Protein AF-A0A1S8B788-F1 (afdb_monomer_lite)

Secondary structure (DSSP, 8-state):
---------------------------------------------------------PPP--PPP-------------------HHHHHHHHHHHHHHHT--PPPHHHHHHHHHHHHHHHTTT-HHHHHHHHHHHHS-SS-SS-TTTTGGGSHHHHHH-HHHHHHHTT-TT--------HHHHHHHHHHHHHHHHHHHHHHHHHHHHHHT-S---PPTT--HHHHHHHH-SSHHHHHHHHHHHHHHHS-HHHHHHHHHHT-HHHHHHHHHTT---HHHHHHHHHHHHHHHS-GGGHHHHHHHHHHHHHHHHTT-HHHHHHHHHHHHHHHHHHHHHHHHHHHHHHHHHHHHTHHHHHHHHHHHHHHTTSS--HHHHHHHHHHHHHTTTS---S-HHHHHHHHHHHHHHHHHS---SS-PPPGGGTTTHHHHHHHHHHHHHHHHHHHHHHHHHHHHHHHH--

Structure (mmCIF, N/CA/C/O backbone):
data_AF-A0A1S8B788-F1
#
_entry.id   AF-A0A1S8B788-F1
#
loop_
_atom_site.group_PDB
_atom_site.id
_atom_site.type_symbol
_atom_site.label_atom_id
_atom_site.label_alt_id
_atom_site.label_comp_id
_atom_site.label_asym_id
_atom_site.label_entity_id
_atom_site.label_seq_id
_atom_site.pdbx_PDB_ins_code
_atom_site.Cartn_x
_atom_site.Cartn_y
_atom_site.Cartn_z
_atom_site.occupancy
_atom_site.B_iso_or_equiv
_atom_site.auth_seq_id
_atom_site.auth_comp_id
_atom_site.auth_asym_id
_atom_site.auth_atom_id
_atom_site.pdbx_PDB_model_num
ATOM 1 N N . MET A 1 1 ? 37.367 -27.577 6.849 1.00 28.50 1 MET A N 1
ATOM 2 C CA . MET A 1 1 ? 37.401 -29.017 6.512 1.00 28.50 1 MET A CA 1
ATOM 3 C C . MET A 1 1 ? 35.948 -29.450 6.380 1.00 28.50 1 MET A C 1
ATOM 5 O O . MET A 1 1 ? 35.252 -29.396 7.378 1.00 28.50 1 MET A O 1
ATOM 9 N N . ALA A 1 2 ? 35.385 -29.355 5.169 1.00 28.20 2 ALA A N 1
ATOM 10 C CA . ALA A 1 2 ? 35.195 -30.462 4.206 1.00 28.20 2 ALA A CA 1
ATOM 11 C C . ALA A 1 2 ? 34.143 -31.469 4.719 1.00 28.20 2 ALA A C 1
ATOM 13 O O . ALA A 1 2 ? 34.260 -31.903 5.853 1.00 28.20 2 ALA A O 1
ATOM 14 N N . SER A 1 3 ? 33.125 -31.930 3.992 1.00 25.89 3 SER A N 1
ATOM 15 C CA . SER A 1 3 ? 32.643 -31.766 2.609 1.00 25.89 3 SER A CA 1
ATOM 16 C C . SER A 1 3 ? 31.326 -32.573 2.486 1.00 25.89 3 SER A C 1
ATOM 18 O O . SER A 1 3 ? 30.999 -33.310 3.412 1.00 25.89 3 SER A O 1
ATOM 20 N N . GLN A 1 4 ? 30.694 -32.527 1.298 1.00 27.11 4 GLN A N 1
ATOM 21 C CA . GLN A 1 4 ? 29.583 -33.360 0.767 1.00 27.11 4 GLN A CA 1
ATOM 22 C C . GLN A 1 4 ? 28.193 -32.741 1.006 1.00 27.11 4 GLN A C 1
ATOM 24 O O . GLN A 1 4 ? 27.701 -32.759 2.124 1.00 27.11 4 GLN A O 1
ATOM 29 N N . THR A 1 5 ? 27.506 -32.055 0.077 1.00 27.70 5 THR A N 1
ATOM 30 C CA . THR A 1 5 ? 27.196 -32.264 -1.362 1.00 27.70 5 THR A CA 1
ATOM 31 C C . THR A 1 5 ? 26.607 -33.629 -1.717 1.00 27.70 5 THR A C 1
ATOM 33 O O . THR A 1 5 ? 27.348 -34.582 -1.922 1.00 27.70 5 THR A O 1
ATOM 36 N N . GLN A 1 6 ? 25.283 -33.670 -1.932 1.00 28.88 6 GLN A N 1
ATOM 37 C CA . GLN A 1 6 ? 24.664 -34.472 -2.992 1.00 28.88 6 GLN A CA 1
ATOM 38 C C . GLN A 1 6 ? 23.497 -33.716 -3.642 1.00 28.88 6 GLN A C 1
ATOM 40 O O . GLN A 1 6 ? 22.514 -33.353 -3.002 1.00 28.88 6 GLN A O 1
ATOM 45 N N . ASP A 1 7 ? 23.676 -33.507 -4.941 1.00 27.56 7 ASP A N 1
ATOM 46 C CA . ASP A 1 7 ? 22.726 -33.071 -5.955 1.00 27.56 7 ASP A CA 1
ATOM 47 C C . ASP A 1 7 ? 22.051 -34.322 -6.560 1.00 27.56 7 ASP A C 1
ATOM 49 O O . ASP A 1 7 ? 22.708 -35.351 -6.748 1.00 27.56 7 ASP A O 1
ATOM 53 N N . LYS A 1 8 ? 20.750 -34.253 -6.865 1.00 32.38 8 LYS A N 1
ATOM 54 C CA . LYS A 1 8 ? 20.043 -35.238 -7.700 1.00 32.38 8 LYS A CA 1
ATOM 55 C C . LYS A 1 8 ? 19.064 -34.524 -8.627 1.00 32.38 8 LYS A C 1
ATOM 57 O O . LYS A 1 8 ? 17.910 -34.271 -8.294 1.00 32.38 8 LYS A O 1
ATOM 62 N N . SER A 1 9 ? 19.552 -34.290 -9.838 1.00 26.81 9 SER A N 1
ATOM 63 C CA . SER A 1 9 ? 18.785 -34.019 -11.048 1.00 26.81 9 SER A CA 1
ATOM 64 C C . SER A 1 9 ? 17.941 -35.234 -11.470 1.00 26.81 9 SER A C 1
ATOM 66 O O . SER A 1 9 ? 18.424 -36.370 -11.465 1.00 26.81 9 SER A O 1
ATOM 68 N N . ARG A 1 10 ? 16.695 -35.002 -11.904 1.00 30.80 10 ARG A N 1
ATOM 69 C CA . ARG A 1 10 ? 15.945 -35.934 -12.763 1.00 30.80 10 ARG A CA 1
ATOM 70 C C . ARG A 1 10 ? 15.151 -35.155 -13.816 1.00 30.80 10 ARG A C 1
ATOM 72 O O . ARG A 1 10 ? 14.104 -34.583 -13.537 1.00 30.80 10 ARG A O 1
ATOM 79 N N . ARG A 1 11 ? 15.689 -35.158 -15.039 1.00 28.92 11 ARG A N 1
ATOM 80 C CA . ARG A 1 11 ? 14.982 -34.899 -16.303 1.00 28.92 11 ARG A CA 1
ATOM 81 C C . ARG A 1 11 ? 14.058 -36.077 -16.622 1.00 28.92 11 ARG A C 1
ATOM 83 O O . ARG A 1 11 ? 14.464 -37.225 -16.468 1.00 28.92 11 ARG A O 1
ATOM 90 N N . GLY A 1 12 ? 12.881 -35.777 -17.161 1.00 27.16 12 GLY A N 1
ATOM 91 C CA . GLY A 1 12 ? 12.015 -36.719 -17.864 1.00 27.16 12 GLY A CA 1
ATOM 92 C C . GLY A 1 12 ? 11.301 -35.989 -18.998 1.00 27.16 12 GLY A C 1
ATOM 93 O O . GLY A 1 12 ? 10.484 -35.111 -18.745 1.00 27.16 12 GLY A O 1
ATOM 94 N N . SER A 1 13 ? 11.678 -36.317 -20.230 1.00 26.81 13 SER A N 1
ATOM 95 C CA . SER A 1 13 ? 11.116 -35.817 -21.485 1.00 26.81 13 SER A CA 1
ATOM 96 C C . SER A 1 13 ? 9.942 -36.694 -21.931 1.00 26.81 13 SER A C 1
ATOM 98 O O . SER A 1 13 ? 10.034 -37.909 -21.789 1.00 26.81 13 SER A O 1
ATOM 100 N N . TYR A 1 14 ? 8.927 -36.109 -22.572 1.00 27.30 14 TYR A N 1
ATOM 101 C CA . TYR A 1 14 ? 8.051 -36.804 -23.527 1.00 27.30 14 TYR A CA 1
ATOM 102 C C . TYR A 1 14 ? 7.735 -35.870 -24.709 1.00 27.30 14 TYR A C 1
ATOM 104 O O . TYR A 1 14 ? 7.408 -34.702 -24.513 1.00 27.30 14 TYR A O 1
ATOM 112 N N . ILE A 1 15 ? 7.894 -36.395 -25.928 1.00 28.59 15 ILE A N 1
ATOM 113 C CA . ILE A 1 15 ? 7.639 -35.771 -27.238 1.00 28.59 15 ILE A CA 1
ATOM 114 C C . ILE A 1 15 ? 6.730 -36.728 -28.035 1.00 28.59 15 ILE A C 1
ATOM 116 O O . ILE A 1 15 ? 6.955 -37.937 -27.983 1.00 28.59 15 ILE A O 1
ATOM 120 N N . SER A 1 16 ? 5.854 -36.134 -28.862 1.00 28.47 16 SER A N 1
ATOM 121 C CA . SER A 1 16 ? 5.180 -36.652 -30.085 1.00 28.47 16 SER A CA 1
ATOM 122 C C . SER A 1 16 ? 3.789 -37.251 -29.843 1.00 28.47 16 SER A C 1
ATOM 124 O O . SER A 1 16 ? 3.603 -37.931 -28.846 1.00 28.47 16 SER A O 1
ATOM 126 N N . SER A 1 17 ? 2.748 -37.054 -30.664 1.00 26.02 17 SER A N 1
ATOM 127 C CA . SER A 1 17 ? 2.585 -36.724 -32.106 1.00 26.02 17 SER A CA 1
ATOM 128 C C . SER A 1 17 ? 1.102 -36.326 -32.347 1.00 26.02 17 SER A C 1
ATOM 130 O O . SER A 1 17 ? 0.244 -36.870 -31.665 1.00 26.02 17 SER A O 1
ATOM 132 N N . ALA A 1 18 ? 0.745 -35.271 -33.096 1.00 27.95 18 ALA A N 1
ATOM 133 C CA . ALA A 1 18 ? 0.505 -35.161 -34.556 1.00 27.95 18 ALA A CA 1
ATOM 134 C C . ALA A 1 18 ? -0.733 -35.911 -35.136 1.00 27.95 18 ALA A C 1
ATOM 136 O O . ALA A 1 18 ? -0.877 -37.111 -34.924 1.00 27.95 18 ALA A O 1
ATOM 137 N N . GLY A 1 19 ? -1.548 -35.173 -35.920 1.00 25.38 19 GLY A N 1
ATOM 138 C CA . GLY A 1 19 ? -2.721 -35.572 -36.740 1.00 25.38 19 GLY A CA 1
ATOM 139 C C . GLY A 1 19 ? -3.807 -34.466 -36.699 1.00 25.38 19 GLY A C 1
ATOM 140 O O . GLY A 1 19 ? -4.414 -34.303 -35.648 1.00 25.38 19 GLY A O 1
ATOM 141 N N . ASP A 1 20 ? -3.894 -33.482 -37.614 1.00 26.27 20 ASP A N 1
ATOM 142 C CA . ASP A 1 20 ? -4.451 -33.481 -39.001 1.00 26.27 20 ASP A CA 1
ATOM 143 C C . ASP A 1 20 ? -5.974 -33.808 -39.009 1.00 26.27 20 ASP A C 1
ATOM 145 O O . ASP A 1 20 ? -6.363 -34.776 -38.371 1.00 26.27 20 ASP A O 1
ATOM 149 N N . SER A 1 21 ? -6.935 -33.097 -39.625 1.00 28.42 21 SER A N 1
ATOM 150 C CA . SER A 1 21 ? -6.949 -32.155 -40.752 1.00 28.42 21 SER A CA 1
ATOM 151 C C . SER A 1 21 ? -8.303 -31.389 -40.844 1.00 28.42 21 SER A C 1
ATOM 153 O O . SER A 1 21 ? -9.264 -31.753 -40.168 1.00 28.42 21 SER A O 1
ATOM 155 N N . SER A 1 22 ? -8.334 -30.373 -41.728 1.00 27.36 22 SER A N 1
ATOM 156 C CA . SER A 1 22 ? -9.458 -29.836 -42.552 1.00 27.36 22 SER A CA 1
ATOM 157 C C . SER A 1 22 ? -10.777 -29.321 -41.919 1.00 27.36 22 SER A C 1
ATOM 159 O O . SER A 1 22 ? -11.573 -30.096 -41.408 1.00 27.36 22 SER A O 1
ATOM 161 N N . ASP A 1 23 ? -11.071 -28.014 -42.047 1.00 27.38 23 ASP A N 1
ATOM 162 C CA . ASP A 1 23 ? -11.989 -27.451 -43.072 1.00 27.38 23 ASP A CA 1
ATOM 163 C C . ASP A 1 23 ? -12.535 -26.040 -42.734 1.00 27.38 23 ASP A C 1
ATOM 165 O O . ASP A 1 23 ? -12.963 -25.722 -41.627 1.00 27.38 23 ASP A O 1
ATOM 169 N N . GLN A 1 24 ? -12.489 -25.181 -43.753 1.00 28.72 24 GLN A N 1
ATOM 170 C CA . GLN A 1 24 ? -13.010 -23.807 -43.854 1.00 28.72 24 GLN A CA 1
ATOM 171 C C . GLN A 1 24 ? -14.527 -23.831 -44.213 1.00 28.72 24 GLN A C 1
ATOM 173 O O . GLN A 1 24 ? -14.985 -24.880 -44.660 1.00 28.72 24 GLN A O 1
ATOM 178 N N . PRO A 1 25 ? -15.328 -22.734 -44.108 1.00 32.69 25 PRO A N 1
ATOM 179 C CA . PRO A 1 25 ? -15.090 -21.521 -44.894 1.00 32.69 25 PRO A CA 1
ATOM 180 C C . PRO A 1 25 ? -15.480 -20.161 -44.281 1.00 32.69 25 PRO A C 1
ATOM 182 O O . PRO A 1 25 ? -16.311 -19.992 -43.393 1.00 32.69 25 PRO A O 1
ATOM 185 N N . SER A 1 26 ? -14.840 -19.171 -44.893 1.00 27.16 26 SER A N 1
ATOM 186 C CA . SER A 1 26 ? -15.079 -17.733 -44.924 1.00 27.16 26 SER A CA 1
ATOM 187 C C . SER A 1 26 ? -16.517 -17.303 -45.234 1.00 27.16 26 SER A C 1
ATOM 189 O O . SER A 1 26 ? -17.101 -17.755 -46.218 1.00 27.16 26 SER A O 1
ATOM 191 N N . LEU A 1 27 ? -16.992 -16.269 -44.534 1.00 27.48 27 LEU A N 1
ATOM 192 C CA . LEU A 1 27 ? -18.075 -15.398 -44.994 1.00 27.48 27 LEU A CA 1
ATOM 193 C C . LEU A 1 27 ? -17.571 -13.952 -45.062 1.00 27.48 27 LEU A C 1
ATOM 195 O O . LEU A 1 27 ? -17.196 -13.346 -44.062 1.00 27.48 27 LEU A O 1
ATOM 199 N N . ARG A 1 28 ? -17.554 -13.422 -46.288 1.00 25.81 28 ARG A N 1
ATOM 200 C CA . ARG A 1 28 ? -17.455 -11.994 -46.595 1.00 25.81 28 ARG A CA 1
ATOM 201 C C . ARG A 1 28 ? -18.747 -11.306 -46.154 1.00 25.81 28 ARG A C 1
ATOM 203 O O . ARG A 1 28 ? -19.820 -11.776 -46.514 1.00 25.81 28 ARG A O 1
ATOM 210 N N . TYR A 1 29 ? -18.639 -10.135 -45.537 1.00 25.14 29 TYR A N 1
ATOM 211 C CA . TYR A 1 29 ? -19.609 -9.067 -45.763 1.00 25.14 29 TYR A CA 1
ATOM 212 C C . TYR A 1 29 ? -18.871 -7.738 -45.891 1.00 25.14 29 TYR A C 1
ATOM 214 O O . TYR A 1 29 ? -18.052 -7.363 -45.055 1.00 25.14 29 TYR A O 1
ATOM 222 N N . SER A 1 30 ? -19.134 -7.073 -47.008 1.00 24.59 30 SER A N 1
ATOM 223 C CA . SER A 1 30 ? -18.626 -5.764 -47.382 1.00 24.59 30 SER A CA 1
ATOM 224 C C . SER A 1 30 ? -19.714 -4.720 -47.140 1.00 24.59 30 SER A C 1
ATOM 226 O O . SER A 1 30 ? -20.874 -4.979 -47.440 1.00 24.59 30 SER A O 1
ATOM 228 N N . GLY A 1 31 ? -19.300 -3.526 -46.707 1.00 23.89 31 GLY A N 1
ATOM 229 C CA . GLY A 1 31 ? -19.981 -2.260 -46.989 1.00 23.89 31 GLY A CA 1
ATOM 230 C C . GLY A 1 31 ? -21.034 -1.796 -45.979 1.00 23.89 31 GLY A C 1
ATOM 231 O O . GLY A 1 31 ? -22.135 -2.323 -45.942 1.00 23.89 31 GLY A O 1
ATOM 232 N N . ALA A 1 32 ? -20.730 -0.724 -45.243 1.00 25.78 32 ALA A N 1
ATOM 233 C CA . ALA A 1 32 ? -21.332 0.589 -45.500 1.00 25.78 32 ALA A CA 1
ATOM 234 C C . ALA A 1 32 ? -20.816 1.638 -44.496 1.00 25.78 32 ALA A C 1
ATOM 236 O O . ALA A 1 32 ? -20.953 1.526 -43.283 1.00 25.78 32 ALA A O 1
ATOM 237 N N . THR A 1 33 ? -20.209 2.659 -45.083 1.00 26.55 33 THR A N 1
ATOM 238 C CA . THR A 1 33 ? -20.000 4.037 -44.632 1.00 26.55 33 THR A CA 1
ATOM 239 C C . THR A 1 33 ? -21.004 4.584 -43.608 1.00 26.55 33 THR A C 1
ATOM 241 O O . THR A 1 33 ? -22.204 4.604 -43.871 1.00 26.55 33 THR A O 1
ATOM 244 N N . SER A 1 34 ? -20.504 5.199 -42.531 1.00 28.31 34 SER A N 1
ATOM 245 C CA . SER A 1 34 ? -21.124 6.410 -41.982 1.00 28.31 34 SER A CA 1
ATOM 246 C C . SER A 1 34 ? -20.073 7.285 -41.303 1.00 28.31 34 SER A C 1
ATOM 248 O O . SER A 1 34 ? -19.555 6.975 -40.233 1.00 28.31 34 SER A O 1
ATOM 250 N N . GLU A 1 35 ? -19.787 8.405 -41.953 1.00 27.17 35 GLU A N 1
ATOM 251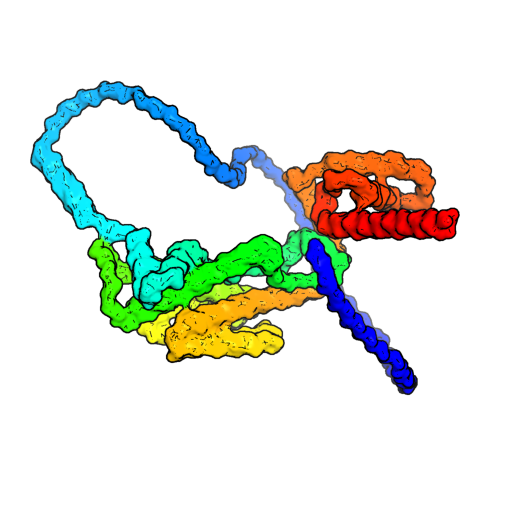 C CA . GLU A 1 35 ? -19.123 9.572 -41.393 1.00 27.17 35 GLU A CA 1
ATOM 252 C C . GLU A 1 35 ? -19.923 10.105 -40.195 1.00 27.17 35 GLU A C 1
ATOM 254 O O . GLU A 1 35 ? -21.147 10.218 -40.266 1.00 27.17 35 GLU A O 1
ATOM 259 N N . ARG A 1 36 ? -19.240 10.470 -39.104 1.00 29.31 36 ARG A N 1
ATOM 260 C CA . ARG A 1 36 ? -19.727 11.446 -38.115 1.00 29.31 36 ARG A CA 1
ATOM 261 C C . ARG A 1 36 ? -18.548 12.060 -37.359 1.00 29.31 36 ARG A C 1
ATOM 263 O O . ARG A 1 36 ? -18.131 11.610 -36.300 1.00 29.31 36 ARG A O 1
ATOM 270 N N . THR A 1 37 ? -17.969 13.058 -38.020 1.00 28.09 37 THR A N 1
ATOM 271 C CA . THR A 1 37 ? -17.524 14.347 -37.467 1.00 28.09 37 THR A CA 1
ATOM 272 C C . THR A 1 37 ? -17.267 14.423 -35.954 1.00 28.09 37 THR A C 1
ATOM 274 O O . THR A 1 37 ? -18.164 14.659 -35.144 1.00 28.09 37 THR A O 1
ATOM 277 N N . ALA A 1 38 ? -15.982 14.364 -35.598 1.00 26.66 38 ALA A N 1
ATOM 278 C CA . ALA A 1 38 ? -15.454 14.868 -34.338 1.00 26.66 38 ALA A CA 1
ATOM 279 C C . ALA A 1 38 ? -15.581 16.404 -34.291 1.00 26.66 38 ALA A C 1
ATOM 281 O O . ALA A 1 38 ? -15.050 17.110 -35.150 1.00 26.66 38 ALA A O 1
ATOM 282 N N . ARG A 1 39 ? -16.286 16.933 -33.285 1.00 26.53 39 ARG A N 1
ATOM 283 C CA . ARG A 1 39 ? -16.306 18.370 -32.980 1.00 26.53 39 ARG A CA 1
ATOM 284 C C . ARG A 1 39 ? -15.036 18.744 -32.219 1.00 26.53 39 ARG A C 1
ATOM 286 O O . ARG A 1 39 ? -14.859 18.369 -31.064 1.00 26.53 39 ARG A O 1
ATOM 293 N N . ALA A 1 40 ? -14.184 19.507 -32.892 1.00 25.16 40 ALA A N 1
ATOM 294 C CA . ALA A 1 40 ? -13.073 20.239 -32.311 1.00 25.16 40 ALA A CA 1
ATOM 295 C C . ALA A 1 40 ? -13.591 21.383 -31.421 1.00 25.16 40 ALA A C 1
ATOM 297 O O . ALA A 1 40 ? -14.426 22.179 -31.850 1.00 25.16 40 ALA A O 1
ATOM 298 N N . VAL A 1 41 ? -13.069 21.486 -30.198 1.00 26.89 41 VAL A N 1
ATOM 299 C CA . VAL A 1 41 ? -13.188 22.686 -29.361 1.00 26.89 41 VAL A CA 1
ATOM 300 C C . VAL A 1 41 ? -11.923 23.510 -29.585 1.00 26.89 41 VAL A C 1
ATOM 302 O O . VAL A 1 41 ? -10.842 23.151 -29.125 1.00 26.89 41 VAL A O 1
ATOM 305 N N . GLN A 1 42 ? -12.059 24.592 -30.349 1.00 25.12 42 GLN A N 1
ATOM 306 C CA . GLN A 1 42 ? -11.046 25.634 -30.495 1.00 25.12 42 GLN A CA 1
ATOM 307 C C . GLN A 1 42 ? -11.093 26.560 -29.273 1.00 25.12 42 GLN A C 1
ATOM 309 O O . GLN A 1 42 ? -12.135 27.136 -28.971 1.00 25.12 42 GLN A O 1
ATOM 314 N N . GLN A 1 43 ? -9.955 26.753 -28.609 1.00 25.70 43 GLN A N 1
ATOM 315 C CA . GLN A 1 43 ? -9.690 27.941 -27.798 1.00 25.70 43 GLN A CA 1
ATOM 316 C C . GLN A 1 43 ? -8.547 28.711 -28.460 1.00 25.70 43 GLN A C 1
ATOM 318 O O . GLN A 1 43 ? -7.481 28.155 -28.720 1.00 25.70 43 GLN A O 1
ATOM 323 N N . GLN A 1 44 ? -8.790 29.988 -28.743 1.00 25.45 44 GLN A N 1
ATOM 324 C CA . GLN A 1 44 ? -7.778 30.965 -29.137 1.00 25.45 44 GLN A CA 1
ATOM 325 C C . GLN A 1 44 ? -7.633 32.053 -28.053 1.00 25.45 44 GLN A C 1
ATOM 327 O O . GLN A 1 44 ? -8.514 32.188 -27.203 1.00 25.45 44 GLN A O 1
ATOM 332 N N . PRO A 1 45 ? -6.494 32.773 -28.033 1.00 27.45 45 PRO A N 1
ATOM 333 C CA . PRO A 1 45 ? -5.871 33.297 -26.821 1.00 27.45 45 PRO A CA 1
ATOM 334 C C . PRO A 1 45 ? -6.147 34.789 -26.589 1.00 27.45 45 PRO A C 1
ATOM 336 O O . PRO A 1 45 ? -6.391 35.539 -27.531 1.00 27.45 45 PRO A O 1
ATOM 339 N N . SER A 1 46 ? -5.986 35.253 -25.347 1.00 24.39 46 SER A N 1
ATOM 340 C CA . SER A 1 46 ? -5.814 36.678 -25.046 1.00 24.39 46 SER A CA 1
ATOM 341 C C . SER A 1 46 ? -4.600 36.905 -24.142 1.00 24.39 46 SER A C 1
ATOM 343 O O . SER A 1 46 ? -4.301 36.156 -23.213 1.00 24.39 46 SER A O 1
ATOM 345 N N . THR A 1 47 ? -3.829 37.921 -24.513 1.00 24.52 47 THR A N 1
ATOM 346 C CA . THR A 1 47 ? -2.482 38.241 -24.042 1.00 24.52 47 THR A CA 1
ATOM 347 C C . THR A 1 47 ? -2.457 39.454 -23.104 1.00 24.52 47 THR A C 1
ATOM 349 O O . THR A 1 47 ? -2.936 40.509 -23.503 1.00 24.52 47 THR A O 1
ATOM 352 N N . LYS A 1 48 ? -1.695 39.306 -21.999 1.00 25.09 48 LYS A N 1
ATOM 353 C CA . LYS A 1 48 ? -0.838 40.294 -21.275 1.00 25.09 48 LYS A CA 1
ATOM 354 C C . LYS A 1 48 ? -1.491 41.401 -20.403 1.00 25.09 48 LYS A C 1
ATOM 356 O O . LYS A 1 48 ? -2.615 41.785 -20.690 1.00 25.09 48 LYS A O 1
ATOM 361 N N . PRO A 1 49 ? -0.741 42.045 -19.459 1.00 29.84 49 PRO A N 1
ATOM 362 C CA . PRO A 1 49 ? 0.543 41.689 -18.807 1.00 29.84 49 PRO A CA 1
ATOM 363 C C . PRO A 1 49 ? 0.563 41.820 -17.252 1.00 29.84 49 PRO A C 1
ATOM 365 O O . PRO A 1 49 ? -0.381 42.286 -16.626 1.00 29.84 49 PRO A O 1
ATOM 368 N N . ALA A 1 50 ? 1.689 41.395 -16.658 1.00 25.55 50 ALA A N 1
ATOM 369 C CA . ALA A 1 50 ? 2.053 41.389 -15.228 1.00 25.55 50 ALA A CA 1
ATOM 370 C C . ALA A 1 50 ? 2.352 42.780 -14.608 1.00 25.55 50 ALA A C 1
ATOM 372 O O . ALA A 1 50 ? 2.481 43.761 -15.343 1.00 25.55 50 ALA A O 1
ATOM 373 N N . PRO A 1 51 ? 2.591 42.842 -13.276 1.00 28.34 51 PRO A N 1
ATOM 374 C CA . PRO A 1 51 ? 3.980 43.044 -12.827 1.00 28.34 51 PRO A CA 1
ATOM 375 C C . PRO A 1 51 ? 4.450 42.187 -11.621 1.00 28.34 51 PRO A C 1
ATOM 377 O O . PRO A 1 51 ? 3.666 41.576 -10.902 1.00 28.34 51 PRO A O 1
ATOM 380 N N . ALA A 1 52 ? 5.783 42.147 -11.473 1.00 23.86 52 ALA A N 1
ATOM 381 C CA . ALA A 1 52 ? 6.645 41.435 -10.511 1.00 23.86 52 ALA A CA 1
ATOM 382 C C . ALA A 1 52 ? 6.527 41.964 -9.048 1.00 23.86 52 ALA A C 1
ATOM 384 O O . ALA A 1 52 ? 6.040 43.071 -8.858 1.00 23.86 52 ALA A O 1
ATOM 385 N N . THR A 1 53 ? 6.987 41.316 -7.955 1.00 25.75 53 THR A N 1
ATOM 386 C CA . THR A 1 53 ? 8.393 40.954 -7.627 1.00 25.75 53 THR A CA 1
ATOM 387 C C . THR A 1 53 ? 8.500 40.211 -6.257 1.00 25.75 53 THR A C 1
ATOM 389 O O . THR A 1 53 ? 8.099 40.784 -5.256 1.00 25.75 53 THR A O 1
ATOM 392 N N . GLN A 1 54 ? 9.100 38.998 -6.242 1.00 25.73 54 GLN A N 1
ATOM 393 C CA . GLN A 1 54 ? 9.992 38.320 -5.238 1.00 25.73 54 GLN A CA 1
ATOM 394 C C . GLN A 1 54 ? 9.599 38.124 -3.719 1.00 25.73 54 GLN A C 1
ATOM 396 O O . GLN A 1 54 ? 8.517 38.530 -3.323 1.00 25.73 54 GLN A O 1
ATOM 401 N N . PRO A 1 55 ? 10.423 37.455 -2.851 1.00 31.09 55 PRO A N 1
ATOM 402 C CA . PRO A 1 55 ? 10.543 35.984 -2.707 1.00 31.09 55 PRO A CA 1
ATOM 403 C C . PRO A 1 55 ? 10.579 35.456 -1.229 1.00 31.09 55 PRO A C 1
ATOM 405 O O . PRO A 1 55 ? 10.887 36.193 -0.301 1.00 31.09 55 PRO A O 1
ATOM 408 N N . GLY A 1 56 ? 10.382 34.145 -1.012 1.00 23.98 56 GLY A N 1
ATOM 409 C CA . GLY A 1 56 ? 10.598 33.433 0.275 1.00 23.98 56 GLY A CA 1
ATOM 410 C C . GLY A 1 56 ? 9.596 32.273 0.437 1.00 23.98 56 GLY A C 1
ATOM 411 O O . GLY A 1 56 ? 8.487 32.386 -0.060 1.00 23.98 56 GLY A O 1
ATOM 412 N N . GLU A 1 57 ? 9.845 31.098 1.014 1.00 26.44 57 GLU A N 1
ATOM 413 C CA . GLU A 1 57 ? 10.939 30.547 1.811 1.00 26.44 57 GLU A CA 1
ATOM 414 C C . GLU A 1 57 ? 10.919 29.003 1.738 1.00 26.44 57 GLU A C 1
ATOM 416 O O . GLU A 1 57 ? 10.050 28.365 1.144 1.00 26.44 57 GLU A O 1
ATOM 421 N N . THR A 1 58 ? 11.967 28.434 2.315 1.00 27.22 58 THR A N 1
ATOM 422 C CA . THR A 1 58 ? 12.575 27.126 2.103 1.00 27.22 58 THR A CA 1
ATOM 423 C C . THR A 1 58 ? 12.049 26.030 3.035 1.00 27.22 58 THR A C 1
ATOM 425 O O . THR A 1 58 ? 11.599 26.271 4.148 1.00 27.22 58 THR A O 1
ATOM 428 N N . TYR A 1 59 ? 12.214 24.791 2.574 1.00 27.50 59 TYR A N 1
ATOM 429 C CA . TYR A 1 59 ? 11.954 23.527 3.259 1.00 27.50 59 TYR A CA 1
ATOM 430 C C . TYR A 1 59 ? 12.679 23.379 4.609 1.00 27.50 59 TYR A C 1
ATOM 432 O O . TYR A 1 59 ? 13.879 23.637 4.723 1.00 27.50 59 TYR A O 1
ATOM 440 N N . HIS A 1 60 ? 11.955 22.842 5.596 1.00 27.12 60 HIS A N 1
ATOM 441 C CA . HIS A 1 60 ? 12.459 22.448 6.910 1.00 27.12 60 HIS A CA 1
ATOM 442 C C . HIS A 1 60 ? 13.559 21.377 6.825 1.00 27.12 60 HIS A C 1
ATOM 444 O O . HIS A 1 60 ? 13.341 20.261 6.350 1.00 27.12 60 HIS A O 1
ATOM 450 N N . ARG A 1 61 ? 14.735 21.707 7.374 1.00 26.88 61 ARG A N 1
ATOM 451 C CA . ARG A 1 61 ? 15.806 20.770 7.732 1.00 26.88 61 ARG A CA 1
ATOM 452 C C . ARG A 1 61 ? 15.883 20.669 9.266 1.00 26.88 61 ARG A C 1
ATOM 454 O O . ARG A 1 61 ? 15.843 21.671 9.969 1.00 26.88 61 ARG A O 1
ATOM 461 N N . ARG A 1 62 ? 15.986 19.426 9.737 1.00 26.75 62 ARG A N 1
ATOM 462 C CA . ARG A 1 62 ? 16.212 18.929 11.110 1.00 26.75 62 ARG A CA 1
ATOM 463 C C . ARG A 1 62 ? 17.321 19.700 11.869 1.00 26.75 62 ARG A C 1
ATOM 465 O O . ARG A 1 62 ? 18.376 19.887 11.260 1.00 26.75 62 ARG A O 1
ATOM 472 N N . PRO A 1 63 ? 17.172 20.059 13.163 1.00 28.05 63 PRO A N 1
ATOM 473 C CA . PRO A 1 63 ? 18.282 20.586 13.959 1.00 28.05 63 PRO A CA 1
ATOM 474 C C . PRO A 1 63 ? 18.929 19.512 14.844 1.00 28.05 63 PRO A C 1
ATOM 476 O O . PRO A 1 63 ? 18.254 18.802 15.590 1.00 28.05 63 PRO A O 1
ATOM 479 N N . GLU A 1 64 ? 20.255 19.435 14.757 1.00 26.05 64 GLU A N 1
ATOM 480 C CA . GLU A 1 64 ? 21.132 18.786 15.729 1.00 26.05 64 GLU A CA 1
ATOM 481 C C . GLU A 1 64 ? 21.404 19.715 16.921 1.00 26.05 64 GLU A C 1
ATOM 483 O O . GLU A 1 64 ? 21.428 20.941 16.798 1.00 26.05 64 GLU A O 1
ATOM 488 N N . LEU A 1 65 ? 21.603 19.098 18.084 1.00 27.27 65 LEU A N 1
ATOM 489 C CA . LEU A 1 65 ? 21.911 19.727 19.363 1.00 27.27 65 LEU A CA 1
ATOM 490 C C . LEU A 1 65 ? 23.342 20.284 19.370 1.00 27.27 65 LEU A C 1
ATOM 492 O O . LEU A 1 65 ? 24.295 19.537 19.160 1.00 27.27 65 LEU A O 1
ATOM 496 N N . MET A 1 66 ? 23.508 21.559 19.732 1.00 25.47 66 MET A N 1
ATOM 497 C CA . MET A 1 66 ? 24.770 22.068 20.274 1.00 25.47 66 MET A CA 1
ATOM 498 C C . MET A 1 66 ? 24.531 23.005 21.461 1.00 25.47 66 MET A C 1
ATOM 500 O O . MET A 1 66 ? 23.796 23.987 21.387 1.00 25.47 66 MET A O 1
ATOM 504 N N . ASN A 1 67 ? 25.200 22.663 22.562 1.00 26.89 67 ASN A N 1
ATOM 505 C CA . ASN A 1 67 ? 25.305 23.413 23.805 1.00 26.89 67 ASN A CA 1
ATOM 506 C C . ASN A 1 67 ? 26.023 24.750 23.594 1.00 26.89 67 ASN A C 1
ATOM 508 O O . ASN A 1 67 ? 27.172 24.753 23.156 1.00 26.89 67 ASN A O 1
ATOM 512 N N . VAL A 1 68 ? 25.431 25.861 24.045 1.00 27.02 68 VAL A N 1
ATOM 513 C CA . VAL A 1 68 ? 26.188 27.085 24.350 1.00 27.02 68 VAL A CA 1
ATOM 514 C C . VAL A 1 68 ? 25.682 27.716 25.646 1.00 27.02 68 VAL A C 1
ATOM 516 O O . VAL A 1 68 ? 24.598 28.282 25.741 1.00 27.02 68 VAL A O 1
ATOM 519 N N . ARG A 1 69 ? 26.548 27.621 26.653 1.00 27.69 69 ARG A N 1
ATOM 520 C CA . ARG A 1 69 ? 26.526 28.294 27.952 1.00 27.69 69 ARG A CA 1
ATOM 521 C C . ARG A 1 69 ? 26.657 29.810 27.748 1.00 27.69 69 ARG A C 1
ATOM 523 O O . ARG A 1 69 ? 27.661 30.254 27.194 1.00 27.69 69 ARG A O 1
ATOM 530 N N . ARG A 1 70 ? 25.707 30.618 28.236 1.00 28.28 70 ARG A N 1
ATOM 531 C CA . ARG A 1 70 ? 25.869 32.081 28.350 1.00 28.28 70 ARG A CA 1
ATOM 532 C C . ARG A 1 70 ? 25.558 32.584 29.759 1.00 28.28 70 ARG A C 1
ATOM 534 O O . ARG A 1 70 ? 24.561 32.220 30.371 1.00 28.28 70 ARG A O 1
ATOM 541 N N . LYS A 1 71 ? 26.511 33.378 30.252 1.00 27.11 71 LYS A N 1
ATOM 542 C CA . LYS A 1 71 ? 26.596 34.030 31.561 1.00 27.11 71 LYS A CA 1
ATOM 543 C C . LYS A 1 71 ? 25.505 35.095 31.722 1.00 27.11 71 LYS A C 1
ATOM 545 O O . LYS A 1 71 ? 25.223 35.825 30.777 1.00 27.11 71 LYS A O 1
ATOM 550 N N . ARG A 1 72 ? 24.962 35.193 32.939 1.00 28.05 72 ARG A N 1
ATOM 551 C CA . ARG A 1 72 ? 24.122 36.296 33.428 1.00 28.05 72 ARG A CA 1
ATOM 552 C C . ARG A 1 72 ? 25.008 37.460 33.885 1.00 28.05 72 ARG A C 1
ATOM 554 O O . ARG A 1 72 ? 25.932 37.220 34.657 1.00 28.05 72 ARG A O 1
ATOM 561 N N . SER A 1 73 ? 24.663 38.675 33.465 1.00 26.47 73 SER A N 1
ATOM 562 C CA . SER A 1 73 ? 24.992 39.944 34.130 1.00 26.47 73 SER A CA 1
ATOM 563 C C . SER A 1 73 ? 23.846 40.929 33.869 1.00 26.47 73 SER A C 1
ATOM 565 O O . SER A 1 73 ? 23.402 41.043 32.730 1.00 26.47 73 SER A O 1
ATOM 567 N N . GLY A 1 74 ? 23.377 41.605 34.916 1.00 28.27 74 GLY A N 1
ATOM 568 C CA . GLY A 1 74 ? 22.289 42.598 34.912 1.00 28.27 74 GLY A CA 1
ATOM 569 C C . GLY A 1 74 ? 21.658 42.615 36.307 1.00 28.27 74 GLY A C 1
ATOM 570 O O . GLY A 1 74 ? 20.924 41.693 36.639 1.00 28.27 74 GLY A O 1
ATOM 571 N N . SER A 1 75 ? 22.267 43.335 37.251 1.00 28.94 75 SER A N 1
ATOM 572 C CA . SER A 1 75 ? 21.997 44.735 37.636 1.00 28.94 75 SER A CA 1
ATOM 573 C C . SER A 1 75 ? 20.705 44.876 38.442 1.00 28.94 75 SER A C 1
ATOM 575 O O . SER A 1 75 ? 19.605 44.741 37.915 1.00 28.94 75 SER A O 1
ATOM 577 N N . GLU A 1 76 ? 20.904 45.133 39.731 1.00 31.83 76 GLU A N 1
ATOM 578 C CA . GLU A 1 76 ? 19.911 45.378 40.769 1.00 31.83 76 GLU A CA 1
ATOM 579 C C . GLU A 1 76 ? 19.078 46.634 40.480 1.00 31.83 76 GLU A C 1
ATOM 581 O O . GLU A 1 76 ? 19.618 47.684 40.133 1.00 31.83 76 GLU A O 1
ATOM 586 N N . PHE A 1 77 ? 17.769 46.539 40.710 1.00 27.80 77 PHE A N 1
ATOM 587 C CA . PHE A 1 77 ? 16.943 47.675 41.103 1.00 27.80 77 PHE A CA 1
ATOM 588 C C . PHE A 1 77 ? 15.973 47.180 42.180 1.00 27.80 77 PHE A C 1
ATOM 590 O O . PHE A 1 77 ? 15.246 46.209 41.976 1.00 27.80 77 PHE A O 1
ATOM 597 N N . ARG A 1 78 ? 16.070 47.786 43.365 1.00 32.84 78 ARG A N 1
ATOM 598 C CA . ARG A 1 78 ? 15.338 47.448 44.590 1.00 32.84 78 ARG A CA 1
ATOM 599 C C . ARG A 1 78 ? 14.154 48.408 44.686 1.00 32.84 78 ARG A C 1
ATOM 601 O O . ARG A 1 78 ? 14.372 49.596 44.891 1.00 32.84 78 ARG A O 1
ATOM 608 N N . GLU A 1 79 ? 12.934 47.903 44.553 1.00 32.88 79 GLU A N 1
ATOM 609 C CA . GLU A 1 79 ? 11.738 48.583 45.059 1.00 32.88 79 GLU A CA 1
ATOM 610 C C . GLU A 1 79 ? 11.267 47.820 46.297 1.00 32.88 79 GLU A C 1
ATOM 612 O O . GLU A 1 79 ? 10.848 46.665 46.228 1.00 32.88 79 GLU A O 1
ATOM 617 N N . GLU A 1 80 ? 11.426 48.460 47.454 1.00 37.72 80 GLU A N 1
ATOM 618 C CA . GLU A 1 80 ? 10.879 48.010 48.728 1.00 37.72 80 GLU A CA 1
ATOM 619 C C . GLU A 1 80 ? 9.374 48.299 48.736 1.00 37.72 80 GLU A C 1
ATOM 621 O O . GLU A 1 80 ? 8.936 49.407 49.034 1.00 37.72 80 GLU A O 1
ATOM 626 N N . GLY A 1 81 ? 8.584 47.294 48.360 1.00 38.25 81 GLY A N 1
ATOM 627 C CA . GLY A 1 81 ? 7.141 47.266 48.563 1.00 38.25 81 GLY A CA 1
ATOM 628 C C . GLY A 1 81 ? 6.816 46.458 49.814 1.00 38.25 81 GLY A C 1
ATOM 629 O O . GLY A 1 81 ? 7.103 45.265 49.876 1.00 38.25 81 GLY A O 1
ATOM 630 N N . PHE A 1 82 ? 6.233 47.119 50.810 1.00 43.88 82 PHE A N 1
ATOM 631 C CA . PHE A 1 82 ? 5.648 46.508 52.001 1.00 43.88 82 PHE A CA 1
ATOM 632 C C . PHE A 1 82 ? 4.521 45.563 51.545 1.00 43.88 82 PHE A C 1
ATOM 634 O O . PHE A 1 82 ? 3.473 46.021 51.096 1.00 43.88 82 PHE A O 1
ATOM 641 N N . CYS A 1 83 ? 4.773 44.255 51.554 1.00 42.38 83 CYS A N 1
ATOM 642 C CA . CYS A 1 83 ? 3.789 43.235 51.204 1.00 42.38 83 CYS A CA 1
ATOM 643 C C . CYS A 1 83 ? 3.285 42.642 52.520 1.00 42.38 83 CYS A C 1
ATOM 645 O O . CYS A 1 83 ? 4.084 42.102 53.286 1.00 42.38 83 CYS A O 1
ATOM 647 N N . ASP A 1 84 ? 1.996 42.817 52.815 1.00 51.38 84 ASP A N 1
ATOM 648 C CA . ASP A 1 84 ? 1.376 42.302 54.034 1.00 51.38 84 ASP A CA 1
ATOM 649 C C . ASP A 1 84 ? 1.663 40.796 54.159 1.00 51.38 84 ASP A C 1
ATOM 651 O O . ASP A 1 84 ? 1.313 40.012 53.272 1.00 51.38 84 ASP A O 1
ATOM 655 N N . GLU A 1 85 ? 2.285 40.367 55.266 1.00 53.81 85 GLU A N 1
ATOM 656 C CA . GLU A 1 85 ? 2.582 38.945 55.530 1.00 53.81 85 GLU A CA 1
ATOM 657 C C . GLU A 1 85 ? 1.324 38.061 55.443 1.00 53.81 85 GLU A C 1
ATOM 659 O O . GLU A 1 85 ? 1.410 36.853 55.207 1.00 53.81 85 GLU A O 1
ATOM 664 N N . GLU A 1 86 ? 0.147 38.664 55.617 1.00 56.03 86 GLU A N 1
ATOM 665 C CA . GLU A 1 86 ? -1.155 38.030 55.465 1.00 56.03 86 GLU A CA 1
ATOM 666 C C . GLU A 1 86 ? -1.473 37.726 53.991 1.00 56.03 86 GLU A C 1
ATOM 668 O O . GLU A 1 86 ? -1.798 36.582 53.680 1.00 56.03 86 GLU A O 1
ATOM 673 N N . GLN A 1 87 ? -1.231 38.663 53.064 1.00 54.84 87 GLN A N 1
ATOM 674 C CA . GLN A 1 87 ? -1.378 38.443 51.617 1.00 54.84 87 GLN A CA 1
ATOM 675 C C . GLN A 1 87 ? -0.368 37.432 51.073 1.00 54.84 87 GLN A C 1
ATOM 677 O O . GLN A 1 87 ? -0.716 36.629 50.208 1.00 54.84 87 GLN A O 1
ATOM 682 N N . GLU A 1 88 ? 0.865 37.407 51.586 1.00 62.66 88 GLU A N 1
ATOM 683 C CA . GLU A 1 88 ? 1.849 36.402 51.167 1.00 62.66 88 GLU A CA 1
ATOM 684 C C . GLU A 1 88 ? 1.485 35.004 51.697 1.00 62.66 88 GLU A C 1
ATOM 686 O O . GLU A 1 88 ? 1.618 34.007 50.982 1.00 62.66 88 GLU A O 1
ATOM 691 N N . LYS A 1 89 ? 0.947 34.902 52.922 1.00 64.44 89 LYS A N 1
ATOM 692 C CA . LYS A 1 89 ? 0.383 33.648 53.454 1.00 64.44 89 LYS A CA 1
ATOM 693 C C . LYS A 1 89 ? -0.847 33.193 52.686 1.00 64.44 89 LYS A C 1
ATOM 695 O O . LYS A 1 89 ? -1.020 31.989 52.504 1.00 64.44 89 LYS A O 1
ATOM 700 N N . GLU A 1 90 ? -1.693 34.117 52.256 1.00 63.41 90 GLU A N 1
ATOM 701 C CA . GLU A 1 90 ? -2.934 33.834 51.540 1.00 63.41 90 GLU A CA 1
ATOM 702 C C . GLU A 1 90 ? -2.662 33.464 50.079 1.00 63.41 90 GLU A C 1
ATOM 704 O O . GLU A 1 90 ? -3.228 32.493 49.586 1.00 63.41 90 GLU A O 1
ATOM 709 N N . ALA A 1 91 ? -1.677 34.101 49.438 1.00 62.41 91 ALA A N 1
ATOM 710 C CA . ALA A 1 91 ? -1.130 33.690 48.147 1.00 62.41 91 ALA A CA 1
ATOM 711 C C . ALA A 1 91 ? -0.430 32.326 48.235 1.00 62.41 91 ALA A C 1
ATOM 713 O O . ALA A 1 91 ? -0.649 31.473 47.381 1.00 62.41 91 ALA A O 1
ATOM 714 N N . ARG A 1 92 ? 0.350 32.055 49.291 1.00 65.19 92 ARG A N 1
ATOM 715 C CA . ARG A 1 92 ? 0.946 30.726 49.526 1.00 65.19 92 ARG A CA 1
ATOM 716 C C . ARG A 1 92 ? -0.110 29.667 49.839 1.00 65.19 92 ARG A C 1
ATOM 718 O O . ARG A 1 92 ? 0.043 28.538 49.388 1.00 65.19 92 ARG A O 1
ATOM 725 N N . LYS A 1 93 ? -1.191 30.010 50.551 1.00 62.50 93 LYS A N 1
ATOM 726 C CA . LYS A 1 93 ? -2.355 29.132 50.753 1.00 62.50 93 LYS A CA 1
ATOM 727 C C . LYS A 1 93 ? -3.110 28.896 49.454 1.00 62.50 93 LYS A C 1
ATOM 729 O O . LYS A 1 93 ? -3.486 27.762 49.228 1.00 62.50 93 LYS A O 1
ATOM 734 N N . ALA A 1 94 ? -3.300 29.905 48.607 1.00 57.50 94 ALA A N 1
ATOM 735 C CA . ALA A 1 94 ? -3.956 29.779 47.307 1.00 57.50 94 ALA A CA 1
ATOM 736 C C . ALA A 1 94 ? -3.113 28.953 46.324 1.00 57.50 94 ALA A C 1
ATOM 738 O O . ALA A 1 94 ? -3.647 28.073 45.664 1.00 57.50 94 ALA A O 1
ATOM 739 N N . ILE A 1 95 ? -1.791 29.152 46.302 1.00 59.06 95 ILE A N 1
ATOM 740 C CA . ILE A 1 95 ? -0.838 28.329 45.542 1.00 59.06 95 ILE A CA 1
ATOM 741 C C . ILE A 1 95 ? -0.791 26.901 46.101 1.00 59.06 95 ILE A C 1
ATOM 743 O O . ILE A 1 95 ? -0.725 25.955 45.326 1.00 59.06 95 ILE A O 1
ATOM 747 N N . ALA A 1 96 ? -0.875 26.713 47.422 1.00 52.66 96 ALA A N 1
ATOM 748 C CA . ALA A 1 96 ? -0.976 25.388 48.035 1.00 52.66 96 ALA A CA 1
ATOM 749 C C . ALA A 1 96 ? -2.341 24.717 47.777 1.00 52.66 96 ALA A C 1
ATOM 751 O O . ALA A 1 96 ? -2.378 23.507 47.594 1.00 52.66 96 ALA A O 1
ATOM 752 N N . LEU A 1 97 ? -3.441 25.478 47.699 1.00 51.62 97 LEU A N 1
ATOM 753 C CA . LEU A 1 97 ? -4.783 24.987 47.348 1.00 51.62 97 LEU A CA 1
ATOM 754 C C . LEU A 1 97 ? -4.893 24.625 45.856 1.00 51.62 97 LEU A C 1
ATOM 756 O O . LEU A 1 97 ? -5.609 23.695 45.497 1.00 51.62 97 LEU A O 1
ATOM 760 N N . GLU A 1 98 ? -4.198 25.365 44.990 1.00 48.44 98 GLU A N 1
ATOM 761 C CA . GLU A 1 98 ? -4.047 25.070 43.559 1.00 48.44 98 GLU A CA 1
ATOM 762 C C . GLU A 1 98 ? -3.096 23.881 43.337 1.00 48.44 98 GLU A C 1
ATOM 764 O O . GLU A 1 98 ? -3.360 23.038 42.485 1.00 48.44 98 GLU A O 1
ATOM 769 N N . ALA A 1 99 ? -2.042 23.738 44.149 1.00 46.31 99 ALA A N 1
ATOM 770 C CA . ALA A 1 99 ? -1.152 22.574 44.129 1.00 46.31 99 ALA A CA 1
ATOM 771 C C . ALA A 1 99 ? -1.833 21.286 44.634 1.00 46.31 99 ALA A C 1
ATOM 773 O O . ALA A 1 99 ? -1.480 20.197 44.182 1.00 46.31 99 ALA A O 1
ATOM 774 N N . ASP A 1 100 ? -2.840 21.399 45.510 1.00 44.06 100 ASP A N 1
ATOM 775 C CA . ASP A 1 100 ? -3.686 20.279 45.962 1.00 44.06 100 ASP A CA 1
ATOM 776 C C . ASP A 1 100 ? -4.722 19.849 44.895 1.00 44.06 100 ASP A C 1
ATOM 778 O O . ASP A 1 100 ? -5.365 18.804 45.008 1.00 44.06 100 ASP A O 1
ATOM 782 N N . LYS A 1 101 ? -4.834 20.608 43.793 1.00 49.41 101 LYS A N 1
ATOM 783 C CA . LYS A 1 101 ? -5.495 20.205 42.543 1.00 49.41 101 LYS A CA 1
ATOM 784 C C . LYS A 1 101 ? -4.456 19.816 41.492 1.00 49.41 101 LYS A C 1
ATOM 786 O O . LYS A 1 101 ? -4.456 20.338 40.377 1.00 49.41 101 LYS A O 1
ATOM 791 N N . ALA A 1 102 ? -3.571 18.877 41.816 1.00 56.59 102 ALA A N 1
ATOM 792 C CA . ALA A 1 102 ? -2.763 18.215 40.797 1.00 56.59 102 ALA A CA 1
ATOM 793 C C . ALA A 1 102 ? -3.703 17.467 39.830 1.00 56.59 102 ALA A C 1
ATOM 795 O O . ALA A 1 102 ? -4.105 16.328 40.066 1.00 56.59 102 ALA A O 1
ATOM 796 N N . HIS A 1 103 ? -4.135 18.149 38.768 1.00 69.81 103 HIS A N 1
ATOM 797 C CA . HIS A 1 103 ? -4.966 17.567 37.728 1.00 69.81 103 HIS A CA 1
ATOM 798 C C . HIS A 1 103 ? -4.194 16.421 37.076 1.00 69.81 103 HIS A C 1
ATOM 800 O O . HIS A 1 103 ? -3.125 16.640 36.510 1.00 69.81 103 HIS A O 1
ATOM 806 N N . VAL A 1 104 ? -4.756 15.211 37.139 1.00 79.94 104 VAL A N 1
ATOM 807 C CA . VAL A 1 104 ? -4.170 14.023 36.507 1.00 79.94 104 VAL A CA 1
ATOM 808 C C . VAL A 1 104 ? -3.900 14.324 35.029 1.00 79.94 104 VAL A C 1
ATOM 810 O O . VAL A 1 104 ? -4.786 14.798 34.307 1.00 79.94 104 VAL A O 1
ATOM 813 N N . THR A 1 105 ? -2.674 14.085 34.577 1.00 87.31 105 THR A N 1
ATOM 814 C CA . THR A 1 105 ? -2.240 14.299 33.189 1.00 87.31 105 THR A CA 1
ATOM 815 C C . THR A 1 105 ? -2.641 13.124 32.290 1.00 87.31 105 THR A C 1
ATOM 817 O O . THR A 1 105 ? -2.864 12.008 32.756 1.00 87.31 105 THR A O 1
ATOM 820 N N . ASP A 1 106 ? -2.708 13.331 30.971 1.00 87.62 106 ASP A N 1
ATOM 821 C CA . ASP A 1 106 ? -3.021 12.230 30.040 1.00 87.62 106 ASP A CA 1
ATOM 822 C C . ASP A 1 106 ? -1.931 11.146 30.051 1.00 87.62 106 ASP A C 1
ATOM 824 O O . ASP A 1 106 ? -2.220 9.963 29.882 1.00 87.62 106 ASP A O 1
ATOM 828 N N . ALA A 1 107 ? -0.676 11.539 30.298 1.00 87.56 107 ALA A N 1
ATOM 829 C CA . ALA A 1 107 ? 0.451 10.620 30.439 1.00 87.56 107 ALA A CA 1
ATOM 830 C C . ALA A 1 107 ? 0.311 9.725 31.681 1.00 87.56 107 ALA A C 1
ATOM 832 O O . ALA A 1 107 ? 0.642 8.542 31.639 1.00 87.56 107 ALA A O 1
ATOM 833 N N . GLU A 1 108 ? -0.218 10.278 32.769 1.00 87.31 108 GLU A N 1
ATOM 834 C CA . GLU A 1 108 ? -0.534 9.546 33.992 1.00 87.31 108 GLU A CA 1
ATOM 835 C C . GLU A 1 108 ? -1.667 8.538 33.773 1.00 87.31 108 GLU A C 1
ATOM 837 O O . GLU A 1 108 ? -1.519 7.377 34.156 1.00 87.31 108 GLU A O 1
ATOM 842 N N . ILE A 1 109 ? -2.753 8.935 33.100 1.00 87.56 109 ILE A N 1
ATOM 843 C CA . ILE A 1 109 ? -3.853 8.017 32.753 1.00 87.56 109 ILE A CA 1
ATOM 844 C C . ILE A 1 109 ? -3.345 6.906 31.825 1.00 87.56 109 ILE A C 1
ATOM 846 O O . ILE A 1 109 ? -3.642 5.734 32.041 1.00 87.56 109 ILE A O 1
ATOM 850 N N . LEU A 1 110 ? -2.532 7.247 30.821 1.00 90.06 110 LEU A N 1
ATOM 851 C CA . LEU A 1 110 ? -1.936 6.265 29.916 1.00 90.06 110 LEU A CA 1
ATOM 852 C C . LEU A 1 110 ? -1.042 5.266 30.663 1.00 90.06 110 LEU A C 1
ATOM 854 O O . LEU A 1 110 ? -1.075 4.075 30.356 1.00 90.06 110 LEU A O 1
ATOM 858 N N . SER A 1 111 ? -0.263 5.739 31.638 1.00 89.88 111 SER A N 1
ATOM 859 C CA . SER A 1 111 ? 0.570 4.888 32.493 1.00 89.88 111 SER A CA 1
ATOM 860 C C . SER A 1 111 ? -0.280 3.898 33.294 1.00 89.88 111 SER A C 1
ATOM 862 O O . SER A 1 111 ? 0.034 2.709 33.322 1.00 89.88 111 SER A O 1
ATOM 864 N N . ASP A 1 112 ? -1.410 4.351 33.846 1.00 88.19 112 ASP A N 1
ATOM 865 C CA . ASP A 1 112 ? -2.338 3.497 34.603 1.00 88.19 112 ASP A CA 1
ATOM 866 C C . ASP A 1 112 ? -2.968 2.418 33.709 1.00 88.19 112 ASP A C 1
ATOM 868 O O . ASP A 1 112 ? -3.030 1.246 34.086 1.00 88.19 112 ASP A O 1
ATOM 872 N N . LEU A 1 113 ? -3.371 2.784 32.486 1.00 89.19 113 LEU A N 1
ATOM 873 C CA . LEU A 1 113 ? -3.874 1.833 31.489 1.00 89.19 113 LEU A CA 1
ATOM 874 C C . LEU A 1 113 ? -2.801 0.809 31.085 1.00 89.19 113 LEU A C 1
ATOM 876 O O . LEU A 1 113 ? -3.097 -0.377 30.950 1.00 89.19 113 LEU A O 1
ATOM 880 N N . CYS A 1 114 ? -1.548 1.242 30.921 1.00 90.19 114 CYS A N 1
ATOM 881 C CA . CYS A 1 114 ? -0.435 0.346 30.603 1.00 90.19 114 CYS A CA 1
ATOM 882 C C . CYS A 1 114 ? -0.158 -0.634 31.745 1.00 90.19 114 CYS A C 1
ATOM 884 O O . CYS A 1 114 ? -0.065 -1.835 31.499 1.00 90.19 114 CYS A O 1
ATOM 886 N N . GLN A 1 115 ? -0.088 -0.145 32.985 1.00 88.00 115 GLN A N 1
ATOM 887 C CA . GLN A 1 115 ? 0.094 -0.986 34.168 1.00 88.00 115 GLN A CA 1
ATOM 888 C C . GLN A 1 115 ? -1.027 -2.025 34.280 1.00 88.00 115 GLN A C 1
ATOM 890 O O . GLN A 1 115 ? -0.775 -3.191 34.584 1.00 88.00 115 GLN A O 1
ATOM 895 N N . TRP A 1 116 ? -2.260 -1.635 33.959 1.00 85.81 116 TRP A N 1
ATOM 896 C CA . TRP A 1 116 ? -3.379 -2.565 33.930 1.00 85.81 116 TRP A CA 1
ATOM 897 C C . TRP A 1 116 ? -3.206 -3.670 32.875 1.00 85.81 116 TRP A C 1
ATOM 899 O O . TRP A 1 116 ? -3.401 -4.841 33.196 1.00 85.81 116 TRP A O 1
ATOM 909 N N . ILE A 1 117 ? -2.781 -3.336 31.648 1.00 87.75 117 ILE A N 1
ATOM 910 C CA . ILE A 1 117 ? -2.508 -4.327 30.585 1.00 87.75 117 ILE A CA 1
ATOM 911 C C . ILE A 1 117 ? -1.433 -5.340 31.030 1.00 87.75 117 ILE A C 1
ATOM 913 O O . ILE A 1 117 ? -1.498 -6.531 30.705 1.00 87.75 117 ILE A O 1
ATOM 917 N N . GLU A 1 118 ? -0.4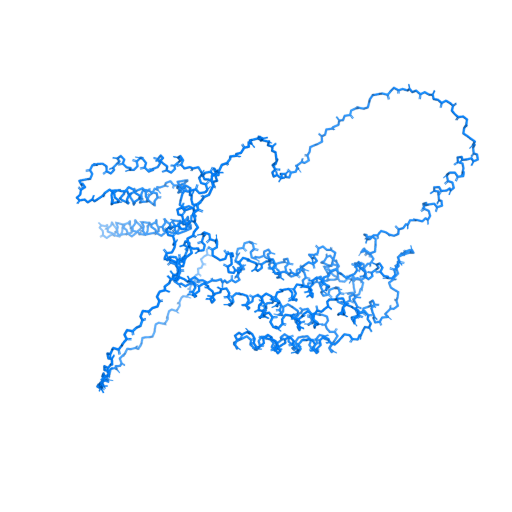35 -4.899 31.797 1.00 87.19 118 GLU A N 1
ATOM 918 C CA . GLU A 1 118 ? 0.580 -5.796 32.362 1.00 87.19 118 GLU A CA 1
ATOM 919 C C . GLU A 1 118 ? -0.002 -6.731 33.431 1.00 87.19 118 GLU A C 1
ATOM 921 O O . GLU A 1 118 ? 0.294 -7.930 33.445 1.00 87.19 118 GLU A O 1
ATOM 926 N N . MET A 1 119 ? -0.860 -6.204 34.306 1.00 83.12 119 MET A N 1
ATOM 927 C CA . MET A 1 119 ? -1.487 -6.969 35.385 1.00 83.12 119 MET A CA 1
ATOM 928 C C . MET A 1 119 ? -2.520 -7.975 34.867 1.00 83.12 119 MET A C 1
ATOM 930 O O . MET A 1 119 ? -2.544 -9.115 35.334 1.00 83.12 119 MET A O 1
ATOM 934 N N . SER A 1 120 ? -3.327 -7.604 33.868 1.00 78.31 120 SER A N 1
ATOM 935 C CA . SER A 1 120 ? -4.361 -8.470 33.281 1.00 78.31 120 SER A CA 1
ATOM 936 C C . SER A 1 120 ? -3.785 -9.705 32.583 1.00 78.31 120 SER A C 1
ATOM 938 O O . SER A 1 120 ? -4.456 -10.724 32.441 1.00 78.31 120 SER A O 1
ATOM 940 N N . THR A 1 121 ? -2.504 -9.659 32.217 1.00 75.38 121 THR A N 1
ATOM 941 C CA . THR A 1 121 ? -1.770 -10.777 31.610 1.00 75.38 121 THR A CA 1
ATOM 942 C C . THR A 1 121 ? -0.851 -11.515 32.592 1.00 75.38 121 THR A C 1
ATOM 944 O O . THR A 1 121 ? 0.011 -12.296 32.174 1.00 75.38 121 THR A O 1
ATOM 947 N N . GLY A 1 122 ? -1.040 -11.298 33.899 1.00 72.88 122 GLY A N 1
ATOM 948 C CA . GLY A 1 122 ? -0.336 -12.010 34.966 1.00 72.88 122 GLY A CA 1
ATOM 949 C C . GLY A 1 122 ? 1.129 -11.603 35.142 1.00 72.88 122 GLY A C 1
ATOM 950 O O . GLY A 1 122 ? 1.930 -12.427 35.579 1.00 72.88 122 GLY A O 1
ATOM 951 N N . GLY A 1 123 ? 1.515 -10.378 34.759 1.00 67.12 123 GLY A N 1
ATOM 952 C CA . GLY A 1 123 ? 2.884 -9.871 34.944 1.00 67.12 123 GLY A CA 1
ATOM 953 C C . GLY A 1 123 ? 3.948 -10.593 34.106 1.00 67.12 123 GLY A C 1
ATOM 954 O O . GLY A 1 123 ? 5.136 -10.547 34.415 1.00 67.12 123 GLY A O 1
ATOM 955 N N . SER A 1 124 ? 3.537 -11.300 33.051 1.00 79.12 124 SER A N 1
ATOM 956 C CA . SER A 1 124 ? 4.448 -11.985 32.133 1.00 79.12 124 SER A CA 1
ATOM 957 C C . SER A 1 124 ? 5.224 -10.985 31.267 1.00 79.12 124 SER A C 1
ATOM 959 O O . SER A 1 124 ? 4.700 -9.933 30.907 1.00 79.12 124 SER A O 1
ATOM 961 N N . ASN A 1 125 ? 6.403 -11.378 30.765 1.00 81.69 125 ASN A N 1
ATOM 962 C CA . ASN A 1 125 ? 7.104 -10.668 29.679 1.00 81.69 125 ASN A CA 1
ATOM 963 C C . ASN A 1 125 ? 6.190 -10.366 28.473 1.00 81.69 125 ASN A C 1
ATOM 965 O O . ASN A 1 125 ? 6.435 -9.431 27.711 1.00 81.69 125 ASN A O 1
ATOM 969 N N . LYS A 1 126 ? 5.135 -11.167 28.268 1.00 81.81 126 LYS A N 1
ATOM 970 C CA . LYS A 1 126 ? 4.113 -10.919 27.244 1.00 81.81 126 LYS A CA 1
ATOM 971 C C . LYS A 1 126 ? 3.266 -9.675 27.555 1.00 81.81 126 LYS A C 1
ATOM 973 O O . LYS A 1 126 ? 2.967 -8.929 26.629 1.00 81.81 126 LYS A O 1
ATOM 978 N N . GLY A 1 127 ? 2.930 -9.440 28.821 1.00 84.88 127 GLY A N 1
ATOM 979 C CA . GLY A 1 127 ? 2.167 -8.284 29.292 1.00 84.88 127 GLY A CA 1
ATOM 980 C C . GLY A 1 127 ? 2.891 -6.969 29.090 1.00 84.88 127 GLY A C 1
ATOM 981 O O . GLY A 1 127 ? 2.369 -6.082 28.422 1.00 84.88 127 GLY A O 1
ATOM 982 N N . THR A 1 128 ? 4.145 -6.893 29.537 1.00 88.00 128 THR A N 1
ATOM 983 C CA . THR A 1 128 ? 5.004 -5.714 29.333 1.00 88.00 128 THR A CA 1
ATOM 984 C C . THR A 1 128 ? 5.155 -5.368 27.854 1.00 88.00 128 THR A C 1
ATOM 986 O O . THR A 1 128 ? 5.119 -4.204 27.462 1.00 88.00 128 THR A O 1
ATOM 989 N N . ARG A 1 129 ? 5.261 -6.382 26.985 1.00 88.81 129 ARG A N 1
ATOM 990 C CA . ARG A 1 129 ? 5.304 -6.162 25.532 1.00 88.81 129 ARG A CA 1
ATOM 991 C C . ARG A 1 129 ? 3.994 -5.597 24.986 1.00 88.81 129 ARG A C 1
ATOM 993 O O . ARG A 1 129 ? 4.048 -4.724 24.128 1.00 88.81 129 ARG A O 1
ATOM 1000 N N . LEU A 1 130 ? 2.845 -6.077 25.460 1.00 89.62 130 LEU A N 1
ATOM 1001 C CA . LEU A 1 130 ? 1.534 -5.578 25.039 1.00 89.62 130 LEU A CA 1
ATOM 1002 C C . LEU A 1 130 ? 1.289 -4.146 25.522 1.00 89.62 130 LEU A C 1
ATOM 1004 O O . LEU A 1 130 ? 0.857 -3.321 24.723 1.00 89.62 130 LEU A O 1
ATOM 1008 N N . ALA A 1 131 ? 1.637 -3.830 26.770 1.00 91.19 131 ALA A N 1
ATOM 1009 C CA . ALA A 1 131 ? 1.555 -2.477 27.315 1.00 91.19 131 ALA A CA 1
ATOM 1010 C C . ALA A 1 131 ? 2.473 -1.504 26.557 1.00 91.19 131 ALA A C 1
ATOM 1012 O O . ALA A 1 131 ? 2.042 -0.433 26.126 1.00 91.19 131 ALA A O 1
ATOM 1013 N N . HIS A 1 132 ? 3.714 -1.918 26.278 1.00 92.62 132 HIS A N 1
ATOM 1014 C CA . HIS A 1 132 ? 4.633 -1.139 25.450 1.00 92.62 132 HIS A CA 1
ATOM 1015 C C . HIS A 1 132 ? 4.076 -0.909 24.036 1.00 92.62 132 HIS A C 1
ATOM 1017 O O . HIS A 1 132 ? 4.096 0.215 23.534 1.00 92.62 132 HIS A O 1
ATOM 1023 N N . SER A 1 133 ? 3.559 -1.955 23.381 1.00 93.50 133 SER A N 1
ATOM 1024 C CA . SER A 1 133 ? 2.911 -1.831 22.071 1.00 93.50 133 SER A CA 1
ATOM 1025 C C . SER A 1 133 ? 1.702 -0.893 22.125 1.00 93.50 133 SER A C 1
ATOM 1027 O O . SER A 1 133 ? 1.579 -0.029 21.261 1.00 93.50 133 SER A O 1
ATOM 1029 N N . PHE A 1 134 ? 0.851 -0.996 23.149 1.00 94.00 134 PHE A N 1
ATOM 1030 C CA . PHE A 1 134 ? -0.306 -0.121 23.341 1.00 94.00 134 PHE A CA 1
ATOM 1031 C C . PHE A 1 134 ? 0.091 1.360 23.398 1.00 94.00 134 PHE A C 1
ATOM 1033 O O . PHE A 1 134 ? -0.498 2.166 22.670 1.00 94.00 134 PHE A O 1
ATOM 1040 N N . ALA A 1 135 ? 1.128 1.701 24.167 1.00 93.19 135 ALA A N 1
ATOM 1041 C CA . ALA A 1 135 ? 1.607 3.073 24.311 1.00 93.19 135 ALA A CA 1
ATOM 1042 C C . ALA A 1 135 ? 2.326 3.616 23.062 1.00 93.19 135 ALA A C 1
ATOM 1044 O O . ALA A 1 135 ? 2.103 4.764 22.679 1.00 93.19 135 ALA A O 1
ATOM 1045 N N . GLN A 1 136 ? 3.194 2.811 22.437 1.00 93.19 136 GLN A N 1
ATOM 1046 C CA . GLN A 1 136 ? 4.167 3.294 21.443 1.00 93.19 136 GLN A CA 1
ATOM 1047 C C . GLN A 1 136 ? 3.787 3.020 19.985 1.00 93.19 136 GLN A C 1
ATOM 1049 O O . GLN A 1 136 ? 4.252 3.728 19.091 1.00 93.19 136 GLN A O 1
ATOM 1054 N N . ALA A 1 137 ? 2.980 1.992 19.702 1.00 95.06 137 ALA A N 1
ATOM 1055 C CA . ALA A 1 137 ? 2.642 1.667 18.318 1.00 95.06 137 ALA A CA 1
ATOM 1056 C C . ALA A 1 137 ? 1.753 2.752 17.694 1.00 95.06 137 ALA A C 1
ATOM 1058 O O . ALA A 1 137 ? 0.971 3.407 18.387 1.00 95.06 137 ALA A O 1
ATOM 1059 N N . SER A 1 138 ? 1.829 2.882 16.366 1.00 94.06 138 SER A N 1
ATOM 1060 C CA . SER A 1 138 ? 0.997 3.797 15.572 1.00 94.06 138 SER A CA 1
ATOM 1061 C C . SER A 1 138 ? -0.487 3.723 15.961 1.00 94.06 138 SER A C 1
ATOM 1063 O O . SER A 1 138 ? -1.006 2.644 16.256 1.00 94.06 138 SER A O 1
ATOM 1065 N N . SER A 1 139 ? -1.177 4.865 15.935 1.00 93.44 139 SER A N 1
ATOM 1066 C CA . SER A 1 139 ? -2.642 4.931 16.045 1.00 93.44 139 SER A CA 1
ATOM 1067 C C . SER A 1 139 ? -3.342 4.514 14.748 1.00 93.44 139 SER A C 1
ATOM 1069 O O . SER A 1 139 ? -4.469 4.031 14.775 1.00 93.44 139 SER A O 1
ATOM 1071 N N . HIS A 1 140 ? -2.660 4.648 13.610 1.00 94.19 140 HIS A N 1
ATOM 1072 C CA . HIS A 1 140 ? -3.205 4.331 12.294 1.00 94.19 140 HIS A CA 1
ATOM 1073 C C . HIS A 1 140 ? -2.802 2.918 11.861 1.00 94.19 140 HIS A C 1
ATOM 1075 O O . HIS A 1 140 ? -1.654 2.523 12.116 1.00 94.19 140 HIS A O 1
ATOM 1081 N N . PRO A 1 141 ? -3.705 2.180 11.192 1.00 95.88 141 PRO A N 1
ATOM 1082 C CA . PRO A 1 141 ? -3.430 0.830 10.721 1.00 95.88 141 PRO A CA 1
ATOM 1083 C C . PRO A 1 141 ? -2.298 0.776 9.686 1.00 95.88 141 PRO A C 1
ATOM 1085 O O . PRO A 1 141 ? -1.988 1.782 9.043 1.00 95.88 141 PRO A O 1
ATOM 1088 N N . PRO A 1 142 ? -1.674 -0.402 9.490 1.00 95.00 142 PRO A N 1
ATOM 1089 C CA . PRO A 1 142 ? -0.547 -0.557 8.567 1.00 95.00 142 PRO A CA 1
ATOM 1090 C C . PRO A 1 142 ? -0.927 -0.328 7.098 1.00 95.00 142 PRO A C 1
ATOM 1092 O O . PRO A 1 142 ? -0.067 0.043 6.300 1.00 95.00 142 PRO A O 1
ATOM 1095 N N . ILE A 1 143 ? -2.200 -0.535 6.755 1.00 95.81 143 ILE A N 1
ATOM 1096 C CA . ILE A 1 143 ? -2.764 -0.294 5.428 1.00 95.81 143 ILE A CA 1
ATOM 1097 C C . ILE A 1 143 ? -3.767 0.849 5.566 1.00 95.81 143 ILE A C 1
ATOM 1099 O O . ILE A 1 143 ? -4.743 0.744 6.303 1.00 95.81 143 ILE A O 1
ATOM 1103 N N . THR A 1 144 ? -3.510 1.947 4.861 1.00 95.62 144 THR A N 1
ATOM 1104 C CA . THR A 1 144 ? -4.356 3.148 4.829 1.00 95.62 144 THR A CA 1
ATOM 1105 C C . THR A 1 144 ? -4.680 3.564 3.401 1.00 95.62 144 THR A C 1
ATOM 1107 O O . THR A 1 144 ? -3.913 3.284 2.477 1.00 95.62 144 THR A O 1
ATOM 1110 N N . LYS A 1 145 ? -5.763 4.329 3.209 1.00 94.38 145 LYS A N 1
ATOM 1111 C CA . LYS A 1 145 ? -6.070 4.956 1.912 1.00 94.38 145 LYS A CA 1
ATOM 1112 C C . LYS A 1 145 ? -4.880 5.747 1.361 1.00 94.38 145 LYS A C 1
ATOM 1114 O O . LYS A 1 145 ? -4.569 5.644 0.181 1.00 94.38 145 LYS A O 1
ATOM 1119 N N . HIS A 1 146 ? -4.165 6.471 2.224 1.00 94.06 146 HIS A N 1
ATOM 1120 C CA . HIS A 1 146 ? -2.946 7.181 1.839 1.00 94.06 146 HIS A CA 1
ATOM 1121 C C . HIS A 1 146 ? -1.847 6.221 1.359 1.00 94.06 146 HIS A C 1
ATOM 1123 O O . HIS A 1 146 ? -1.262 6.451 0.304 1.00 94.06 146 HIS A O 1
ATOM 1129 N N . SER A 1 147 ? -1.585 5.124 2.081 1.00 93.00 147 SER A N 1
ATOM 1130 C CA . SER A 1 147 ? -0.574 4.131 1.672 1.00 93.00 147 SER A CA 1
ATOM 1131 C C . SER A 1 147 ? -0.879 3.463 0.326 1.00 93.00 147 SER A C 1
ATOM 1133 O O . SER A 1 147 ? 0.039 3.016 -0.354 1.00 93.00 147 SER A O 1
ATOM 1135 N N . LEU A 1 148 ? -2.155 3.442 -0.066 1.00 95.38 148 LEU A N 1
ATOM 1136 C CA . LEU A 1 148 ? -2.639 2.879 -1.321 1.00 95.38 148 LEU A CA 1
ATOM 1137 C C . LEU A 1 148 ? -2.838 3.930 -2.428 1.00 95.38 148 LEU A C 1
ATOM 1139 O O . LEU A 1 148 ? -3.180 3.567 -3.550 1.00 95.38 148 LEU A O 1
ATOM 1143 N N . SER A 1 149 ? -2.616 5.219 -2.151 1.00 94.50 149 SER A N 1
ATOM 1144 C CA . SER A 1 149 ? -2.869 6.308 -3.111 1.00 94.50 149 SER A CA 1
ATOM 1145 C C . SER A 1 149 ? -1.944 6.279 -4.333 1.00 94.50 149 SER A C 1
ATOM 1147 O O . SER A 1 149 ? -2.321 6.722 -5.415 1.00 94.50 149 SER A O 1
ATOM 1149 N N . GLU A 1 150 ? -0.752 5.684 -4.208 1.00 93.19 150 GLU A N 1
ATOM 1150 C CA . GLU A 1 150 ? 0.159 5.467 -5.342 1.00 93.19 150 GLU A CA 1
ATOM 1151 C C . GLU A 1 150 ? -0.417 4.497 -6.393 1.00 93.19 150 GLU A C 1
ATOM 1153 O O . GLU A 1 150 ? 0.048 4.478 -7.533 1.00 93.19 150 GLU A O 1
ATOM 1158 N N . LEU A 1 151 ? -1.441 3.719 -6.024 1.00 95.88 151 LEU A N 1
ATOM 1159 C CA . LEU A 1 151 ? -2.158 2.792 -6.902 1.00 95.88 151 LEU A CA 1
ATOM 1160 C C . LEU A 1 151 ? -3.346 3.451 -7.623 1.00 95.88 151 LEU A C 1
ATOM 1162 O O . LEU A 1 151 ? -3.995 2.806 -8.448 1.00 95.88 151 LEU A O 1
ATOM 1166 N N . ASP A 1 152 ? -3.661 4.714 -7.325 1.00 95.31 152 ASP A N 1
ATOM 1167 C CA . ASP A 1 152 ? -4.740 5.428 -8.003 1.00 95.31 152 ASP A CA 1
ATOM 1168 C C . ASP A 1 152 ? -4.360 5.767 -9.451 1.00 95.31 152 ASP A C 1
ATOM 1170 O O . ASP A 1 152 ? -3.202 6.033 -9.781 1.00 95.31 152 ASP A O 1
ATOM 1174 N N . ILE A 1 153 ? -5.364 5.827 -10.331 1.00 94.19 153 ILE A N 1
ATOM 1175 C CA . ILE A 1 153 ? -5.164 6.051 -11.771 1.00 94.19 153 ILE A CA 1
ATOM 1176 C C . ILE A 1 153 ? -4.354 7.322 -12.069 1.00 94.19 153 ILE A C 1
ATOM 1178 O O . ILE A 1 153 ? -3.479 7.317 -12.932 1.00 94.19 153 ILE A O 1
ATOM 1182 N N . GLY A 1 154 ? -4.584 8.401 -11.314 1.00 94.69 154 GLY A N 1
ATOM 1183 C CA . GLY A 1 154 ? -3.840 9.652 -11.462 1.00 94.69 154 GLY A CA 1
ATOM 1184 C C . GLY A 1 154 ? -2.364 9.518 -11.081 1.00 94.69 154 GLY A C 1
ATOM 1185 O O . GLY A 1 154 ? -1.509 10.102 -11.748 1.00 94.69 154 GLY A O 1
ATOM 1186 N N . ALA A 1 155 ? -2.047 8.726 -10.054 1.00 95.25 155 ALA A N 1
ATOM 1187 C CA . ALA A 1 155 ? -0.670 8.448 -9.659 1.00 95.25 155 ALA A CA 1
ATOM 1188 C C . ALA A 1 155 ? 0.028 7.558 -10.699 1.00 95.25 155 ALA A C 1
ATOM 1190 O O . ALA A 1 155 ? 1.134 7.881 -11.128 1.00 95.25 155 ALA A O 1
ATOM 1191 N N . ILE A 1 156 ? -0.653 6.514 -11.184 1.00 94.56 156 ILE A N 1
ATOM 1192 C CA . ILE A 1 156 ? -0.184 5.623 -12.259 1.00 94.56 156 ILE A CA 1
ATOM 1193 C C . ILE A 1 156 ? 0.175 6.425 -13.516 1.00 94.56 156 ILE A C 1
ATOM 1195 O O . ILE A 1 156 ? 1.288 6.320 -14.031 1.00 94.56 156 ILE A O 1
ATOM 1199 N N . ILE A 1 157 ? -0.747 7.269 -13.989 1.00 95.00 157 ILE A N 1
ATOM 1200 C CA . ILE A 1 157 ? -0.585 8.056 -15.219 1.00 95.00 157 ILE A CA 1
ATOM 1201 C C . ILE A 1 157 ? 0.549 9.074 -15.094 1.00 95.00 157 ILE A C 1
ATOM 1203 O O . ILE A 1 157 ? 1.189 9.371 -16.097 1.00 95.00 157 ILE A O 1
ATOM 1207 N N . ASN A 1 158 ? 0.818 9.622 -13.912 1.00 95.44 158 ASN A N 1
ATOM 1208 C CA . ASN A 1 158 ? 1.843 10.655 -13.741 1.00 95.44 158 ASN A CA 1
ATOM 1209 C C . ASN A 1 158 ? 3.195 10.110 -13.260 1.00 95.44 158 ASN A C 1
ATOM 1211 O O . ASN A 1 158 ? 4.146 10.882 -13.129 1.00 95.44 158 ASN A O 1
ATOM 1215 N N . ASN A 1 159 ? 3.311 8.805 -13.006 1.00 95.62 159 ASN A N 1
ATOM 1216 C CA . ASN A 1 159 ? 4.543 8.204 -12.515 1.00 95.62 159 ASN A CA 1
ATOM 1217 C C . ASN A 1 159 ? 5.550 7.986 -13.666 1.00 95.62 159 ASN A C 1
ATOM 1219 O O . ASN A 1 159 ? 5.336 7.117 -14.516 1.00 95.62 159 ASN A O 1
ATOM 1223 N N . PRO A 1 160 ? 6.682 8.719 -13.691 1.00 94.88 160 PRO A N 1
ATOM 1224 C CA . PRO A 1 160 ? 7.644 8.635 -14.786 1.00 94.88 160 PRO A CA 1
ATOM 1225 C C . PRO A 1 160 ? 8.368 7.291 -14.836 1.00 94.88 160 PRO A C 1
ATOM 1227 O O . PRO A 1 160 ? 8.644 6.788 -15.919 1.00 94.88 160 PRO A O 1
ATOM 1230 N N . LYS A 1 161 ? 8.652 6.689 -13.676 1.00 94.56 161 LYS A N 1
ATOM 1231 C CA . LYS A 1 161 ? 9.339 5.399 -13.601 1.00 94.56 161 LYS A CA 1
ATOM 1232 C C . LYS A 1 161 ? 8.440 4.283 -14.115 1.00 94.56 161 LYS A C 1
ATOM 1234 O O . LYS A 1 161 ? 8.876 3.491 -14.940 1.00 94.56 161 LYS A O 1
ATOM 1239 N N . LEU A 1 162 ? 7.174 4.290 -13.700 1.00 95.00 162 LEU A N 1
ATOM 1240 C CA . LEU A 1 162 ? 6.186 3.327 -14.169 1.00 95.00 162 LEU A CA 1
ATOM 1241 C C . LEU A 1 162 ? 5.985 3.426 -15.685 1.00 95.00 162 LEU A C 1
ATOM 1243 O O . LEU A 1 162 ? 6.096 2.415 -16.369 1.00 95.00 162 LEU A O 1
ATOM 1247 N N . ARG A 1 163 ? 5.746 4.631 -16.225 1.00 95.25 163 ARG A N 1
ATOM 1248 C CA . ARG A 1 163 ? 5.581 4.828 -17.677 1.00 95.25 163 ARG A CA 1
ATOM 1249 C C . ARG A 1 163 ? 6.777 4.334 -18.472 1.00 95.25 163 ARG A C 1
ATOM 1251 O O . ARG A 1 163 ? 6.613 3.656 -19.481 1.00 95.25 163 ARG A O 1
ATOM 1258 N N . HIS A 1 164 ? 7.969 4.644 -17.990 1.00 95.94 164 HIS A N 1
ATOM 1259 C CA . HIS A 1 164 ? 9.193 4.190 -18.612 1.00 95.94 164 HIS A CA 1
ATOM 1260 C C . HIS A 1 164 ? 9.306 2.655 -18.584 1.00 95.94 164 HIS A C 1
ATOM 1262 O O . HIS A 1 164 ? 9.537 2.028 -19.615 1.00 95.94 164 HIS A O 1
ATOM 1268 N N . ASP A 1 165 ? 9.053 2.023 -17.436 1.00 95.19 165 ASP A N 1
ATOM 1269 C CA . ASP A 1 165 ? 9.155 0.568 -17.277 1.00 95.19 165 ASP A CA 1
ATOM 1270 C C . ASP A 1 165 ? 8.083 -0.204 -18.073 1.00 95.19 165 ASP A C 1
ATOM 1272 O O . ASP A 1 165 ? 8.368 -1.290 -18.583 1.00 95.19 165 ASP A O 1
ATOM 1276 N N . VAL A 1 166 ? 6.895 0.379 -18.294 1.00 95.12 166 VAL A N 1
ATOM 1277 C CA . VAL A 1 166 ? 5.835 -0.183 -19.158 1.00 95.12 166 VAL A CA 1
ATOM 1278 C C . VAL A 1 166 ? 6.316 -0.424 -20.599 1.00 95.12 166 VAL A C 1
ATOM 1280 O O . VAL A 1 166 ? 5.781 -1.296 -21.285 1.00 95.12 166 VAL A O 1
ATOM 1283 N N . ASN A 1 167 ? 7.336 0.281 -21.086 1.00 94.44 167 ASN A N 1
ATOM 1284 C CA . ASN A 1 167 ? 7.861 0.045 -22.435 1.00 94.44 167 ASN A CA 1
ATOM 1285 C C . ASN A 1 167 ? 8.669 -1.256 -22.544 1.00 94.44 167 ASN A C 1
ATOM 1287 O O . ASN A 1 167 ? 8.730 -1.855 -23.617 1.00 94.44 167 ASN A O 1
ATOM 1291 N N . PHE A 1 168 ? 9.266 -1.711 -21.440 1.00 92.81 168 PHE A N 1
ATOM 1292 C CA . PHE A 1 168 ? 10.223 -2.819 -21.438 1.00 92.81 168 PHE A CA 1
ATOM 1293 C C . PHE A 1 168 ? 9.668 -4.085 -20.787 1.00 92.81 168 PHE A C 1
ATOM 1295 O O . PHE A 1 168 ? 9.982 -5.186 -21.235 1.00 92.81 168 PHE A O 1
ATOM 1302 N N . ASP A 1 169 ? 8.827 -3.947 -19.761 1.00 93.19 169 ASP A N 1
ATOM 1303 C CA . ASP A 1 169 ? 8.324 -5.078 -18.987 1.00 93.19 169 ASP A CA 1
ATOM 1304 C C . ASP A 1 169 ? 6.867 -5.399 -19.342 1.00 93.19 169 ASP A C 1
ATOM 1306 O O . ASP A 1 169 ? 5.931 -4.681 -18.967 1.00 93.19 169 ASP A O 1
ATOM 1310 N N . ARG A 1 170 ? 6.661 -6.485 -20.100 1.00 89.50 170 ARG A N 1
ATOM 1311 C CA . ARG A 1 170 ? 5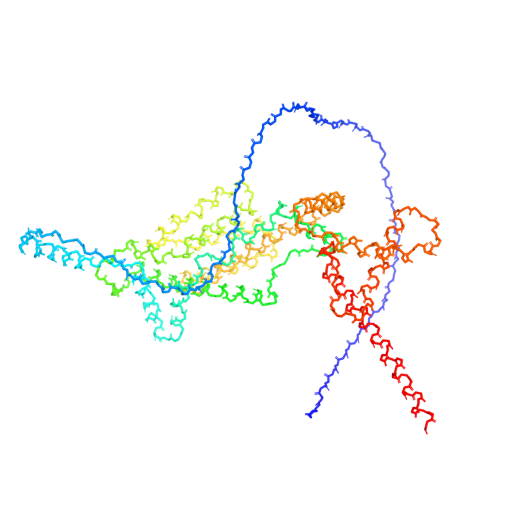.327 -6.989 -20.479 1.00 89.50 170 ARG A CA 1
ATOM 1312 C C . ARG A 1 170 ? 4.536 -7.515 -19.290 1.00 89.50 170 ARG A C 1
ATOM 1314 O O . ARG A 1 170 ? 3.312 -7.427 -19.308 1.00 89.50 170 ARG A O 1
ATOM 1321 N N . GLU A 1 171 ? 5.228 -8.010 -18.275 1.00 90.06 171 GLU A N 1
ATOM 1322 C CA . GLU A 1 171 ? 4.641 -8.585 -17.074 1.00 90.06 171 GLU A CA 1
ATOM 1323 C C . GLU A 1 171 ? 4.577 -7.567 -15.936 1.00 90.06 171 GLU A C 1
ATOM 1325 O O . GLU A 1 171 ? 4.360 -7.954 -14.797 1.00 90.06 171 GLU A O 1
ATOM 1330 N N . LEU A 1 172 ? 4.724 -6.266 -16.207 1.00 93.00 172 LEU A N 1
ATOM 1331 C CA . LEU A 1 172 ? 4.655 -5.238 -15.172 1.00 93.00 172 LEU A CA 1
ATOM 1332 C C . LEU A 1 172 ? 3.305 -5.264 -14.440 1.00 93.00 172 LEU A C 1
ATOM 1334 O O . LEU A 1 172 ? 2.246 -5.060 -15.039 1.00 93.00 172 LEU A O 1
ATOM 1338 N N . HIS A 1 173 ? 3.357 -5.451 -13.125 1.00 93.62 173 HIS A N 1
ATOM 1339 C CA . HIS A 1 173 ? 2.206 -5.351 -12.234 1.00 93.62 173 HIS A CA 1
ATOM 1340 C C . HIS A 1 173 ? 2.648 -4.999 -10.816 1.00 93.62 173 HIS A C 1
ATOM 1342 O O . HIS A 1 173 ? 3.746 -5.336 -10.371 1.00 93.62 173 HIS A O 1
ATOM 1348 N N . PHE A 1 174 ? 1.764 -4.327 -10.093 1.00 94.75 174 PHE A N 1
ATOM 1349 C CA . PHE A 1 174 ? 1.912 -4.056 -8.679 1.00 94.75 174 PHE A CA 1
ATOM 1350 C C . PHE A 1 174 ? 1.779 -5.339 -7.862 1.00 94.75 174 PHE A C 1
ATOM 1352 O O . PHE A 1 174 ? 0.879 -6.158 -8.076 1.00 94.75 174 PHE A O 1
ATOM 1359 N N . ARG A 1 175 ? 2.673 -5.470 -6.884 1.00 91.12 175 ARG A N 1
ATOM 1360 C CA . ARG A 1 175 ? 2.683 -6.522 -5.869 1.00 91.12 175 ARG A CA 1
ATOM 1361 C C . ARG A 1 175 ? 3.010 -5.905 -4.507 1.00 91.12 175 ARG A C 1
ATOM 1363 O O . ARG A 1 175 ? 3.734 -4.904 -4.470 1.00 91.12 175 ARG A O 1
ATOM 1370 N N . PRO A 1 176 ? 2.556 -6.506 -3.396 1.00 89.06 176 PRO A N 1
ATOM 1371 C CA . PRO A 1 176 ? 3.039 -6.133 -2.074 1.00 89.06 176 PRO A CA 1
ATOM 1372 C C . PRO A 1 176 ? 4.562 -6.297 -2.001 1.00 89.06 176 PRO A C 1
ATOM 1374 O O . PRO A 1 176 ? 5.102 -7.325 -2.410 1.00 89.06 176 PRO A O 1
ATOM 1377 N N . ASN A 1 177 ? 5.263 -5.285 -1.490 1.00 84.00 177 ASN A N 1
ATOM 1378 C CA . ASN A 1 177 ? 6.718 -5.324 -1.366 1.00 84.00 177 ASN A CA 1
ATOM 1379 C C . ASN A 1 177 ? 7.130 -5.631 0.080 1.00 84.00 177 ASN A C 1
ATOM 1381 O O . ASN A 1 177 ? 7.130 -4.742 0.939 1.00 84.00 177 ASN A O 1
ATOM 1385 N N . PHE A 1 178 ? 7.515 -6.886 0.318 1.00 83.06 178 PHE A N 1
ATOM 1386 C CA . PHE A 1 178 ? 8.042 -7.363 1.600 1.00 83.06 178 PHE A CA 1
ATOM 1387 C C . PHE A 1 178 ? 9.566 -7.540 1.600 1.00 83.06 178 PHE A C 1
ATOM 1389 O O . PHE A 1 178 ? 10.139 -7.976 2.602 1.00 83.06 178 PHE A O 1
ATOM 1396 N N . ASP A 1 179 ? 10.240 -7.143 0.522 1.00 82.31 179 ASP A N 1
ATOM 1397 C CA . ASP A 1 179 ? 11.659 -7.409 0.344 1.00 82.31 179 ASP A CA 1
ATOM 1398 C C . ASP A 1 179 ? 12.565 -6.384 1.040 1.00 82.31 179 ASP A C 1
ATOM 1400 O O . ASP A 1 179 ? 12.240 -5.213 1.284 1.00 82.31 179 ASP A O 1
ATOM 1404 N N . GLY A 1 180 ? 13.769 -6.855 1.362 1.00 90.81 180 GLY A N 1
ATOM 1405 C CA . GLY A 1 180 ? 14.834 -6.049 1.943 1.00 90.81 180 GLY A CA 1
ATOM 1406 C C . GLY A 1 180 ? 14.556 -5.549 3.365 1.00 90.81 180 GLY A C 1
ATOM 1407 O O . GLY A 1 180 ? 13.635 -5.974 4.063 1.00 90.81 180 GLY A O 1
ATOM 1408 N N . ALA A 1 181 ? 15.402 -4.625 3.826 1.00 89.94 181 ALA A N 1
ATOM 1409 C CA . ALA A 1 181 ? 15.298 -4.061 5.173 1.00 89.94 181 ALA A CA 1
ATOM 1410 C C . ALA A 1 181 ? 13.998 -3.262 5.376 1.00 89.94 181 ALA A C 1
ATOM 1412 O O . ALA A 1 181 ? 13.422 -3.291 6.462 1.00 89.94 181 ALA A O 1
ATOM 1413 N N . LYS A 1 182 ? 13.511 -2.588 4.323 1.00 87.62 182 LYS A N 1
ATOM 1414 C CA . LYS A 1 182 ? 12.266 -1.807 4.366 1.00 87.62 182 LYS A CA 1
ATOM 1415 C C . LYS A 1 182 ? 11.037 -2.701 4.536 1.00 87.62 182 LYS A C 1
ATOM 1417 O O . LYS A 1 182 ? 10.206 -2.392 5.382 1.00 87.62 182 LYS A O 1
ATOM 1422 N N . GLY A 1 183 ? 10.934 -3.802 3.787 1.00 89.75 183 GLY A N 1
ATOM 1423 C CA . G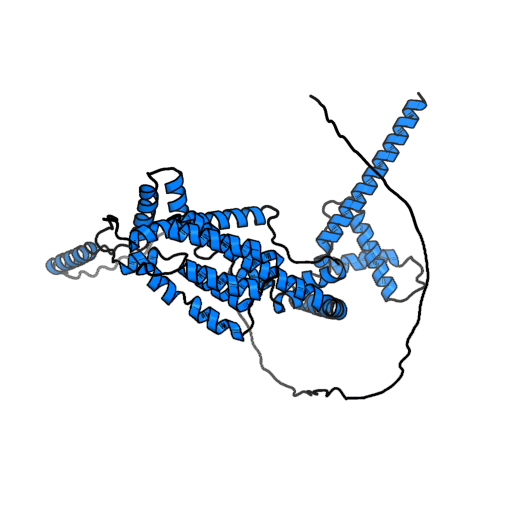LY A 1 183 ? 9.824 -4.748 3.921 1.00 89.75 183 GLY A CA 1
ATOM 1424 C C . GLY A 1 183 ? 9.780 -5.403 5.303 1.00 89.75 183 GLY A C 1
ATOM 1425 O O . GLY A 1 183 ? 8.738 -5.401 5.957 1.00 89.75 183 GLY A O 1
ATOM 1426 N N . LYS A 1 184 ? 10.938 -5.838 5.819 1.00 90.38 184 LYS A N 1
ATOM 1427 C CA . LYS A 1 184 ? 11.057 -6.367 7.191 1.00 90.38 184 LYS A CA 1
ATOM 1428 C C . LYS A 1 184 ? 10.655 -5.346 8.258 1.00 90.38 184 LYS A C 1
ATOM 1430 O O . LYS A 1 184 ? 9.974 -5.703 9.216 1.00 90.38 184 LYS A O 1
ATOM 1435 N N . PHE A 1 185 ? 11.058 -4.084 8.094 1.00 91.44 185 PHE A N 1
ATOM 1436 C CA . PHE A 1 185 ? 10.665 -3.008 9.003 1.00 91.44 185 PHE A CA 1
ATOM 1437 C C . PHE A 1 185 ? 9.148 -2.773 8.974 1.00 91.44 185 PHE A C 1
ATOM 1439 O O . PHE A 1 185 ? 8.530 -2.755 10.033 1.00 91.44 185 PHE A O 1
ATOM 1446 N N . LYS A 1 186 ? 8.536 -2.697 7.780 1.00 91.00 186 LYS A N 1
ATOM 1447 C CA . LYS A 1 186 ? 7.075 -2.577 7.625 1.00 91.00 186 LYS A CA 1
ATOM 1448 C C . LYS A 1 186 ? 6.329 -3.708 8.332 1.00 91.00 186 LYS A C 1
ATOM 1450 O O . LYS A 1 186 ? 5.381 -3.438 9.063 1.00 91.00 186 LYS A O 1
ATOM 1455 N N . LEU A 1 187 ? 6.778 -4.953 8.155 1.00 92.19 187 LEU A N 1
ATOM 1456 C CA . LEU A 1 187 ? 6.161 -6.110 8.804 1.00 92.19 187 LEU A CA 1
ATOM 1457 C C . LEU A 1 187 ? 6.258 -6.011 10.330 1.00 92.19 187 LEU A C 1
ATOM 1459 O O . LEU A 1 187 ? 5.267 -6.220 11.019 1.00 92.19 187 LEU A O 1
ATOM 1463 N N . LYS A 1 188 ? 7.426 -5.629 10.863 1.00 92.69 188 LYS A N 1
ATOM 1464 C CA . LYS A 1 188 ? 7.612 -5.445 12.307 1.00 92.69 188 LYS A CA 1
ATOM 1465 C C . LYS A 1 188 ? 6.684 -4.363 12.872 1.00 92.69 188 LYS A C 1
ATOM 1467 O O . LYS A 1 188 ? 6.033 -4.601 13.883 1.00 92.69 188 LYS A O 1
ATOM 1472 N N . THR A 1 189 ? 6.591 -3.209 12.214 1.00 93.62 189 THR A N 1
ATOM 1473 C CA . THR A 1 189 ? 5.694 -2.122 12.636 1.00 93.62 189 THR A CA 1
ATOM 1474 C C . THR A 1 189 ? 4.221 -2.537 12.562 1.00 93.62 189 THR A C 1
ATOM 1476 O O . THR A 1 189 ? 3.446 -2.196 13.453 1.00 93.62 189 THR A O 1
ATOM 1479 N N . ALA A 1 190 ? 3.829 -3.311 11.545 1.00 95.00 190 ALA A N 1
ATOM 1480 C CA . ALA A 1 190 ? 2.480 -3.864 11.454 1.00 95.00 190 ALA A CA 1
ATOM 1481 C C . ALA A 1 190 ? 2.188 -4.836 12.610 1.00 95.00 190 ALA A C 1
ATOM 1483 O O . ALA A 1 190 ? 1.148 -4.730 13.249 1.00 95.00 190 ALA A O 1
ATOM 1484 N N . GLU A 1 191 ? 3.116 -5.738 12.938 1.00 95.06 191 GLU A N 1
ATOM 1485 C CA . GLU A 1 191 ? 2.976 -6.640 14.090 1.00 95.06 191 GLU A CA 1
ATOM 1486 C C . GLU A 1 191 ? 2.861 -5.877 15.418 1.00 95.06 191 GLU A C 1
ATOM 1488 O O . GLU A 1 191 ? 2.055 -6.235 16.275 1.00 95.06 191 GLU A O 1
ATOM 1493 N N . GLU A 1 192 ? 3.627 -4.801 15.608 1.00 95.31 192 GLU A N 1
ATOM 1494 C CA . GLU A 1 192 ? 3.497 -3.933 16.786 1.00 95.31 192 GLU A CA 1
ATOM 1495 C C . GLU A 1 192 ? 2.104 -3.296 16.867 1.00 95.31 192 GLU A C 1
ATOM 1497 O O . GLU A 1 192 ? 1.507 -3.298 17.944 1.00 95.31 192 GLU A O 1
ATOM 1502 N N . TYR A 1 193 ? 1.556 -2.833 15.739 1.00 97.12 193 TYR A N 1
ATOM 1503 C CA . TYR A 1 193 ? 0.190 -2.312 15.657 1.00 97.12 193 TYR A CA 1
ATOM 1504 C C . TYR A 1 193 ? -0.859 -3.370 16.035 1.00 97.12 193 TYR A C 1
ATOM 1506 O O . TYR A 1 193 ? -1.726 -3.103 16.865 1.00 97.12 193 TYR A O 1
ATOM 1514 N N . TRP A 1 194 ? -0.767 -4.585 15.485 1.00 96.38 194 TRP A N 1
ATOM 1515 C CA . TRP A 1 194 ? -1.725 -5.660 15.771 1.00 96.38 194 TRP A CA 1
ATOM 1516 C C . TRP A 1 194 ? -1.694 -6.102 17.236 1.00 96.38 194 TRP A C 1
ATOM 1518 O O . TRP A 1 194 ? -2.741 -6.324 17.842 1.00 96.38 194 TRP A O 1
ATOM 1528 N N . ASN A 1 195 ? -0.504 -6.175 17.835 1.00 94.50 195 ASN A N 1
ATOM 1529 C CA . ASN A 1 195 ? -0.362 -6.456 19.264 1.00 94.50 195 ASN A CA 1
ATOM 1530 C C . ASN A 1 195 ? -0.980 -5.350 20.126 1.00 94.50 195 ASN A C 1
ATOM 1532 O O . ASN A 1 195 ? -1.617 -5.636 21.138 1.00 94.50 195 ASN A O 1
ATOM 1536 N N . ALA A 1 196 ? -0.819 -4.096 19.713 1.00 95.56 196 ALA A N 1
ATOM 1537 C CA . ALA A 1 196 ? -1.377 -2.954 20.411 1.00 95.56 196 ALA A CA 1
ATOM 1538 C C . ALA A 1 196 ? -2.912 -2.893 20.314 1.00 95.56 196 ALA A C 1
ATOM 1540 O O . ALA A 1 196 ? -3.572 -2.597 21.305 1.00 95.56 196 ALA A O 1
ATOM 1541 N N . LEU A 1 197 ? -3.477 -3.232 19.151 1.00 95.56 197 LEU A N 1
ATOM 1542 C CA . LEU A 1 197 ? -4.923 -3.356 18.953 1.00 95.56 197 LEU A CA 1
ATOM 1543 C C . LEU A 1 197 ? -5.514 -4.501 19.788 1.00 95.56 197 LEU A C 1
ATOM 1545 O O . LEU A 1 197 ? -6.582 -4.346 20.368 1.00 95.56 197 LEU A O 1
ATOM 1549 N N . ALA A 1 198 ? -4.805 -5.630 19.895 1.00 92.69 198 ALA A N 1
ATOM 1550 C CA . ALA A 1 198 ? -5.223 -6.726 20.767 1.00 92.69 198 ALA A CA 1
ATOM 1551 C C . ALA A 1 198 ? -5.285 -6.276 22.233 1.00 92.69 198 ALA A C 1
ATOM 1553 O O . ALA A 1 198 ? -6.272 -6.542 22.905 1.00 92.69 198 ALA A O 1
ATOM 1554 N N . ALA A 1 199 ? -4.264 -5.558 22.711 1.00 91.94 199 ALA A N 1
ATOM 1555 C CA . ALA A 1 199 ? -4.254 -5.009 24.066 1.00 91.94 199 ALA A CA 1
ATOM 1556 C C . ALA A 1 199 ? -5.395 -4.001 24.300 1.00 91.94 199 ALA A C 1
ATOM 1558 O O . ALA A 1 199 ? -6.004 -4.002 25.363 1.00 91.94 199 ALA A O 1
ATOM 1559 N N . GLU A 1 200 ? -5.708 -3.175 23.298 1.00 92.81 200 GLU A N 1
ATOM 1560 C CA . GLU A 1 200 ? -6.816 -2.214 23.345 1.00 92.81 200 GLU A CA 1
ATOM 1561 C C . GLU A 1 200 ? -8.188 -2.906 23.411 1.00 92.81 200 GLU A C 1
ATOM 1563 O O . GLU A 1 200 ? -9.043 -2.492 24.188 1.00 92.81 200 GLU A O 1
ATOM 1568 N N . LEU A 1 201 ? -8.391 -4.000 22.671 1.00 90.12 201 LEU A N 1
ATOM 1569 C CA . LEU A 1 201 ? -9.630 -4.784 22.741 1.00 90.12 201 LEU A CA 1
ATOM 1570 C C . LEU A 1 201 ? -9.814 -5.475 24.099 1.00 90.12 201 LEU A C 1
ATOM 1572 O O . LEU A 1 201 ? -10.918 -5.464 24.637 1.00 90.12 201 LEU A O 1
ATOM 1576 N N . GLU A 1 202 ? -8.745 -6.030 24.676 1.00 86.69 202 GLU A N 1
ATOM 1577 C CA . GLU A 1 202 ? -8.775 -6.579 26.045 1.00 86.69 202 GLU A CA 1
ATOM 1578 C C . GLU A 1 202 ? -9.038 -5.484 27.092 1.00 86.69 202 GLU A C 1
ATOM 1580 O O . GLU A 1 202 ? -9.676 -5.718 28.115 1.00 86.69 202 GLU A O 1
ATOM 1585 N N . LEU A 1 203 ? -8.577 -4.258 26.839 1.00 87.62 203 LEU A N 1
ATOM 1586 C CA . LEU A 1 203 ? -8.905 -3.119 27.685 1.00 87.62 203 LEU A CA 1
ATOM 1587 C C . LEU A 1 203 ? -10.392 -2.741 27.562 1.00 87.62 203 LEU A C 1
ATOM 1589 O O . LEU A 1 203 ? -11.025 -2.427 28.565 1.00 87.62 203 LEU A O 1
ATOM 1593 N N . TYR A 1 204 ? -10.981 -2.803 26.365 1.00 87.50 204 TYR A N 1
ATOM 1594 C CA . TYR A 1 204 ? -12.398 -2.481 26.153 1.00 87.50 204 TYR A CA 1
ATOM 1595 C C . TYR A 1 204 ? -13.337 -3.477 26.828 1.00 87.50 204 TYR A C 1
ATOM 1597 O O . TYR A 1 204 ? -14.336 -3.059 27.412 1.00 87.50 204 TYR A O 1
ATOM 1605 N N . THR A 1 205 ? -13.030 -4.779 26.783 1.00 82.00 205 THR A N 1
ATOM 1606 C CA . THR A 1 205 ? -13.838 -5.784 27.492 1.00 82.00 205 THR A CA 1
ATOM 1607 C C . THR A 1 205 ? -13.885 -5.479 28.984 1.00 82.00 205 THR A C 1
ATOM 1609 O O . THR A 1 205 ? -14.943 -5.583 29.594 1.00 82.00 205 THR A O 1
ATOM 1612 N N . PHE A 1 206 ? -12.777 -5.023 29.566 1.00 78.31 206 PHE A N 1
ATOM 1613 C CA . PHE A 1 206 ? -12.734 -4.594 30.957 1.00 78.31 206 PHE A CA 1
ATOM 1614 C C . PHE A 1 206 ? -13.510 -3.291 31.202 1.00 78.31 206 PHE A C 1
ATOM 1616 O O . PHE A 1 206 ? -14.342 -3.239 32.111 1.00 78.31 206 PHE A O 1
ATOM 1623 N N . LEU A 1 207 ? -13.240 -2.247 30.408 1.00 81.88 207 LEU A N 1
ATOM 1624 C CA . LEU A 1 207 ? -13.835 -0.922 30.599 1.00 81.88 207 LEU A CA 1
ATOM 1625 C C . LEU A 1 207 ? -15.361 -0.975 30.454 1.00 81.88 207 LEU A C 1
ATOM 1627 O O . LEU A 1 207 ? -16.068 -0.370 31.252 1.00 81.88 207 LEU A O 1
ATOM 1631 N N . PHE A 1 208 ? -15.879 -1.720 29.478 1.00 79.75 208 PHE A N 1
ATOM 1632 C CA . PHE A 1 208 ? -17.305 -1.698 29.147 1.00 79.75 208 PHE A CA 1
ATOM 1633 C C . PHE A 1 208 ? -18.118 -2.842 29.771 1.00 79.75 208 PHE A C 1
ATOM 1635 O O . PHE A 1 208 ? -19.315 -2.660 29.981 1.00 79.75 208 PHE A O 1
ATOM 1642 N N . ASN A 1 209 ? -17.502 -3.971 30.160 1.00 70.88 209 ASN A N 1
ATOM 1643 C CA . ASN A 1 209 ? -18.224 -5.097 30.784 1.00 70.88 209 ASN A CA 1
ATOM 1644 C C . ASN A 1 209 ? -18.110 -5.155 32.322 1.00 70.88 209 ASN A C 1
ATOM 1646 O O . ASN A 1 209 ? -18.555 -6.127 32.931 1.00 70.88 209 ASN A O 1
ATOM 1650 N N . GLY A 1 210 ? -17.562 -4.119 32.967 1.00 60.72 210 GLY A N 1
ATOM 1651 C CA . GLY A 1 210 ? -17.757 -3.876 34.401 1.00 60.72 210 GLY A CA 1
ATOM 1652 C C . GLY A 1 210 ? -16.973 -4.781 35.356 1.00 60.72 210 GLY A C 1
ATOM 1653 O O . GLY A 1 210 ? -17.545 -5.308 36.310 1.00 60.72 210 GLY A O 1
ATOM 1654 N N . ALA A 1 211 ? -15.660 -4.928 35.166 1.00 51.31 211 ALA A N 1
ATOM 1655 C CA . ALA A 1 211 ? -14.806 -5.495 36.213 1.00 51.31 211 ALA A CA 1
ATOM 1656 C C . ALA A 1 211 ? -14.401 -4.421 37.256 1.00 51.31 211 ALA A C 1
ATOM 1658 O O . ALA A 1 211 ? -14.222 -3.248 36.913 1.00 51.31 211 ALA A O 1
ATOM 1659 N N . PRO A 1 212 ? -14.278 -4.785 38.548 1.00 49.03 212 PRO A N 1
ATOM 1660 C CA . PRO A 1 212 ? -14.108 -3.813 39.613 1.00 49.03 212 PRO A CA 1
ATOM 1661 C C . PRO A 1 212 ? -12.690 -3.235 39.610 1.00 49.03 212 PRO A C 1
ATOM 1663 O O . PRO A 1 212 ? -11.708 -3.956 39.753 1.00 49.03 212 PRO A O 1
ATOM 1666 N N . SER A 1 213 ? -12.622 -1.905 39.530 1.00 54.19 213 SER A N 1
ATOM 1667 C CA . SER A 1 213 ? -11.495 -1.069 39.951 1.00 54.19 213 SER A CA 1
ATOM 1668 C C . SER A 1 213 ? -10.187 -1.229 39.161 1.00 54.19 213 SER A C 1
ATOM 1670 O O . SER A 1 213 ? -9.225 -1.825 39.645 1.00 54.19 213 SER A O 1
ATOM 1672 N N . VAL A 1 214 ? -10.056 -0.509 38.037 1.00 54.97 214 VAL A N 1
ATOM 1673 C CA . VAL A 1 214 ? -8.758 0.156 37.811 1.00 54.97 214 VAL A CA 1
ATOM 1674 C C . VAL A 1 214 ? -8.635 1.137 38.969 1.00 54.97 214 VAL A C 1
ATOM 1676 O O . VAL A 1 214 ? -9.485 2.015 39.125 1.00 54.97 214 VAL A O 1
ATOM 1679 N N . THR A 1 215 ? -7.629 0.965 39.822 1.00 58.72 215 THR A N 1
ATOM 1680 C CA . THR A 1 215 ? -7.275 1.958 40.841 1.00 58.72 215 THR A CA 1
ATOM 1681 C C . THR A 1 215 ? -6.725 3.193 40.133 1.00 58.72 215 THR A C 1
ATOM 1683 O O . THR A 1 215 ? -5.518 3.404 40.072 1.00 58.72 215 THR A O 1
ATOM 1686 N N . LEU A 1 216 ? -7.615 3.969 39.521 1.00 63.09 216 LEU A N 1
ATOM 1687 C CA . LEU A 1 216 ? -7.278 5.216 38.854 1.00 63.09 216 LEU A CA 1
ATOM 1688 C C . LEU A 1 216 ? -6.903 6.253 39.904 1.00 63.09 216 LEU A C 1
ATOM 1690 O O . LEU A 1 216 ? -7.519 6.332 40.974 1.00 63.09 216 LEU A O 1
ATOM 1694 N N . ARG A 1 217 ? -5.893 7.070 39.590 1.00 66.62 217 ARG A N 1
ATOM 1695 C CA . ARG A 1 217 ? -5.531 8.202 40.447 1.00 66.62 217 ARG A CA 1
ATOM 1696 C C . ARG A 1 217 ? -6.750 9.111 40.653 1.00 66.62 217 ARG A C 1
ATOM 1698 O O . ARG A 1 217 ? -7.555 9.326 39.741 1.00 66.62 217 ARG A O 1
ATOM 1705 N N . LYS A 1 218 ? -6.885 9.655 41.867 1.00 63.28 218 LYS A N 1
ATOM 1706 C CA . LYS A 1 218 ? -7.957 10.598 42.220 1.00 63.28 218 LYS A CA 1
ATOM 1707 C C . LYS A 1 218 ? -7.920 11.782 41.241 1.00 63.28 218 LYS A C 1
ATOM 1709 O O . LYS A 1 218 ? -6.907 12.463 41.165 1.00 63.28 218 LYS A O 1
ATOM 1714 N N . GLY A 1 219 ? -9.004 12.001 40.489 1.00 66.00 219 GLY A N 1
ATOM 1715 C CA . GLY A 1 219 ? -9.136 13.114 39.534 1.00 66.00 219 GLY A CA 1
ATOM 1716 C C . GLY A 1 219 ? -9.299 12.729 38.055 1.00 66.00 219 GLY A C 1
ATOM 1717 O O . GLY A 1 219 ? -9.583 13.609 37.244 1.00 66.00 219 GLY A O 1
ATOM 1718 N N . ALA A 1 220 ? -9.175 11.450 37.680 1.00 74.25 220 ALA A N 1
ATOM 1719 C CA . ALA A 1 220 ? -9.476 10.994 36.318 1.00 74.25 220 ALA A CA 1
ATOM 1720 C C . ALA A 1 220 ? -10.991 10.778 36.115 1.00 74.25 220 ALA A C 1
ATOM 1722 O O . ALA A 1 220 ? -11.628 10.047 36.873 1.00 74.25 220 ALA A O 1
ATOM 1723 N N . THR A 1 221 ? -11.578 11.405 35.090 1.00 81.44 221 THR A N 1
ATOM 1724 C CA . THR A 1 221 ? -12.994 11.224 34.729 1.00 81.44 221 THR A CA 1
ATOM 1725 C C . THR A 1 221 ? -13.165 10.087 33.722 1.00 81.44 221 THR A C 1
ATOM 1727 O O . THR A 1 221 ? -12.331 9.894 32.837 1.00 81.44 221 THR A O 1
ATOM 1730 N N . TRP A 1 222 ? -14.275 9.351 33.821 1.00 81.00 222 TRP A N 1
ATOM 1731 C CA . TRP A 1 222 ? -14.570 8.212 32.941 1.00 81.00 222 TRP A CA 1
ATOM 1732 C C . TRP A 1 222 ? -14.537 8.543 31.435 1.00 81.00 222 TRP A C 1
ATOM 1734 O O . TRP A 1 222 ? -13.873 7.815 30.698 1.00 81.00 222 TRP A O 1
ATOM 1744 N N . PRO A 1 223 ? -15.124 9.664 30.959 1.00 84.75 223 PRO A N 1
ATOM 1745 C CA . PRO A 1 223 ? -15.053 10.029 29.542 1.00 84.75 223 PRO A CA 1
ATOM 1746 C C . PRO A 1 223 ? -13.620 10.260 29.047 1.00 84.75 223 PRO A C 1
ATOM 1748 O O . PRO A 1 223 ? -13.273 9.835 27.951 1.00 84.75 223 PRO A O 1
ATOM 1751 N N . ARG A 1 224 ? -12.763 10.869 29.878 1.00 85.81 224 ARG A N 1
ATOM 1752 C CA . ARG A 1 224 ? -11.360 11.139 29.532 1.00 85.81 224 ARG A CA 1
ATOM 1753 C C . ARG A 1 224 ? -10.530 9.856 29.467 1.00 85.81 224 ARG A C 1
ATOM 1755 O O . ARG A 1 224 ? -9.646 9.733 28.628 1.00 85.81 224 ARG A O 1
ATOM 1762 N N . ILE A 1 225 ? -10.823 8.882 30.328 1.00 85.69 225 ILE A N 1
ATOM 1763 C CA . ILE A 1 225 ? -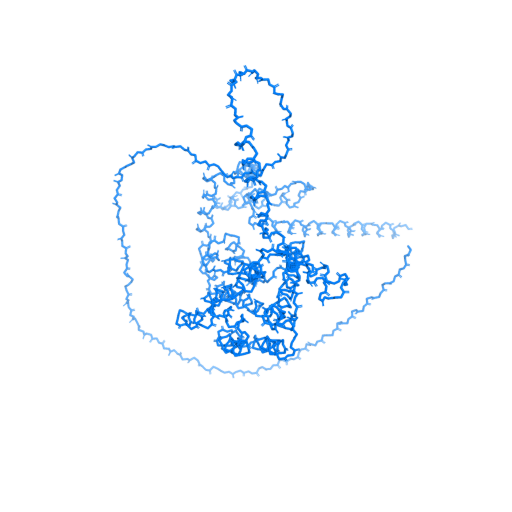10.176 7.561 30.290 1.00 85.69 225 ILE A CA 1
ATOM 1764 C C . ILE A 1 225 ? -10.537 6.830 28.998 1.00 85.69 225 ILE A C 1
ATOM 1766 O O . ILE A 1 225 ? -9.649 6.287 28.342 1.00 85.69 225 ILE A O 1
ATOM 1770 N N . ILE A 1 226 ? -11.820 6.846 28.622 1.00 86.44 226 ILE A N 1
ATOM 1771 C CA . ILE A 1 226 ? -12.294 6.247 27.372 1.00 86.44 226 ILE A CA 1
ATOM 1772 C C . ILE A 1 226 ? -11.592 6.898 26.177 1.00 86.44 226 ILE A C 1
ATOM 1774 O O . ILE A 1 226 ? -11.043 6.185 25.344 1.00 86.44 226 ILE A O 1
ATOM 1778 N N . GLU A 1 227 ? -11.528 8.229 26.126 1.00 87.25 227 GLU A N 1
ATOM 1779 C CA . GLU A 1 227 ? -10.857 8.956 25.043 1.00 87.25 227 GLU A CA 1
ATOM 1780 C C . GLU A 1 227 ? -9.377 8.554 24.896 1.00 87.25 227 GLU A C 1
ATOM 1782 O O . GLU A 1 227 ? -8.900 8.300 23.791 1.00 87.25 227 GLU A O 1
ATOM 1787 N N . ILE A 1 228 ? -8.653 8.409 26.011 1.00 88.31 228 ILE A N 1
ATOM 1788 C CA . ILE A 1 228 ? -7.240 7.993 26.003 1.00 88.31 228 ILE A CA 1
ATOM 1789 C C . ILE A 1 228 ? -7.082 6.510 25.633 1.00 88.31 228 ILE A C 1
ATOM 1791 O O . ILE A 1 228 ? -6.074 6.136 25.023 1.00 88.31 228 ILE A O 1
ATOM 1795 N N . ALA A 1 229 ? -8.057 5.667 25.984 1.00 88.81 229 ALA A N 1
ATOM 1796 C CA . ALA A 1 229 ? -8.075 4.249 25.644 1.00 88.81 229 ALA A CA 1
ATOM 1797 C C . ALA A 1 229 ? -8.393 3.999 24.158 1.00 88.81 229 ALA A C 1
ATOM 1799 O O . ALA A 1 229 ? -7.846 3.063 23.572 1.00 88.81 229 ALA A O 1
ATOM 1800 N N . GLN A 1 230 ? -9.235 4.834 23.538 1.00 90.88 230 GLN A N 1
ATOM 1801 C CA . GLN A 1 230 ? -9.712 4.690 22.159 1.00 90.88 230 GLN A CA 1
ATOM 1802 C C . GLN A 1 230 ? -8.710 5.190 21.104 1.00 90.88 230 GLN A C 1
ATOM 1804 O O . GLN A 1 230 ? -8.958 6.141 20.364 1.00 90.88 230 GLN A O 1
ATOM 1809 N N . ARG A 1 231 ? -7.548 4.536 21.002 1.00 93.31 231 ARG A N 1
ATOM 1810 C CA . ARG A 1 231 ? -6.437 5.004 20.154 1.00 93.31 231 ARG A CA 1
ATOM 1811 C C . ARG A 1 231 ? -6.482 4.492 18.718 1.00 93.31 231 ARG A C 1
ATOM 1813 O O . ARG A 1 231 ? -5.998 5.196 17.831 1.00 93.31 231 ARG A O 1
ATOM 1820 N N . ARG A 1 232 ? -6.960 3.264 18.480 1.00 95.44 232 ARG A N 1
ATOM 1821 C CA . ARG A 1 232 ? -6.809 2.580 17.175 1.00 95.44 232 ARG A CA 1
ATOM 1822 C C . ARG A 1 232 ? -8.114 2.143 16.549 1.00 95.44 232 ARG A C 1
ATOM 1824 O O . ARG A 1 232 ? -8.204 2.146 15.326 1.00 95.44 232 ARG A O 1
ATOM 1831 N N . ILE A 1 233 ? -9.109 1.773 17.348 1.00 94.00 233 ILE A N 1
ATOM 1832 C CA . ILE A 1 233 ? -10.373 1.254 16.811 1.00 94.00 233 ILE A CA 1
ATOM 1833 C C . ILE A 1 233 ? -11.138 2.327 16.014 1.00 94.00 233 ILE A C 1
ATOM 1835 O O . ILE A 1 233 ? -11.505 2.035 14.873 1.00 94.00 233 ILE A O 1
ATOM 1839 N N . PRO A 1 234 ? -11.296 3.579 16.496 1.00 95.12 234 PRO A N 1
ATOM 1840 C CA . PRO A 1 234 ? -11.927 4.625 15.690 1.00 95.12 234 PRO A CA 1
ATOM 1841 C C . PRO A 1 234 ? -11.223 4.895 14.341 1.00 95.12 234 PRO A C 1
ATOM 1843 O O . PRO A 1 234 ? -11.870 4.747 13.300 1.00 95.12 234 PRO A O 1
ATOM 1846 N N . PRO A 1 235 ? -9.902 5.193 14.290 1.00 96.00 235 PRO A N 1
ATOM 1847 C CA . PRO A 1 235 ? -9.230 5.439 13.012 1.00 96.00 235 PRO A CA 1
ATOM 1848 C C . PRO A 1 235 ? -9.153 4.187 12.126 1.00 96.00 235 PRO A C 1
ATOM 1850 O O . PRO A 1 235 ? -9.019 4.312 10.907 1.00 96.00 235 PRO A O 1
ATOM 1853 N N . MET A 1 236 ? -9.246 2.979 12.695 1.00 96.69 236 MET A N 1
ATOM 1854 C CA . MET A 1 236 ? -9.370 1.741 11.926 1.00 96.69 236 MET A CA 1
ATOM 1855 C C . MET A 1 236 ? -10.685 1.710 11.140 1.00 96.69 236 MET A C 1
ATOM 1857 O O . MET A 1 236 ? -10.650 1.471 9.933 1.00 96.69 236 MET A O 1
ATOM 1861 N N . PHE A 1 237 ? -11.826 1.981 11.784 1.00 96.69 237 PHE A N 1
ATOM 1862 C CA . PHE A 1 237 ? -13.118 2.030 11.091 1.00 96.69 237 PHE A CA 1
ATOM 1863 C C . PHE A 1 237 ? -13.149 3.117 10.019 1.00 96.69 237 PHE A C 1
ATOM 1865 O O . PHE A 1 237 ? -13.567 2.841 8.892 1.00 96.69 237 PHE A O 1
ATOM 1872 N N . ASP A 1 238 ? -12.612 4.304 10.323 1.00 96.94 238 ASP A N 1
ATOM 1873 C CA . ASP A 1 238 ? -12.469 5.379 9.337 1.00 96.94 238 ASP A CA 1
ATOM 1874 C C . ASP A 1 238 ? -11.638 4.927 8.131 1.00 96.94 238 ASP A C 1
ATOM 1876 O O . ASP A 1 238 ? -12.035 5.116 6.982 1.00 96.94 238 ASP A O 1
ATOM 1880 N N . THR A 1 239 ? -10.510 4.260 8.385 1.00 97.50 239 THR A N 1
ATOM 1881 C CA . THR A 1 239 ? -9.624 3.770 7.328 1.00 97.50 239 THR A CA 1
ATOM 1882 C C . THR A 1 239 ? -10.292 2.701 6.464 1.00 97.50 239 THR A C 1
ATOM 1884 O O . THR A 1 239 ? -10.189 2.758 5.238 1.00 97.50 239 THR A O 1
ATOM 1887 N N . ILE A 1 240 ? -10.982 1.734 7.076 1.00 97.75 240 ILE A N 1
ATOM 1888 C CA . ILE A 1 240 ? -11.716 0.682 6.358 1.00 97.75 240 ILE A CA 1
ATOM 1889 C C . ILE A 1 240 ? -12.782 1.319 5.461 1.00 97.75 240 ILE A C 1
ATOM 1891 O O . ILE A 1 240 ? -12.820 1.030 4.262 1.00 97.75 240 ILE A O 1
ATOM 1895 N N . ARG A 1 241 ? -13.595 2.231 6.012 1.00 97.44 241 ARG A N 1
ATOM 1896 C CA . ARG A 1 241 ? -14.629 2.965 5.270 1.00 97.44 241 ARG A CA 1
ATOM 1897 C C . ARG A 1 241 ? -14.031 3.704 4.075 1.00 97.44 241 ARG A C 1
ATOM 1899 O O . ARG A 1 241 ? -14.497 3.547 2.947 1.00 97.44 241 ARG A O 1
ATOM 1906 N N . ASP A 1 242 ? -12.960 4.456 4.299 1.00 97.19 242 ASP A N 1
ATOM 1907 C CA . ASP A 1 242 ? -12.312 5.271 3.276 1.00 97.19 242 ASP A CA 1
ATOM 1908 C C . ASP A 1 242 ? -11.690 4.443 2.145 1.00 97.19 242 ASP A C 1
ATOM 1910 O O . ASP A 1 242 ? -11.758 4.843 0.975 1.00 97.19 242 ASP A O 1
ATOM 1914 N N . ILE A 1 243 ? -11.089 3.292 2.468 1.00 97.56 243 ILE A N 1
ATOM 1915 C CA . ILE A 1 243 ? -10.544 2.381 1.457 1.00 97.56 243 ILE A CA 1
ATOM 1916 C C . ILE A 1 243 ? -11.684 1.757 0.649 1.00 97.56 243 ILE A C 1
ATOM 1918 O O . ILE A 1 243 ? -11.622 1.800 -0.581 1.00 97.56 243 ILE A O 1
ATOM 1922 N N . ILE A 1 244 ? -12.739 1.254 1.302 1.00 97.38 244 ILE A N 1
ATOM 1923 C CA . ILE A 1 244 ? -13.901 0.655 0.625 1.00 97.38 244 ILE A CA 1
ATOM 1924 C C . ILE A 1 244 ? -14.547 1.664 -0.324 1.00 97.38 244 ILE A C 1
ATOM 1926 O O . ILE A 1 244 ? -14.756 1.340 -1.490 1.00 97.38 244 ILE A O 1
ATOM 1930 N N . LYS A 1 245 ? -14.772 2.912 0.106 1.00 96.31 245 LYS A N 1
ATOM 1931 C CA . LYS A 1 245 ? -15.315 3.973 -0.763 1.00 96.31 245 LYS A CA 1
ATOM 1932 C C . LYS A 1 245 ? -14.458 4.239 -1.999 1.00 96.31 245 LYS A C 1
ATOM 1934 O O . LYS A 1 245 ? -14.988 4.624 -3.033 1.00 96.31 245 LYS A O 1
ATOM 1939 N N . SER A 1 246 ? -13.143 4.031 -1.906 1.00 95.25 246 SER A N 1
ATOM 1940 C CA . SER A 1 246 ? -12.232 4.160 -3.052 1.00 95.25 246 SER A CA 1
ATOM 1941 C C . SER A 1 246 ? -12.246 2.957 -4.006 1.00 95.25 246 SER A C 1
ATOM 1943 O O . SER A 1 246 ? -11.652 3.034 -5.083 1.00 95.25 246 SER A O 1
ATOM 1945 N N . LEU A 1 247 ? -12.857 1.844 -3.592 1.00 95.38 247 LEU A N 1
ATOM 1946 C CA . LEU A 1 247 ? -12.952 0.593 -4.344 1.00 95.38 247 LEU A CA 1
ATOM 1947 C C . LEU A 1 247 ? -14.341 0.393 -4.959 1.00 95.38 247 LEU A C 1
ATOM 1949 O O . LEU A 1 247 ? -14.443 -0.173 -6.046 1.00 95.38 247 LEU A O 1
ATOM 1953 N N . VAL A 1 248 ? -15.398 0.847 -4.279 1.00 94.94 248 VAL A N 1
ATOM 1954 C CA . VAL A 1 248 ? -16.783 0.666 -4.729 1.00 94.94 248 VAL A CA 1
ATOM 1955 C C . VAL A 1 248 ? -17.281 1.843 -5.581 1.00 94.94 248 VAL A C 1
ATOM 1957 O O . VAL A 1 248 ? -16.820 2.977 -5.416 1.00 94.94 248 VAL A O 1
ATOM 1960 N N . PRO A 1 249 ? -18.250 1.615 -6.486 1.00 94.00 249 PRO A N 1
ATOM 1961 C CA . PRO A 1 249 ? -18.891 2.686 -7.247 1.00 94.00 249 PRO A CA 1
ATOM 1962 C C . PRO A 1 249 ? -19.659 3.669 -6.349 1.00 94.00 249 PRO A C 1
ATOM 1964 O O . PRO A 1 249 ? -20.122 3.301 -5.272 1.00 94.00 249 PRO A O 1
ATOM 1967 N N . GLU A 1 250 ? -19.883 4.898 -6.830 1.00 93.00 250 GLU A N 1
ATOM 1968 C CA . GLU A 1 250 ? -20.558 5.975 -6.074 1.00 93.00 250 GLU A CA 1
ATOM 1969 C C . GLU A 1 250 ? -21.914 5.564 -5.481 1.00 93.00 250 GLU A C 1
ATOM 1971 O O . GLU A 1 250 ? -22.225 5.925 -4.349 1.00 93.00 250 GLU A O 1
ATOM 1976 N N . ARG A 1 251 ? -22.688 4.740 -6.200 1.00 93.19 251 ARG A N 1
ATOM 1977 C CA . ARG A 1 251 ? -24.002 4.242 -5.750 1.00 93.19 251 ARG A CA 1
ATOM 1978 C C . ARG A 1 251 ? -23.957 3.462 -4.428 1.00 93.19 251 ARG A C 1
ATOM 1980 O O . ARG A 1 251 ? -24.961 3.408 -3.729 1.00 93.19 251 ARG A O 1
ATOM 1987 N N . ASP A 1 252 ? -22.828 2.822 -4.123 1.00 93.88 252 ASP A N 1
ATOM 1988 C CA . ASP A 1 252 ? -22.662 1.963 -2.948 1.00 93.88 252 ASP A CA 1
ATOM 1989 C C . ASP A 1 252 ? -21.986 2.720 -1.788 1.00 93.88 252 ASP A C 1
ATOM 1991 O O . ASP A 1 252 ? -21.981 2.240 -0.657 1.00 93.88 252 ASP A O 1
ATOM 1995 N N . GLN A 1 253 ? -21.466 3.933 -2.027 1.00 95.50 253 GLN A N 1
ATOM 1996 C CA . GLN A 1 253 ? -20.732 4.705 -1.019 1.00 95.50 253 GLN A CA 1
ATOM 1997 C C . GLN A 1 253 ? -21.614 5.193 0.135 1.00 95.50 253 GLN A C 1
ATOM 1999 O O . GLN A 1 253 ? -21.158 5.166 1.274 1.00 95.50 253 GLN A O 1
ATOM 2004 N N . SER A 1 254 ? -22.867 5.584 -0.123 1.00 95.31 254 SER A N 1
ATOM 2005 C CA . SER A 1 254 ? -23.792 6.008 0.941 1.00 95.31 254 SER A CA 1
ATOM 2006 C C . SER A 1 254 ? -24.080 4.874 1.926 1.00 95.31 254 SER A C 1
ATOM 2008 O O . SER A 1 254 ? -23.997 5.061 3.135 1.00 95.31 254 SER A O 1
ATOM 2010 N N . ARG A 1 255 ? -24.312 3.662 1.409 1.00 94.81 255 ARG A N 1
ATOM 2011 C CA . ARG A 1 255 ? -24.507 2.453 2.224 1.00 94.81 255 ARG A CA 1
ATOM 2012 C C . ARG A 1 255 ? -23.275 2.140 3.072 1.00 94.81 255 ARG A C 1
ATOM 2014 O O . ARG A 1 255 ? -23.409 1.664 4.193 1.00 94.81 255 ARG A O 1
ATOM 2021 N N . VAL A 1 256 ? -22.081 2.396 2.537 1.00 96.62 256 VAL A N 1
ATOM 2022 C CA . VAL A 1 256 ? -20.815 2.229 3.263 1.00 96.62 256 VAL A CA 1
ATOM 2023 C C . VAL A 1 256 ? -20.667 3.269 4.375 1.00 96.62 256 VAL A C 1
ATOM 2025 O O . VAL A 1 256 ? -20.240 2.908 5.468 1.00 96.62 256 VAL A O 1
ATOM 2028 N N . ASP A 1 257 ? -21.050 4.524 4.132 1.00 95.62 257 ASP A N 1
ATOM 2029 C CA . ASP A 1 257 ? -21.045 5.576 5.157 1.00 95.62 257 ASP A CA 1
ATOM 2030 C C . ASP A 1 257 ? -22.002 5.257 6.313 1.00 95.62 257 ASP A C 1
ATOM 2032 O O . ASP A 1 257 ? -21.634 5.430 7.471 1.00 95.62 257 ASP A O 1
ATOM 2036 N N . GLU A 1 258 ? -23.196 4.742 6.011 1.00 94.44 258 GLU A N 1
ATOM 2037 C CA . GLU A 1 258 ? -24.197 4.374 7.019 1.00 94.44 258 GLU A CA 1
ATOM 2038 C C . GLU A 1 258 ? -23.766 3.172 7.872 1.00 94.44 258 GLU A C 1
ATOM 2040 O O . GLU A 1 258 ? -23.909 3.189 9.093 1.00 94.44 258 GLU A O 1
ATOM 2045 N N . GLN A 1 259 ? -23.244 2.113 7.243 1.00 94.12 259 GLN A N 1
ATOM 2046 C CA . GLN A 1 259 ? -22.890 0.869 7.942 1.00 94.12 259 GLN A CA 1
ATOM 2047 C C . GLN A 1 259 ? -21.550 0.952 8.685 1.00 94.12 259 GLN A C 1
ATOM 2049 O O . GLN A 1 259 ? -21.341 0.222 9.652 1.00 94.12 259 GLN A O 1
ATOM 2054 N N . LEU A 1 260 ? -20.641 1.831 8.250 1.00 95.88 260 LEU A N 1
ATOM 2055 C CA . LEU A 1 260 ? -19.342 2.066 8.885 1.00 95.88 260 LEU A CA 1
ATOM 2056 C C . LEU A 1 260 ? -19.243 3.472 9.495 1.00 95.88 260 LEU A C 1
ATOM 2058 O O . LEU A 1 260 ? -18.176 4.092 9.455 1.00 95.88 260 LEU A O 1
ATOM 2062 N N . ASP A 1 261 ? -20.332 3.990 10.068 1.00 96.50 261 ASP A N 1
ATOM 2063 C CA . ASP A 1 261 ? -20.276 5.208 10.878 1.00 96.50 261 ASP A CA 1
ATOM 2064 C C . ASP A 1 261 ? -19.507 4.924 12.175 1.00 96.50 261 ASP A C 1
ATOM 2066 O O . ASP A 1 261 ? -20.013 4.308 13.116 1.00 96.50 261 ASP A O 1
ATOM 2070 N N . THR A 1 262 ? -18.269 5.412 12.228 1.00 96.25 262 THR A N 1
ATOM 2071 C CA . THR A 1 262 ? -17.364 5.246 13.367 1.00 96.25 262 THR A CA 1
ATOM 2072 C C . THR A 1 262 ? -17.994 5.719 14.671 1.00 96.25 262 THR A C 1
ATOM 2074 O O . THR A 1 262 ? -17.834 5.056 15.690 1.00 96.25 262 THR A O 1
ATOM 2077 N N . LYS A 1 263 ? -18.741 6.831 14.671 1.00 94.94 263 LYS A N 1
ATOM 2078 C CA . LYS A 1 263 ? -19.349 7.347 15.906 1.00 94.94 263 LYS A CA 1
ATOM 2079 C C . LYS A 1 263 ? -20.416 6.389 16.417 1.00 94.94 263 LYS A C 1
ATOM 2081 O O . LYS A 1 263 ? -20.439 6.089 17.607 1.00 94.94 263 LYS A O 1
ATOM 2086 N N . MET A 1 264 ? -21.266 5.889 15.522 1.00 95.62 264 MET A N 1
ATOM 2087 C CA . MET A 1 264 ? -22.317 4.937 15.875 1.00 95.62 264 MET A CA 1
ATOM 2088 C C . MET A 1 264 ? -21.729 3.599 16.336 1.00 95.62 264 MET A C 1
ATOM 2090 O O . MET A 1 264 ? -22.129 3.081 17.377 1.00 95.62 264 MET A O 1
ATOM 2094 N N . LEU A 1 265 ? -20.732 3.072 15.619 1.00 95.31 265 LEU A N 1
ATOM 2095 C CA . LEU A 1 265 ? -20.050 1.830 15.989 1.00 95.31 265 LEU A CA 1
ATOM 2096 C C . LEU A 1 265 ? -19.379 1.941 17.362 1.00 95.31 265 LEU A C 1
ATOM 2098 O O . LEU A 1 265 ? -19.550 1.054 18.195 1.00 95.31 265 LEU A O 1
ATOM 2102 N N . MET A 1 266 ? -18.674 3.042 17.639 1.00 93.75 266 MET A N 1
ATOM 2103 C CA . MET A 1 266 ? -18.046 3.256 18.946 1.00 93.75 266 MET A CA 1
ATOM 2104 C C . MET A 1 266 ? -19.085 3.372 20.066 1.00 93.75 266 MET A C 1
ATOM 2106 O O . MET A 1 266 ? -18.930 2.726 21.098 1.00 93.75 266 MET A O 1
ATOM 2110 N N . GLN A 1 267 ? -20.200 4.077 19.844 1.00 93.38 267 GLN A N 1
ATOM 2111 C CA . GLN A 1 267 ? -21.299 4.138 20.818 1.00 93.38 267 GLN A CA 1
ATOM 2112 C C . GLN A 1 267 ? -21.922 2.765 21.098 1.00 93.38 267 GLN A C 1
ATOM 2114 O O . GLN A 1 267 ? -22.296 2.469 22.234 1.00 93.38 267 GLN A O 1
ATOM 2119 N N . GLN A 1 268 ? -22.070 1.925 20.073 1.00 93.00 268 GLN A N 1
ATOM 2120 C CA . GLN A 1 268 ? -22.579 0.565 20.238 1.00 93.00 268 GLN A CA 1
ATOM 2121 C C . GLN A 1 268 ? -21.583 -0.323 20.994 1.00 93.00 268 GLN A C 1
ATOM 2123 O O . GLN A 1 268 ? -22.008 -1.148 21.802 1.00 93.00 268 GLN A O 1
ATOM 2128 N N . ILE A 1 269 ? -20.277 -0.148 20.760 1.00 90.81 269 ILE A N 1
ATOM 2129 C CA . ILE A 1 269 ? -19.208 -0.863 21.473 1.00 90.81 269 ILE A CA 1
ATOM 2130 C C . ILE A 1 269 ? -19.198 -0.465 22.952 1.00 90.81 269 ILE A C 1
ATOM 2132 O O . ILE A 1 269 ? -19.226 -1.343 23.807 1.00 90.81 269 ILE A O 1
ATOM 2136 N N . GLU A 1 270 ? -19.240 0.834 23.256 1.00 89.44 270 GLU A N 1
ATOM 2137 C CA . GLU A 1 270 ? -19.268 1.356 24.632 1.00 89.44 270 GLU A CA 1
ATOM 2138 C C . GLU A 1 270 ? -20.468 0.841 25.438 1.00 89.44 270 GLU A C 1
ATOM 2140 O O . GLU A 1 270 ? -20.370 0.632 26.645 1.00 89.44 270 GLU A O 1
ATOM 2145 N N . LYS A 1 271 ? -21.607 0.624 24.771 1.00 88.94 271 LYS A N 1
ATOM 2146 C CA . LYS A 1 271 ? -22.838 0.091 25.377 1.00 88.94 271 LYS A CA 1
ATOM 2147 C C . LYS A 1 271 ? -22.924 -1.439 25.360 1.00 88.94 271 LYS A C 1
ATOM 2149 O O . LYS A 1 271 ? -23.910 -1.979 25.853 1.00 88.94 271 LYS A O 1
ATOM 2154 N N . GLY A 1 272 ? -21.957 -2.133 24.756 1.00 86.81 272 GLY A N 1
ATOM 2155 C CA . GLY A 1 272 ? -21.957 -3.595 24.637 1.00 86.81 272 GLY A CA 1
ATOM 2156 C C . GLY A 1 272 ? -23.040 -4.170 23.711 1.00 86.81 272 GLY A C 1
ATOM 2157 O O . GLY A 1 272 ? -23.393 -5.338 23.843 1.00 86.81 272 GLY A O 1
ATOM 2158 N N . VAL A 1 273 ? -23.584 -3.374 22.781 1.00 90.12 273 VAL A N 1
ATOM 2159 C CA . VAL A 1 273 ? -24.668 -3.778 21.853 1.00 90.12 273 VAL A CA 1
ATOM 2160 C C . VAL A 1 273 ? -24.215 -3.894 20.392 1.00 90.12 273 VAL A C 1
ATOM 2162 O O . VAL A 1 273 ? -25.040 -4.105 19.506 1.00 90.12 273 VAL A O 1
ATOM 2165 N N . CYS A 1 274 ? -22.919 -3.724 20.115 1.00 90.88 274 CYS A N 1
ATOM 2166 C CA . CYS A 1 274 ? -22.372 -3.782 18.758 1.00 90.88 274 CYS A CA 1
ATOM 2167 C C . CYS A 1 274 ? -22.365 -5.214 18.205 1.00 90.88 274 CYS A C 1
ATOM 2169 O O . CYS A 1 274 ? -21.646 -6.080 18.708 1.00 90.88 274 CYS A O 1
ATOM 2171 N N . ASP A 1 275 ? -23.120 -5.450 17.130 1.00 92.12 275 ASP A N 1
ATOM 2172 C CA . ASP A 1 275 ? -23.123 -6.724 16.410 1.00 92.12 275 ASP A CA 1
ATOM 2173 C C . ASP A 1 275 ? -22.085 -6.724 15.276 1.00 92.12 275 ASP A C 1
ATOM 2175 O O . ASP A 1 275 ? -22.391 -6.542 14.093 1.00 92.12 275 ASP A O 1
ATOM 2179 N N . LEU A 1 276 ? -20.825 -6.957 15.653 1.00 92.56 276 LEU A N 1
ATOM 2180 C CA . LEU A 1 276 ? -19.708 -7.057 14.708 1.00 92.56 276 LEU A CA 1
ATOM 2181 C C . LEU A 1 276 ? -19.865 -8.214 13.711 1.00 92.56 276 LEU A C 1
ATOM 2183 O O . LEU A 1 276 ? -19.332 -8.136 12.604 1.00 92.56 276 LEU A O 1
ATOM 2187 N N . VAL A 1 277 ? -20.605 -9.270 14.062 1.00 94.31 277 VAL A N 1
ATOM 2188 C CA . VAL A 1 277 ? -20.829 -10.418 13.172 1.00 94.31 277 VAL A CA 1
ATOM 2189 C C . VAL A 1 277 ? -21.739 -10.018 12.017 1.00 94.31 277 VAL A C 1
ATOM 2191 O O . VAL A 1 277 ? -21.465 -10.362 10.866 1.00 94.31 277 VAL A O 1
ATOM 2194 N N . SER A 1 278 ? -22.801 -9.261 12.294 1.00 95.25 278 SER A N 1
ATOM 2195 C CA . SER A 1 278 ? -23.672 -8.724 11.244 1.00 95.25 278 SER A CA 1
ATOM 2196 C C . SER A 1 278 ? -22.934 -7.740 10.336 1.00 95.25 278 SER A C 1
ATOM 2198 O O . SER A 1 278 ? -23.065 -7.838 9.114 1.00 95.25 278 SER A O 1
ATOM 2200 N N . VAL A 1 279 ? -22.085 -6.869 10.897 1.00 95.38 279 VAL A N 1
ATOM 2201 C CA . VAL A 1 279 ? -21.224 -5.969 10.105 1.00 95.38 279 VAL A CA 1
ATOM 2202 C C . VAL A 1 279 ? -20.264 -6.769 9.217 1.00 95.38 279 VAL A C 1
ATOM 2204 O O . VAL A 1 279 ? -20.162 -6.492 8.022 1.00 95.38 279 VAL A O 1
ATOM 2207 N N . ALA A 1 280 ? -19.609 -7.805 9.751 1.00 96.44 280 ALA A N 1
ATOM 2208 C CA . ALA A 1 280 ? -18.702 -8.667 8.989 1.00 96.44 280 ALA A CA 1
ATOM 2209 C C . ALA A 1 280 ? -19.417 -9.422 7.861 1.00 96.44 280 ALA A C 1
ATOM 2211 O O . ALA A 1 280 ? -18.907 -9.506 6.743 1.00 96.44 280 ALA A O 1
ATOM 2212 N N . LYS A 1 281 ? -20.629 -9.930 8.113 1.00 97.19 281 LYS A N 1
ATOM 2213 C CA . LYS A 1 281 ? -21.455 -10.567 7.081 1.00 97.19 281 LYS A CA 1
ATOM 2214 C C . LYS A 1 281 ? -21.846 -9.576 5.997 1.00 97.19 281 LYS A C 1
ATOM 2216 O O . LYS A 1 281 ? -21.730 -9.904 4.820 1.00 97.19 281 LYS A O 1
ATOM 2221 N N . TRP A 1 282 ? -22.286 -8.371 6.352 1.00 97.00 282 TRP A N 1
ATOM 2222 C CA . TRP A 1 282 ? -22.588 -7.332 5.367 1.00 97.00 282 TRP A CA 1
ATOM 2223 C C . TRP A 1 282 ? -21.349 -6.970 4.531 1.00 97.00 282 TRP A C 1
ATOM 2225 O O . TRP A 1 282 ? -21.433 -6.961 3.301 1.00 97.00 282 TRP A O 1
ATOM 2235 N N . LEU A 1 283 ? -20.192 -6.780 5.179 1.00 97.00 283 LEU A N 1
ATOM 2236 C CA . LEU A 1 283 ? -18.910 -6.563 4.505 1.00 97.00 283 LEU A CA 1
ATOM 2237 C C . LEU A 1 283 ? -18.586 -7.708 3.546 1.00 97.00 283 LEU A C 1
ATOM 2239 O O . LEU A 1 283 ? -18.197 -7.448 2.417 1.00 97.00 283 LEU A O 1
ATOM 2243 N N . SER A 1 284 ? -18.792 -8.963 3.947 1.00 97.25 284 SER A N 1
ATOM 2244 C CA . SER A 1 284 ? -18.562 -10.122 3.078 1.00 97.25 284 SER A CA 1
ATOM 2245 C C . SER A 1 284 ? -19.399 -10.067 1.801 1.00 97.25 284 SER A C 1
ATOM 2247 O O . SER A 1 284 ? -18.848 -10.199 0.709 1.00 97.25 284 SER A O 1
ATOM 2249 N N . HIS A 1 285 ? -20.699 -9.770 1.901 1.00 96.75 285 HIS A N 1
ATOM 2250 C CA . HIS A 1 285 ? -21.552 -9.615 0.718 1.00 96.75 285 HIS A CA 1
ATOM 2251 C C . HIS A 1 285 ? -21.076 -8.473 -0.189 1.00 96.75 285 HIS A C 1
ATOM 2253 O O . HIS A 1 285 ? -21.032 -8.638 -1.408 1.00 96.75 285 HIS A O 1
ATOM 2259 N N . LEU A 1 286 ? -20.698 -7.329 0.394 1.00 96.31 286 LEU A N 1
ATOM 2260 C CA . LEU A 1 286 ? -20.181 -6.190 -0.363 1.00 96.31 286 LEU A CA 1
ATOM 2261 C C . LEU A 1 286 ? -18.864 -6.540 -1.071 1.00 96.31 286 LEU A C 1
ATOM 2263 O O . LEU A 1 286 ? -18.721 -6.297 -2.266 1.00 96.31 286 LEU A O 1
ATOM 2267 N N . LEU A 1 287 ? -17.909 -7.131 -0.350 1.00 96.19 287 LEU A N 1
ATOM 2268 C CA . LEU A 1 287 ? -16.600 -7.490 -0.887 1.00 96.19 287 LEU A CA 1
ATOM 2269 C C . LEU A 1 287 ? -16.741 -8.528 -1.999 1.00 96.19 287 LEU A C 1
ATOM 2271 O O . LEU A 1 287 ? -16.232 -8.294 -3.086 1.00 96.19 287 LEU A O 1
ATOM 2275 N N . LYS A 1 288 ? -17.498 -9.612 -1.799 1.00 96.19 288 LYS A N 1
ATOM 2276 C CA . LYS A 1 288 ? -17.720 -10.638 -2.836 1.00 96.19 288 LYS A CA 1
ATOM 2277 C C . LYS A 1 288 ? -18.395 -10.087 -4.098 1.00 96.19 288 LYS A C 1
ATOM 2279 O O . LYS A 1 288 ? -18.115 -10.555 -5.195 1.00 96.19 288 LYS A O 1
ATOM 2284 N N . ALA A 1 289 ? -19.238 -9.059 -3.973 1.00 95.12 289 ALA A N 1
ATOM 2285 C CA . ALA A 1 289 ? -19.861 -8.405 -5.125 1.00 95.12 289 ALA A CA 1
ATOM 2286 C C . ALA A 1 289 ? -18.886 -7.549 -5.961 1.00 95.12 289 ALA A C 1
ATOM 2288 O O . ALA A 1 289 ? -19.155 -7.291 -7.136 1.00 95.12 289 ALA A O 1
ATOM 2289 N N . HIS A 1 290 ? -17.775 -7.091 -5.371 1.00 92.19 290 HIS A N 1
ATOM 2290 C CA . HIS A 1 290 ? -16.809 -6.191 -6.017 1.00 92.19 290 HIS A CA 1
ATOM 2291 C C . HIS A 1 290 ? -15.406 -6.800 -6.214 1.00 92.19 290 HIS A C 1
ATOM 2293 O O . HIS A 1 290 ? -14.605 -6.251 -6.971 1.00 92.19 290 HIS A O 1
ATOM 2299 N N . CYS A 1 291 ? -15.099 -7.915 -5.554 1.00 92.75 291 CYS A N 1
ATOM 2300 C CA . CYS A 1 291 ? -13.842 -8.657 -5.645 1.00 92.75 291 CYS A CA 1
ATOM 2301 C C . CYS A 1 291 ? -13.784 -9.594 -6.857 1.00 92.75 291 CYS A C 1
ATOM 2303 O O . CYS A 1 291 ? -14.786 -9.918 -7.491 1.00 92.75 291 CYS A O 1
ATOM 2305 N N . ALA A 1 292 ? -12.582 -10.112 -7.126 1.00 92.00 292 ALA A N 1
ATOM 2306 C CA . ALA A 1 292 ? -12.424 -11.307 -7.947 1.00 92.00 292 ALA A CA 1
ATOM 2307 C C . ALA A 1 292 ? -12.877 -12.564 -7.164 1.00 92.00 292 ALA A C 1
ATOM 2309 O O . ALA A 1 292 ? -12.460 -12.706 -6.013 1.00 92.00 292 ALA A O 1
ATOM 2310 N N . PRO A 1 293 ? -13.598 -13.526 -7.784 1.00 94.88 293 PRO A N 1
ATOM 2311 C CA . PRO A 1 293 ? -14.136 -14.712 -7.094 1.00 94.88 293 PRO A CA 1
ATOM 2312 C C . PRO A 1 293 ? -13.088 -15.567 -6.369 1.00 94.88 293 PRO A C 1
ATOM 2314 O O . PRO A 1 293 ? -13.368 -16.222 -5.372 1.00 94.88 293 PRO A O 1
ATOM 2317 N N . VAL A 1 294 ? -11.837 -15.534 -6.837 1.00 94.50 294 VAL A N 1
ATOM 2318 C CA . VAL A 1 294 ? -10.702 -16.220 -6.193 1.00 94.50 294 VAL A CA 1
ATOM 2319 C C . VAL A 1 294 ? -10.404 -15.709 -4.776 1.00 94.50 294 VAL A C 1
ATOM 2321 O O . VAL A 1 294 ? -9.616 -16.320 -4.060 1.00 94.50 294 VAL A O 1
ATOM 2324 N N . ARG A 1 295 ? -10.983 -14.571 -4.374 1.00 96.19 295 ARG A N 1
ATOM 2325 C CA . ARG A 1 295 ? -10.828 -13.973 -3.044 1.00 96.19 295 ARG A CA 1
ATOM 2326 C C . ARG A 1 295 ? -11.937 -14.377 -2.073 1.00 96.19 295 ARG A C 1
ATOM 2328 O O . ARG A 1 295 ? -11.775 -14.131 -0.883 1.00 96.19 295 ARG A O 1
ATOM 2335 N N . ASP A 1 296 ? -13.010 -15.014 -2.532 1.00 97.00 296 ASP A N 1
ATOM 2336 C CA . ASP A 1 296 ? -14.195 -15.279 -1.708 1.00 97.00 296 ASP A CA 1
ATOM 2337 C C . ASP A 1 296 ? -13.883 -16.172 -0.500 1.00 97.00 296 ASP A C 1
ATOM 2339 O O . ASP A 1 296 ? -14.321 -15.866 0.605 1.00 97.00 296 ASP A O 1
ATOM 2343 N N . GLU A 1 297 ? -13.040 -17.200 -0.667 1.00 97.25 297 GLU A N 1
ATOM 2344 C CA . GLU A 1 297 ? -12.598 -18.066 0.440 1.00 97.25 297 GLU A CA 1
ATOM 2345 C C . GLU A 1 297 ? -11.825 -17.277 1.512 1.00 97.25 297 GLU A C 1
ATOM 2347 O O . GLU A 1 297 ? -11.894 -17.569 2.706 1.00 97.25 297 GLU A O 1
ATOM 2352 N N . TRP A 1 298 ? -11.078 -16.251 1.100 1.00 97.50 298 TRP A N 1
ATOM 2353 C CA . TRP A 1 298 ? -10.354 -15.388 2.028 1.00 97.50 298 TRP A CA 1
ATOM 2354 C C . TRP A 1 298 ? -11.309 -14.465 2.795 1.00 97.50 298 TRP A C 1
ATOM 2356 O O . TRP A 1 298 ? -11.151 -14.278 4.002 1.00 97.50 298 TRP A O 1
ATOM 2366 N N . VAL A 1 299 ? -12.341 -13.952 2.119 1.00 97.94 299 VAL A N 1
ATOM 2367 C CA . VAL A 1 299 ? -13.421 -13.175 2.745 1.00 97.94 299 VAL A CA 1
ATOM 2368 C C . VAL A 1 299 ? -14.189 -14.027 3.761 1.00 97.94 299 VAL A C 1
ATOM 2370 O O . VAL A 1 299 ? -14.482 -13.544 4.851 1.00 97.94 299 VAL A O 1
ATOM 2373 N N . ASP A 1 300 ? -14.466 -15.294 3.454 1.00 97.69 300 ASP A N 1
ATOM 2374 C CA . ASP A 1 300 ? -15.144 -16.204 4.387 1.00 97.69 300 ASP A CA 1
ATOM 2375 C C . ASP A 1 300 ? -14.310 -16.456 5.645 1.00 97.69 300 ASP A C 1
ATOM 2377 O O . ASP A 1 300 ? -14.809 -16.280 6.756 1.00 97.69 300 ASP A O 1
ATOM 2381 N N . LYS A 1 301 ? -13.003 -16.711 5.491 1.00 97.00 301 LYS A N 1
ATOM 2382 C CA . LYS A 1 301 ? -12.076 -16.826 6.632 1.00 97.00 301 LYS A CA 1
ATOM 2383 C C . LYS A 1 301 ? -12.068 -15.574 7.509 1.00 97.00 301 LYS A C 1
ATOM 2385 O O . LYS A 1 301 ? -11.969 -15.688 8.729 1.00 97.00 301 LYS A O 1
ATOM 2390 N N . MET A 1 302 ? -12.159 -14.385 6.909 1.00 97.25 302 MET A N 1
ATOM 2391 C CA . MET A 1 302 ? -12.246 -13.128 7.655 1.00 97.25 302 MET A CA 1
ATOM 2392 C C . MET A 1 302 ? -13.513 -13.077 8.522 1.00 97.25 302 MET A C 1
ATOM 2394 O O . MET A 1 302 ? -13.418 -12.740 9.702 1.00 97.25 302 MET A O 1
ATOM 2398 N N . VAL A 1 303 ? -14.670 -13.475 7.982 1.00 97.38 303 VAL A N 1
ATOM 2399 C CA . VAL A 1 303 ? -15.928 -13.542 8.747 1.00 97.38 303 VAL A CA 1
ATOM 2400 C C . VAL A 1 303 ? -15.836 -14.574 9.868 1.00 97.38 303 VAL A C 1
ATOM 2402 O O . VAL A 1 303 ? -16.212 -14.261 10.996 1.00 97.38 303 VAL A O 1
ATOM 2405 N N . ASP A 1 304 ? -15.287 -15.758 9.590 1.00 96.00 304 ASP A N 1
ATOM 2406 C CA . ASP A 1 304 ? -15.127 -16.826 10.583 1.00 96.00 304 ASP A CA 1
ATOM 2407 C C . ASP A 1 304 ? -14.253 -16.381 11.766 1.00 96.00 304 ASP A C 1
ATOM 2409 O O . ASP A 1 304 ? -14.568 -16.662 12.922 1.00 96.00 304 ASP A O 1
ATOM 2413 N N . GLN A 1 305 ? -13.167 -15.642 11.504 1.00 95.19 305 GLN A N 1
ATOM 2414 C CA . GLN A 1 305 ? -12.297 -15.095 12.553 1.00 95.19 305 GLN A CA 1
ATOM 2415 C C . GLN A 1 305 ? -13.001 -14.034 13.407 1.00 95.19 305 GLN A C 1
ATOM 2417 O O . GLN A 1 305 ? -12.813 -14.007 14.627 1.00 95.19 305 GLN A O 1
ATOM 2422 N N . ILE A 1 306 ? -13.819 -13.174 12.788 1.00 95.06 306 ILE A N 1
ATOM 2423 C CA . ILE A 1 306 ? -14.607 -12.175 13.519 1.00 95.06 306 ILE A CA 1
ATOM 2424 C C . ILE A 1 306 ? -15.679 -12.866 14.367 1.00 95.06 306 ILE A C 1
ATOM 2426 O O . ILE A 1 306 ? -15.784 -12.567 15.553 1.00 95.06 306 ILE A O 1
ATOM 2430 N N . ASP A 1 307 ? -16.419 -13.829 13.811 1.00 94.38 307 ASP A N 1
ATOM 2431 C CA . ASP A 1 307 ? -17.449 -14.578 14.543 1.00 94.38 307 ASP A CA 1
ATOM 2432 C C . ASP A 1 307 ? -16.853 -15.344 15.732 1.00 94.38 307 ASP A C 1
ATOM 2434 O O . ASP A 1 307 ? -17.351 -15.232 16.856 1.00 94.38 307 ASP A O 1
ATOM 2438 N N . LEU A 1 308 ? -15.718 -16.023 15.524 1.00 92.62 308 LEU A N 1
ATOM 2439 C CA . LEU A 1 308 ? -14.977 -16.695 16.590 1.00 92.62 308 LEU A CA 1
ATOM 2440 C C . LEU A 1 308 ? -14.486 -15.709 17.658 1.00 92.62 308 LEU A C 1
ATOM 2442 O O . LEU A 1 308 ? -14.567 -16.002 18.851 1.00 92.62 308 LEU A O 1
ATOM 2446 N N . GLY A 1 309 ? -13.981 -14.543 17.253 1.00 88.62 309 GLY A N 1
ATOM 2447 C CA . GLY A 1 309 ? -13.518 -13.503 18.170 1.00 88.62 309 GLY A CA 1
ATOM 2448 C C . GLY A 1 309 ? -14.642 -12.925 19.027 1.00 88.62 309 GLY A C 1
ATOM 2449 O O . GLY A 1 309 ? -14.484 -12.812 20.243 1.00 88.62 309 GLY A O 1
ATOM 2450 N N . THR A 1 310 ? -15.786 -12.619 18.414 1.00 87.31 310 THR A N 1
ATOM 2451 C CA . THR A 1 310 ? -16.951 -12.032 19.087 1.00 87.31 310 THR A CA 1
ATOM 2452 C C . THR A 1 310 ? -17.664 -13.037 19.992 1.00 87.31 310 THR A C 1
ATOM 2454 O O . THR A 1 310 ? -17.978 -12.703 21.131 1.00 87.31 310 THR A O 1
ATOM 2457 N N . ARG A 1 311 ? -17.900 -14.274 19.533 1.00 85.00 311 ARG A N 1
ATOM 2458 C CA . ARG A 1 311 ? -18.616 -15.300 20.320 1.00 85.00 311 ARG A CA 1
ATOM 2459 C C . ARG A 1 311 ? -17.723 -16.024 21.320 1.00 85.00 311 ARG A C 1
ATOM 2461 O O . ARG A 1 311 ? -18.172 -16.371 22.406 1.00 85.00 311 ARG A O 1
ATOM 2468 N N . GLY A 1 312 ? -16.475 -16.286 20.940 1.00 77.50 312 GLY A N 1
ATOM 2469 C CA . GLY A 1 312 ? -15.504 -17.019 21.751 1.00 77.50 312 GLY A CA 1
ATOM 2470 C C . GLY A 1 312 ? -14.728 -16.148 22.740 1.00 77.50 312 GLY A C 1
ATOM 2471 O O . GLY A 1 312 ? -13.877 -16.676 23.452 1.00 77.50 312 GLY A O 1
ATOM 2472 N N . GLY A 1 313 ? -14.969 -14.830 22.767 1.00 76.44 313 GLY A N 1
ATOM 2473 C CA . GLY A 1 313 ? -14.270 -13.891 23.653 1.00 76.44 313 GLY A CA 1
ATOM 2474 C C . GLY A 1 313 ? -12.769 -13.773 23.367 1.00 76.44 313 GLY A C 1
ATOM 2475 O O . GLY A 1 313 ? -11.993 -13.417 24.247 1.00 76.44 313 GLY A O 1
ATOM 2476 N N . SER A 1 314 ? -12.333 -14.109 22.150 1.00 82.06 314 SER A N 1
ATOM 2477 C CA . SER A 1 314 ? -10.921 -14.093 21.769 1.00 82.06 314 SER A CA 1
ATOM 2478 C C . SER A 1 314 ? -10.582 -12.789 21.052 1.00 82.06 314 SER A C 1
ATOM 2480 O O . SER A 1 314 ? -10.702 -12.703 19.826 1.00 82.06 314 SER A O 1
ATOM 2482 N N . GLY A 1 315 ? -10.078 -11.790 21.788 1.00 85.06 315 GLY A N 1
ATOM 2483 C CA . GLY A 1 315 ? -9.637 -10.516 21.204 1.00 85.06 315 GLY A CA 1
ATOM 2484 C C . GLY A 1 315 ? -8.615 -10.706 20.077 1.00 85.06 315 GLY A C 1
ATOM 2485 O O . GLY A 1 315 ? -8.636 -10.007 19.069 1.00 85.06 315 GLY A O 1
ATOM 2486 N N . ARG A 1 316 ? -7.770 -11.741 20.172 1.00 89.25 316 ARG A N 1
ATOM 2487 C CA . ARG A 1 316 ? -6.789 -12.084 19.132 1.00 89.25 316 ARG A CA 1
ATOM 2488 C C . ARG A 1 316 ? -7.417 -12.579 17.827 1.00 89.25 316 ARG A C 1
ATOM 2490 O O . ARG A 1 316 ? -6.921 -12.214 16.766 1.00 89.25 316 ARG A O 1
ATOM 2497 N N . SER A 1 317 ? -8.474 -13.386 17.893 1.00 92.69 317 SER A N 1
ATOM 2498 C CA . SER A 1 317 ? -9.170 -13.855 16.683 1.00 92.69 317 SER A CA 1
ATOM 2499 C C . SER A 1 317 ? -9.875 -12.687 15.988 1.00 92.69 317 SER A C 1
ATOM 2501 O O . SER A 1 317 ? -9.778 -12.545 14.773 1.00 92.69 317 SER A O 1
ATOM 2503 N N . LEU A 1 318 ? -10.449 -11.761 16.767 1.00 93.50 318 LEU A N 1
ATOM 2504 C CA . LEU A 1 318 ? -11.026 -10.527 16.232 1.00 93.50 318 LEU A CA 1
ATOM 2505 C C . LEU A 1 318 ? -9.974 -9.648 15.530 1.00 93.50 318 LEU A C 1
ATOM 2507 O O . LEU A 1 318 ? -10.206 -9.181 14.416 1.00 93.50 318 LEU A O 1
ATOM 2511 N N . VAL A 1 319 ? -8.790 -9.471 16.133 1.00 95.56 319 VAL A N 1
ATOM 2512 C CA . VAL A 1 319 ? -7.666 -8.763 15.487 1.00 95.56 319 VAL A CA 1
ATOM 2513 C C . VAL A 1 319 ? -7.237 -9.448 14.195 1.00 95.56 319 VAL A C 1
ATOM 2515 O O . VAL A 1 319 ? -6.980 -8.761 13.209 1.00 95.56 319 VAL A O 1
ATOM 2518 N N . ASN A 1 320 ? -7.172 -10.782 14.176 1.00 96.06 320 ASN A N 1
ATOM 2519 C CA . ASN A 1 320 ? -6.859 -11.518 12.956 1.00 96.06 320 ASN A CA 1
ATOM 2520 C C . ASN A 1 320 ? -7.913 -11.253 11.876 1.00 96.06 320 ASN A C 1
ATOM 2522 O O . ASN A 1 320 ? -7.537 -10.937 10.756 1.00 96.06 320 ASN A O 1
ATOM 2526 N N . GLY A 1 321 ? -9.205 -11.269 12.210 1.00 96.75 321 GLY A N 1
ATOM 2527 C CA . GLY A 1 321 ? -10.275 -10.905 11.277 1.00 96.75 321 GLY A CA 1
ATOM 2528 C C . GLY A 1 321 ? -10.105 -9.500 10.684 1.00 96.75 321 GLY A C 1
ATOM 2529 O O . GLY A 1 321 ? -10.147 -9.329 9.467 1.00 96.75 321 GLY A O 1
ATOM 2530 N N . LEU A 1 322 ? -9.811 -8.494 11.515 1.00 96.81 322 LEU A N 1
ATOM 2531 C CA . LEU A 1 322 ? -9.536 -7.123 11.051 1.00 96.81 322 LEU A CA 1
ATOM 2532 C C . LEU A 1 322 ? -8.265 -7.029 10.189 1.00 96.81 322 LEU A C 1
ATOM 2534 O O . LEU A 1 322 ? -8.212 -6.256 9.229 1.00 96.81 322 LEU A O 1
ATOM 2538 N N . ARG A 1 323 ? -7.244 -7.830 10.506 1.00 97.19 323 ARG A N 1
ATOM 2539 C CA . ARG A 1 323 ? -6.024 -7.952 9.701 1.00 97.19 323 ARG A CA 1
ATOM 2540 C C . ARG A 1 323 ? -6.316 -8.559 8.332 1.00 97.19 323 ARG A C 1
ATOM 2542 O O . ARG A 1 323 ? -5.838 -8.011 7.339 1.00 97.19 323 ARG A O 1
ATOM 2549 N N . GLU A 1 324 ? -7.095 -9.638 8.272 1.00 97.50 324 GLU A N 1
ATOM 2550 C CA . GLU A 1 324 ? -7.514 -10.242 7.004 1.00 97.50 324 GLU A CA 1
ATOM 2551 C C . GLU A 1 324 ? -8.333 -9.248 6.177 1.00 97.50 324 GLU A C 1
ATOM 2553 O O . GLU A 1 324 ? -8.073 -9.090 4.987 1.00 97.50 324 GLU A O 1
ATOM 2558 N N . LEU A 1 325 ? -9.247 -8.498 6.805 1.00 97.88 325 LEU A N 1
ATOM 2559 C CA . LEU A 1 325 ? -10.031 -7.461 6.133 1.00 97.88 325 LEU A CA 1
ATOM 2560 C C . LEU A 1 325 ? -9.137 -6.418 5.448 1.00 97.88 325 LEU A C 1
ATOM 2562 O O . LEU A 1 325 ? -9.294 -6.180 4.252 1.00 97.88 325 LEU A O 1
ATOM 2566 N N . LEU A 1 326 ? -8.170 -5.822 6.155 1.00 97.44 326 LEU A N 1
ATOM 2567 C CA . LEU A 1 326 ? -7.251 -4.868 5.522 1.00 97.44 326 LEU A CA 1
ATOM 2568 C C . LEU A 1 326 ? -6.406 -5.512 4.412 1.00 97.44 326 LEU A C 1
ATOM 2570 O O . LEU A 1 326 ? -6.161 -4.866 3.394 1.00 97.44 326 LEU A O 1
ATOM 2574 N N . GLY A 1 327 ? -5.985 -6.768 4.586 1.00 96.75 327 GLY A N 1
ATOM 2575 C CA . GLY A 1 327 ? -5.254 -7.518 3.561 1.00 96.75 327 GLY A CA 1
ATOM 2576 C C . GLY A 1 327 ? -6.078 -7.734 2.288 1.00 96.75 327 GLY A C 1
ATOM 2577 O O . GLY A 1 327 ? -5.569 -7.544 1.182 1.00 96.75 327 GLY A O 1
ATOM 2578 N N . ILE A 1 328 ? -7.366 -8.054 2.433 1.00 97.56 328 ILE A N 1
ATOM 2579 C CA . ILE A 1 328 ? -8.309 -8.168 1.315 1.00 97.56 328 ILE A CA 1
ATOM 2580 C C . ILE A 1 328 ? -8.455 -6.814 0.615 1.00 97.56 328 ILE A C 1
ATOM 2582 O O . ILE A 1 328 ? -8.361 -6.754 -0.609 1.00 97.56 328 ILE A O 1
ATOM 2586 N N . LEU A 1 329 ? -8.621 -5.719 1.364 1.00 97.56 329 LEU A N 1
ATOM 2587 C CA . LEU A 1 329 ? -8.755 -4.376 0.790 1.00 97.56 329 LEU A CA 1
ATOM 2588 C C . LEU A 1 329 ? -7.498 -3.927 0.022 1.00 97.56 329 LEU A C 1
ATOM 2590 O O . LEU A 1 329 ? -7.613 -3.345 -1.060 1.00 97.56 329 LEU A O 1
ATOM 2594 N N . GLU A 1 330 ? -6.300 -4.222 0.534 1.00 96.88 330 GLU A N 1
ATOM 2595 C CA . GLU A 1 330 ? -5.042 -3.998 -0.192 1.00 96.88 330 GLU A CA 1
ATOM 2596 C C . GLU A 1 330 ? -4.995 -4.822 -1.485 1.00 96.88 330 GLU A C 1
ATOM 2598 O O . GLU A 1 330 ? -4.700 -4.280 -2.553 1.00 96.88 330 GLU A O 1
ATOM 2603 N N . ALA A 1 331 ? -5.340 -6.111 -1.414 1.00 96.56 331 ALA A N 1
ATOM 2604 C CA . ALA A 1 331 ? -5.366 -6.990 -2.577 1.00 96.56 331 ALA A CA 1
ATOM 2605 C C . ALA A 1 331 ? -6.361 -6.510 -3.645 1.00 96.56 331 ALA A C 1
ATOM 2607 O O . ALA A 1 331 ? -6.001 -6.441 -4.817 1.00 96.56 331 ALA A O 1
ATOM 2608 N N . MET A 1 332 ? -7.567 -6.093 -3.251 1.00 96.31 332 MET A N 1
ATOM 2609 C CA . MET A 1 332 ? -8.549 -5.503 -4.165 1.00 96.31 332 MET A CA 1
ATOM 2610 C C . MET A 1 332 ? -8.006 -4.255 -4.856 1.00 96.31 332 MET A C 1
ATOM 2612 O O . MET A 1 332 ? -8.170 -4.087 -6.065 1.00 96.31 332 MET A O 1
ATOM 2616 N N . LYS A 1 333 ? -7.341 -3.367 -4.108 1.00 96.50 333 LYS A N 1
ATOM 2617 C CA . LYS A 1 333 ? -6.778 -2.145 -4.689 1.00 96.50 333 LYS A CA 1
ATOM 2618 C C . LYS A 1 333 ? -5.666 -2.459 -5.688 1.00 96.50 333 LYS A C 1
ATOM 2620 O O . LYS A 1 333 ? -5.607 -1.835 -6.748 1.00 96.50 333 LYS A O 1
ATOM 2625 N N . LEU A 1 334 ? -4.830 -3.451 -5.386 1.00 96.62 334 LEU A N 1
ATOM 2626 C CA . LEU A 1 334 ? -3.825 -3.968 -6.314 1.00 96.62 334 LEU A CA 1
ATOM 2627 C C . LEU A 1 334 ? -4.467 -4.576 -7.564 1.00 96.62 334 LEU A C 1
ATOM 2629 O O . LEU A 1 334 ? -3.994 -4.314 -8.666 1.00 96.62 334 LEU A O 1
ATOM 2633 N N . ASP A 1 335 ? -5.552 -5.339 -7.421 1.00 95.94 335 ASP A N 1
ATOM 2634 C CA . ASP A 1 335 ? -6.276 -5.937 -8.546 1.00 95.94 335 ASP A CA 1
ATOM 2635 C C . ASP A 1 335 ? -6.820 -4.850 -9.488 1.00 95.94 335 ASP A C 1
ATOM 2637 O O . ASP A 1 335 ? -6.591 -4.911 -10.703 1.00 95.94 335 ASP A O 1
ATOM 2641 N N . VAL A 1 336 ? -7.444 -3.803 -8.930 1.00 95.12 336 VAL A N 1
ATOM 2642 C CA . VAL A 1 336 ? -7.908 -2.628 -9.687 1.00 95.12 336 VAL A CA 1
ATOM 2643 C C . VAL A 1 336 ? -6.738 -1.954 -10.400 1.00 95.12 336 VAL A C 1
ATOM 2645 O O . VAL A 1 336 ? -6.790 -1.770 -11.614 1.00 95.12 336 VAL A O 1
ATOM 2648 N N . ALA A 1 337 ? -5.656 -1.629 -9.693 1.00 96.50 337 ALA A N 1
ATOM 2649 C CA . ALA A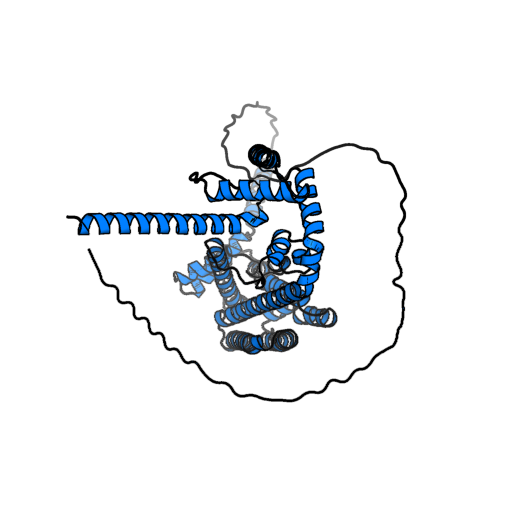 1 337 ? -4.496 -0.954 -10.273 1.00 96.50 337 ALA A CA 1
ATOM 2650 C C . ALA A 1 337 ? -3.817 -1.779 -11.381 1.00 96.50 337 ALA A C 1
ATOM 2652 O O . ALA A 1 337 ? -3.441 -1.248 -12.427 1.00 96.50 337 ALA A O 1
ATOM 2653 N N . ASN A 1 338 ? -3.720 -3.096 -11.198 1.00 96.25 338 ASN A N 1
ATOM 2654 C CA . ASN A 1 338 ? -3.158 -4.019 -12.181 1.00 96.25 338 ASN A CA 1
ATOM 2655 C C . ASN A 1 338 ? -4.034 -4.152 -13.424 1.00 96.25 338 ASN A C 1
ATOM 2657 O O . ASN A 1 338 ? -3.517 -4.256 -14.538 1.00 96.25 338 ASN A O 1
ATOM 2661 N N . HIS A 1 339 ? -5.355 -4.137 -13.253 1.00 94.56 339 HIS A N 1
ATOM 2662 C CA . HIS A 1 339 ? -6.279 -4.034 -14.373 1.00 94.56 339 HIS A CA 1
ATOM 2663 C C . HIS A 1 339 ? -6.109 -2.693 -15.108 1.00 94.56 339 HIS A C 1
ATOM 2665 O O . HIS A 1 339 ? -6.009 -2.686 -16.335 1.00 94.56 339 HIS A O 1
ATOM 2671 N N . GLN A 1 340 ? -5.998 -1.575 -14.378 1.00 95.56 340 GLN A N 1
ATOM 2672 C CA . GLN A 1 340 ? -5.790 -0.244 -14.965 1.00 95.56 340 GLN A CA 1
ATOM 2673 C C . GLN A 1 340 ? -4.496 -0.166 -15.781 1.00 95.56 340 GLN A C 1
ATOM 2675 O O . GLN A 1 340 ? -4.532 0.297 -16.918 1.00 95.56 340 GLN A O 1
ATOM 2680 N N . ILE A 1 341 ? -3.369 -0.677 -15.267 1.00 95.44 341 ILE A N 1
ATOM 2681 C CA . ILE A 1 341 ? -2.113 -0.739 -16.034 1.00 95.44 341 ILE A CA 1
ATOM 2682 C C . ILE A 1 341 ? -2.303 -1.529 -17.328 1.00 95.44 341 ILE A C 1
ATOM 2684 O O . ILE A 1 341 ? -1.888 -1.064 -18.387 1.00 95.44 341 ILE A O 1
ATOM 2688 N N . ARG A 1 342 ? -2.931 -2.711 -17.262 1.00 94.94 342 ARG A N 1
ATOM 2689 C CA . ARG A 1 342 ? -3.167 -3.550 -18.447 1.00 94.94 342 ARG A CA 1
ATOM 2690 C C . ARG A 1 342 ? -4.027 -2.834 -19.487 1.00 94.94 342 ARG A C 1
ATOM 2692 O O . ARG A 1 342 ? -3.690 -2.866 -20.666 1.00 94.94 342 ARG A O 1
ATOM 2699 N N . HIS A 1 343 ? -5.089 -2.163 -19.049 1.00 95.12 343 HIS A N 1
ATOM 2700 C CA . HIS A 1 343 ? -6.008 -1.438 -19.924 1.00 95.12 343 HIS A CA 1
ATOM 2701 C C . HIS A 1 343 ? -5.370 -0.189 -20.554 1.00 95.12 343 HIS A C 1
ATOM 2703 O O . HIS A 1 343 ? -5.520 0.054 -21.748 1.00 95.12 343 HIS A O 1
ATOM 2709 N N . LEU A 1 344 ? -4.611 0.585 -19.773 1.00 94.81 344 LEU A N 1
ATOM 2710 C CA . LEU A 1 344 ? -3.985 1.833 -20.222 1.00 94.81 344 LEU A CA 1
ATOM 2711 C C . LEU A 1 344 ? -2.673 1.621 -20.985 1.00 94.81 344 LEU A C 1
ATOM 2713 O O . LEU A 1 344 ? -2.147 2.569 -21.565 1.00 94.81 344 LEU A O 1
ATOM 2717 N N . ARG A 1 345 ? -2.128 0.400 -20.997 1.00 95.56 345 ARG A N 1
ATOM 2718 C CA . ARG A 1 345 ? -0.781 0.101 -21.496 1.00 95.56 345 ARG A CA 1
ATOM 2719 C C . ARG A 1 345 ? -0.494 0.676 -22.881 1.00 95.56 345 ARG A C 1
ATOM 2721 O O . ARG A 1 345 ? 0.539 1.312 -23.059 1.00 95.56 345 ARG A O 1
ATOM 2728 N N . ALA A 1 346 ? -1.388 0.457 -23.844 1.00 96.06 346 ALA A N 1
ATOM 2729 C CA . ALA A 1 346 ? -1.194 0.930 -25.215 1.00 96.06 346 ALA A CA 1
ATOM 2730 C C . ALA A 1 346 ? -1.073 2.462 -25.275 1.00 96.06 346 ALA A C 1
ATOM 2732 O O . ALA A 1 346 ? -0.137 2.977 -25.880 1.00 96.06 346 ALA A O 1
ATOM 2733 N N . LEU A 1 347 ? -1.952 3.171 -24.559 1.00 95.44 347 LEU A N 1
ATOM 2734 C CA . LEU A 1 347 ? -1.961 4.634 -24.486 1.00 95.44 347 LEU A CA 1
ATOM 2735 C C . LEU A 1 347 ? -0.709 5.182 -23.788 1.00 95.44 347 LEU A C 1
ATOM 2737 O O . LEU A 1 347 ? -0.138 6.180 -24.221 1.00 95.44 347 LEU A O 1
ATOM 2741 N N . LEU A 1 348 ? -0.256 4.523 -22.715 1.00 95.88 348 LEU A N 1
ATOM 2742 C CA . LEU A 1 348 ? 0.964 4.917 -22.004 1.00 95.88 348 LEU A CA 1
ATOM 2743 C C . LEU A 1 348 ? 2.210 4.759 -22.887 1.00 95.88 348 LEU A C 1
ATOM 2745 O O . LEU A 1 348 ? 3.082 5.627 -22.860 1.00 95.88 348 LEU A O 1
ATOM 2749 N N . ILE A 1 349 ? 2.288 3.680 -23.672 1.00 96.25 349 ILE A N 1
ATOM 2750 C CA . ILE A 1 349 ? 3.395 3.434 -24.610 1.00 96.25 349 ILE A CA 1
ATOM 2751 C C . ILE A 1 349 ? 3.376 4.468 -25.739 1.00 96.25 349 ILE A C 1
ATOM 2753 O O . ILE A 1 349 ? 4.405 5.080 -26.019 1.00 96.25 349 ILE A O 1
ATOM 2757 N N . GLU A 1 350 ? 2.214 4.713 -26.346 1.00 97.06 350 GLU A N 1
ATOM 2758 C CA . GLU A 1 350 ? 2.064 5.688 -27.433 1.00 97.06 350 GLU A CA 1
ATOM 2759 C C . GLU A 1 350 ? 2.516 7.099 -27.013 1.00 97.06 350 GLU A C 1
ATOM 2761 O O . GLU A 1 350 ? 3.245 7.769 -27.745 1.00 97.06 350 GLU A O 1
ATOM 2766 N N . ASP A 1 351 ? 2.170 7.524 -25.794 1.00 96.75 351 ASP A N 1
ATOM 2767 C CA . ASP A 1 351 ? 2.516 8.845 -25.253 1.00 96.75 351 ASP A CA 1
ATOM 2768 C C . ASP A 1 351 ? 3.901 8.909 -24.567 1.00 96.75 351 ASP A C 1
ATOM 2770 O O . ASP A 1 351 ? 4.304 9.959 -24.063 1.00 96.75 351 ASP A O 1
ATOM 2774 N N . THR A 1 352 ? 4.671 7.814 -24.530 1.00 96.06 352 THR A N 1
ATOM 2775 C CA . THR A 1 352 ? 5.922 7.746 -23.744 1.00 96.06 352 THR A CA 1
ATOM 2776 C C . THR A 1 352 ? 6.919 8.839 -24.131 1.00 96.06 352 THR A C 1
ATOM 2778 O O . THR A 1 352 ? 7.441 9.531 -23.258 1.00 96.06 352 THR A O 1
ATOM 2781 N N . ILE A 1 353 ? 7.162 9.039 -25.431 1.00 95.38 353 ILE A N 1
ATOM 2782 C CA . ILE A 1 353 ? 8.171 9.999 -25.907 1.00 95.38 353 ILE A CA 1
ATOM 2783 C C . ILE A 1 353 ? 7.796 11.429 -25.499 1.00 95.38 353 ILE A C 1
ATOM 2785 O O . ILE A 1 353 ? 8.638 12.166 -24.982 1.00 95.38 353 ILE A O 1
ATOM 2789 N N . ASN A 1 354 ? 6.535 11.818 -25.709 1.00 97.19 354 ASN A N 1
ATOM 2790 C CA . ASN A 1 354 ? 6.050 13.157 -25.375 1.00 97.19 354 ASN A CA 1
ATOM 2791 C C . ASN A 1 354 ? 6.119 13.404 -23.865 1.00 97.19 354 ASN A C 1
ATOM 2793 O O . ASN A 1 354 ? 6.603 14.449 -23.418 1.00 97.19 354 ASN A O 1
ATOM 2797 N N . PHE A 1 355 ? 5.665 12.424 -23.080 1.00 97.25 355 PHE A N 1
ATOM 2798 C CA . PHE A 1 355 ? 5.692 12.485 -21.628 1.00 97.25 355 PHE A CA 1
ATOM 2799 C C . PHE A 1 355 ? 7.120 12.640 -21.096 1.00 97.25 355 PHE A C 1
ATOM 2801 O O . PHE A 1 355 ? 7.388 13.567 -20.329 1.00 97.25 355 PHE A O 1
ATOM 2808 N N . GLU A 1 356 ? 8.049 11.774 -21.513 1.00 95.88 356 GLU A N 1
ATOM 2809 C CA . GLU A 1 356 ? 9.427 11.796 -21.021 1.00 95.88 356 GLU A CA 1
ATOM 2810 C C . GLU A 1 356 ? 10.146 13.088 -21.413 1.00 95.88 356 GLU A C 1
ATOM 2812 O O . GLU A 1 356 ? 10.796 13.701 -20.566 1.00 95.88 356 GLU A O 1
ATOM 2817 N N . GLN A 1 357 ? 9.980 13.572 -22.648 1.00 95.62 357 GLN A N 1
ATOM 2818 C CA . GLN A 1 357 ? 10.556 14.855 -23.065 1.00 95.62 357 GLN A CA 1
ATOM 2819 C C . GLN A 1 357 ? 10.075 16.001 -22.175 1.00 95.62 357 GLN A C 1
ATOM 2821 O O . GLN A 1 357 ? 10.893 16.752 -21.639 1.00 95.62 357 GLN A O 1
ATOM 2826 N N . LYS A 1 358 ? 8.758 16.116 -21.967 1.00 96.44 358 LYS A N 1
ATOM 2827 C CA . LYS A 1 358 ? 8.177 17.152 -21.105 1.00 96.44 358 LYS A CA 1
ATOM 2828 C C . LYS A 1 358 ? 8.682 17.027 -19.668 1.00 96.44 358 LYS A C 1
ATOM 2830 O O . LYS A 1 358 ? 9.063 18.027 -19.061 1.00 96.44 358 LYS A O 1
ATOM 2835 N N . TYR A 1 359 ? 8.717 15.808 -19.140 1.00 95.25 359 TYR A N 1
ATOM 2836 C CA . TYR A 1 359 ? 9.175 15.516 -17.788 1.00 95.25 359 TYR A CA 1
ATOM 2837 C C . TYR A 1 359 ? 10.655 15.883 -17.583 1.00 95.25 359 TYR A C 1
ATOM 2839 O O . TYR A 1 359 ? 11.003 16.566 -16.617 1.00 95.25 359 TYR A O 1
ATOM 2847 N N . HIS A 1 360 ? 11.540 15.481 -18.498 1.00 93.62 360 HIS A N 1
ATOM 2848 C CA . HIS A 1 360 ? 12.965 15.791 -18.408 1.00 93.62 360 HIS A CA 1
ATOM 2849 C C . HIS A 1 360 ? 13.241 17.286 -18.600 1.00 93.62 360 HIS A C 1
ATOM 2851 O O . HIS A 1 360 ? 14.041 17.845 -17.850 1.00 93.62 360 HIS A O 1
ATOM 2857 N N . LEU A 1 361 ? 12.556 17.956 -19.533 1.00 94.62 361 LEU A N 1
ATOM 2858 C CA . LEU A 1 361 ? 12.678 19.406 -19.719 1.00 94.62 361 LEU A CA 1
ATOM 2859 C C . LEU A 1 361 ? 12.239 20.184 -18.470 1.00 94.62 361 LEU A C 1
ATOM 2861 O O . LEU A 1 361 ? 12.937 21.113 -18.064 1.00 94.62 361 LEU A O 1
ATOM 2865 N N . ASP A 1 362 ? 11.142 19.782 -17.818 1.00 95.25 362 ASP A N 1
ATOM 2866 C CA . ASP A 1 362 ? 10.706 20.367 -16.541 1.00 95.25 362 ASP A CA 1
ATOM 2867 C C . ASP A 1 362 ? 11.738 20.140 -15.424 1.00 95.25 362 ASP A C 1
ATOM 2869 O O . ASP A 1 362 ? 12.052 21.048 -14.654 1.00 95.25 362 ASP A O 1
ATOM 2873 N N . ARG A 1 363 ? 12.342 18.948 -15.349 1.00 94.12 363 ARG A N 1
ATOM 2874 C CA . ARG A 1 363 ? 13.406 18.686 -14.368 1.00 94.12 363 ARG A CA 1
ATOM 2875 C C . ARG A 1 363 ? 14.649 19.533 -14.605 1.00 94.12 363 ARG A C 1
ATOM 2877 O O . ARG A 1 363 ? 15.232 20.006 -13.629 1.00 94.12 363 ARG A O 1
ATOM 2884 N N . ILE A 1 364 ? 15.048 19.725 -15.860 1.00 93.19 364 ILE A N 1
ATOM 2885 C CA . ILE A 1 364 ? 16.199 20.558 -16.223 1.00 93.19 364 ILE A CA 1
ATOM 2886 C C . ILE A 1 364 ? 15.909 22.025 -15.891 1.00 93.19 364 ILE A C 1
ATOM 2888 O O . ILE A 1 364 ? 16.721 22.669 -15.228 1.00 93.19 364 ILE A O 1
ATOM 2892 N N . SER A 1 365 ? 14.736 22.547 -16.268 1.00 94.25 365 SER A N 1
ATOM 2893 C CA . SER A 1 365 ? 14.371 23.948 -16.013 1.00 94.25 365 SER A CA 1
ATOM 2894 C C . SER A 1 365 ? 14.310 24.270 -14.516 1.00 94.25 365 SER A C 1
ATOM 2896 O O . SER A 1 365 ? 14.754 25.335 -14.088 1.00 94.25 365 SER A O 1
ATOM 2898 N N . ARG A 1 366 ? 13.854 23.313 -13.699 1.00 94.88 366 ARG A N 1
ATOM 2899 C CA . ARG A 1 366 ? 13.825 23.410 -12.231 1.00 94.88 366 ARG A CA 1
ATOM 2900 C C . ARG A 1 366 ? 15.145 23.045 -11.548 1.00 94.88 366 ARG A C 1
ATOM 2902 O O . ARG A 1 366 ? 15.173 22.972 -10.322 1.00 94.88 366 ARG A O 1
ATOM 2909 N N . ARG A 1 367 ? 16.218 22.780 -12.303 1.00 90.56 367 ARG A N 1
ATOM 2910 C CA . ARG A 1 367 ? 17.541 22.370 -11.789 1.00 90.56 367 ARG A CA 1
ATOM 2911 C C . ARG A 1 367 ? 17.492 21.143 -10.862 1.00 90.56 367 ARG A C 1
ATOM 2913 O O . ARG A 1 367 ? 18.240 21.050 -9.895 1.00 90.56 367 ARG A O 1
ATOM 2920 N N . ARG A 1 368 ? 16.599 20.189 -11.158 1.00 88.88 368 ARG A N 1
ATOM 2921 C CA . ARG A 1 368 ? 16.468 18.893 -10.457 1.00 88.88 368 ARG A CA 1
ATOM 2922 C C . ARG A 1 368 ? 17.357 17.786 -11.043 1.00 88.88 368 ARG A C 1
ATOM 2924 O O . ARG A 1 368 ? 17.298 16.663 -10.546 1.00 88.88 368 ARG A O 1
ATOM 2931 N N . ILE A 1 369 ? 18.067 18.066 -12.136 1.00 87.75 369 ILE A N 1
ATOM 2932 C CA . ILE A 1 369 ? 19.112 17.233 -12.756 1.00 87.75 369 ILE A CA 1
ATOM 2933 C C . ILE A 1 369 ? 20.205 18.181 -13.231 1.00 87.75 369 ILE A C 1
ATOM 2935 O O . ILE A 1 369 ? 19.885 19.206 -13.839 1.00 87.75 369 ILE A O 1
ATOM 2939 N N . LEU A 1 370 ? 21.466 17.814 -13.012 1.00 85.69 370 LEU A N 1
ATOM 2940 C CA . LEU A 1 370 ? 22.616 18.506 -13.591 1.00 85.69 370 LEU A CA 1
ATOM 2941 C C . LEU A 1 370 ? 23.050 17.782 -14.871 1.00 85.69 370 LEU A C 1
ATOM 2943 O O . LEU A 1 370 ? 23.461 16.620 -14.858 1.00 85.69 370 LEU A O 1
ATOM 2947 N N . VAL A 1 371 ? 22.903 18.451 -16.015 1.00 89.88 371 VAL A N 1
ATOM 2948 C CA . VAL A 1 371 ? 23.135 17.845 -17.339 1.00 89.88 371 VAL A CA 1
ATOM 2949 C C . VAL A 1 371 ? 24.577 17.974 -17.815 1.00 89.88 371 VAL A C 1
ATOM 2951 O O . VAL A 1 371 ? 24.954 17.293 -18.763 1.00 89.88 371 VAL A O 1
ATOM 2954 N N . GLU A 1 372 ? 25.396 18.789 -17.156 1.00 90.81 372 GLU A N 1
ATOM 2955 C CA . GLU A 1 372 ? 26.769 19.118 -17.546 1.00 90.81 372 GLU A CA 1
ATOM 2956 C C . GLU A 1 372 ? 27.618 17.851 -17.665 1.00 90.81 372 GLU A C 1
ATOM 2958 O O . GLU A 1 372 ? 28.289 17.627 -18.671 1.00 90.81 372 GLU A O 1
ATOM 2963 N N . ARG A 1 373 ? 27.514 16.953 -16.677 1.00 88.81 373 ARG A N 1
ATOM 2964 C CA . ARG A 1 373 ? 28.224 15.668 -16.700 1.00 88.81 373 ARG A CA 1
ATOM 2965 C C . ARG A 1 373 ? 27.795 14.801 -17.885 1.00 88.81 373 ARG A C 1
ATOM 2967 O O . ARG A 1 373 ? 28.637 14.173 -18.522 1.00 88.81 373 ARG A O 1
ATOM 2974 N N . SER A 1 374 ? 26.501 14.781 -18.189 1.00 91.00 374 SER A N 1
ATOM 2975 C CA . SER A 1 374 ? 25.930 14.006 -19.296 1.00 91.00 374 SER A CA 1
ATOM 2976 C C . SER A 1 374 ? 26.320 14.594 -20.658 1.00 91.00 374 SER A C 1
ATOM 2978 O O . SER A 1 374 ? 26.623 13.846 -21.585 1.00 91.00 374 SER A O 1
ATOM 2980 N N . GLN A 1 375 ? 26.392 15.924 -20.768 1.00 91.94 375 GLN A N 1
ATOM 2981 C CA . GLN A 1 375 ? 26.860 16.635 -21.959 1.00 91.94 375 GLN A CA 1
ATOM 2982 C C . GLN A 1 375 ? 28.351 16.395 -22.211 1.00 91.94 375 GLN A C 1
ATOM 2984 O O . GLN A 1 375 ? 28.722 16.047 -23.331 1.00 91.94 375 GLN A O 1
ATOM 2989 N N . CYS A 1 376 ? 29.195 16.512 -21.180 1.00 91.75 376 CYS A N 1
ATOM 2990 C CA . CYS A 1 376 ? 30.624 16.208 -21.275 1.00 91.75 376 CYS A CA 1
ATOM 2991 C C . CYS A 1 376 ? 30.859 14.752 -21.694 1.00 91.75 376 CYS A C 1
ATOM 2993 O O . CYS A 1 376 ? 31.630 14.495 -22.618 1.00 91.75 376 CYS A O 1
ATOM 2995 N N . TRP A 1 377 ? 30.144 13.810 -21.069 1.00 90.81 377 TRP A N 1
ATOM 2996 C CA . TRP A 1 377 ? 30.192 12.392 -21.429 1.00 90.81 377 TRP A CA 1
ATOM 2997 C C . TRP A 1 377 ? 29.813 12.161 -22.900 1.00 90.81 377 TRP A C 1
ATOM 2999 O O . TRP A 1 377 ? 30.542 11.494 -23.637 1.00 90.81 377 TRP A O 1
ATOM 3009 N N . PHE A 1 378 ? 28.717 12.765 -23.367 1.00 91.56 378 PHE A N 1
ATOM 3010 C CA . PHE A 1 378 ? 28.289 12.644 -24.760 1.00 91.56 378 PHE A CA 1
ATOM 3011 C C . PHE A 1 378 ? 29.314 13.255 -25.730 1.00 91.56 378 PHE A C 1
ATOM 3013 O O . PHE A 1 378 ? 29.672 12.627 -26.727 1.00 91.56 378 PHE A O 1
ATOM 3020 N N . ALA A 1 379 ? 29.823 14.455 -25.434 1.00 91.50 379 ALA A N 1
ATOM 3021 C CA . ALA A 1 379 ? 30.802 15.150 -26.268 1.00 91.50 379 ALA A CA 1
ATOM 3022 C C . ALA A 1 379 ? 32.109 14.353 -26.411 1.00 91.50 379 ALA A C 1
ATOM 3024 O O . ALA A 1 379 ? 32.633 14.231 -27.521 1.00 91.50 379 ALA A O 1
ATOM 3025 N N . GLN A 1 380 ? 32.591 13.750 -25.319 1.00 90.50 380 GLN A N 1
ATOM 3026 C CA . GLN A 1 380 ? 33.784 12.903 -25.319 1.00 90.50 380 GLN A CA 1
ATOM 3027 C C . GLN A 1 380 ? 33.642 11.726 -26.294 1.00 90.50 380 GLN A C 1
ATOM 3029 O O . GLN A 1 380 ? 34.510 11.508 -27.141 1.00 90.50 380 GLN A O 1
ATOM 3034 N N . HIS A 1 381 ? 32.526 10.996 -26.233 1.00 89.31 381 HIS A N 1
ATOM 3035 C CA . HIS A 1 381 ? 32.289 9.858 -27.126 1.00 89.31 381 HIS A CA 1
ATOM 3036 C C . HIS A 1 381 ? 31.948 10.280 -28.562 1.00 89.31 381 HIS A C 1
ATOM 3038 O O . HIS A 1 381 ? 32.265 9.552 -29.508 1.00 89.31 381 HIS A O 1
ATOM 3044 N N . ALA A 1 382 ? 31.360 11.465 -28.751 1.00 88.25 382 ALA A N 1
ATOM 3045 C CA . ALA A 1 382 ? 31.089 12.020 -30.071 1.00 88.25 382 ALA A CA 1
ATOM 3046 C C . ALA A 1 382 ? 32.378 12.272 -30.858 1.00 88.25 382 ALA A C 1
ATOM 3048 O O . ALA A 1 382 ? 32.417 11.968 -32.049 1.00 88.25 382 ALA A O 1
ATOM 3049 N N . ILE A 1 383 ? 33.437 12.762 -30.202 1.00 86.50 383 ILE A N 1
ATOM 3050 C CA . ILE A 1 383 ? 34.758 12.966 -30.818 1.00 86.50 383 ILE A CA 1
ATOM 3051 C C . ILE A 1 383 ? 35.309 11.638 -31.350 1.00 86.50 383 ILE A C 1
ATOM 3053 O O . ILE A 1 383 ? 35.723 11.568 -32.505 1.00 86.50 383 ILE A O 1
ATOM 3057 N N . THR A 1 384 ? 35.237 10.566 -30.558 1.00 79.12 384 THR A N 1
ATOM 3058 C CA . THR A 1 384 ? 35.732 9.236 -30.953 1.00 79.12 384 THR A CA 1
ATOM 3059 C C . THR A 1 384 ? 34.930 8.603 -32.094 1.00 79.12 384 THR A C 1
ATOM 3061 O O . THR A 1 384 ? 35.456 7.755 -32.805 1.00 79.12 384 THR A O 1
ATOM 3064 N N . CYS A 1 385 ? 33.667 8.994 -32.290 1.00 76.50 385 CYS A N 1
ATOM 3065 C CA . CYS A 1 385 ? 32.827 8.485 -33.381 1.00 76.50 385 CYS A CA 1
ATOM 3066 C C . CYS A 1 385 ? 33.002 9.249 -34.705 1.00 76.50 385 CYS A C 1
ATOM 3068 O O . CYS A 1 385 ? 32.434 8.829 -35.712 1.00 76.50 385 CYS A O 1
ATOM 3070 N N . ARG A 1 386 ? 33.753 10.364 -34.733 1.00 70.19 386 ARG A N 1
ATOM 3071 C CA . ARG A 1 386 ? 33.953 11.174 -35.954 1.00 70.19 386 ARG A CA 1
ATOM 3072 C C . ARG A 1 386 ? 34.737 10.445 -37.047 1.00 70.19 386 ARG A C 1
ATOM 3074 O O . ARG A 1 386 ? 34.600 10.807 -38.207 1.00 70.19 386 ARG A O 1
ATOM 3081 N N . SER A 1 387 ? 35.532 9.439 -36.685 1.00 64.88 387 SER A N 1
ATOM 3082 C CA . SER A 1 387 ? 36.366 8.654 -37.604 1.00 64.88 387 SER A CA 1
ATOM 3083 C C . SER A 1 387 ? 35.618 7.530 -38.332 1.00 64.88 387 SER A C 1
ATOM 3085 O O . SER A 1 387 ? 36.209 6.868 -39.179 1.00 64.88 387 SER A O 1
ATOM 3087 N N . ILE A 1 388 ? 34.337 7.299 -38.023 1.00 63.22 388 ILE A N 1
ATOM 3088 C CA . ILE A 1 388 ? 33.526 6.249 -38.651 1.00 63.22 388 ILE A CA 1
ATOM 3089 C C . ILE A 1 388 ? 32.777 6.868 -39.846 1.00 63.22 388 ILE A C 1
ATOM 3091 O O . ILE A 1 388 ? 31.979 7.788 -39.623 1.00 63.22 388 ILE A O 1
ATOM 3095 N N . PRO A 1 389 ? 32.994 6.399 -41.093 1.00 59.72 389 PRO A N 1
ATOM 3096 C CA . PRO A 1 389 ? 32.272 6.892 -42.265 1.00 59.72 389 PRO A CA 1
ATOM 3097 C C . PRO A 1 389 ? 30.761 6.749 -42.050 1.00 59.72 389 PRO A C 1
ATOM 3099 O O . PRO A 1 389 ? 30.266 5.674 -41.717 1.00 59.72 389 PRO A O 1
ATOM 3102 N N . ALA A 1 390 ? 30.025 7.853 -42.168 1.00 57.12 390 ALA A N 1
ATOM 3103 C CA . ALA A 1 390 ? 28.589 7.878 -41.927 1.00 57.12 390 ALA A CA 1
ATOM 3104 C C . ALA A 1 390 ? 27.842 7.696 -43.249 1.00 57.12 390 ALA A C 1
ATOM 3106 O O . ALA A 1 390 ? 27.830 8.618 -44.055 1.00 57.12 390 ALA A O 1
ATOM 3107 N N . ASP A 1 391 ? 27.172 6.560 -43.431 1.00 54.69 391 ASP A N 1
ATOM 3108 C CA . ASP A 1 391 ? 26.298 6.343 -44.594 1.00 54.69 391 ASP A CA 1
ATOM 3109 C C . ASP A 1 391 ? 24.816 6.686 -44.310 1.00 54.69 391 ASP A C 1
ATOM 3111 O O . ASP A 1 391 ? 23.942 6.466 -45.140 1.00 54.69 391 ASP A O 1
ATOM 3115 N N . ARG A 1 392 ? 24.473 7.216 -43.119 1.00 61.44 392 ARG A N 1
ATOM 3116 C CA . ARG A 1 392 ? 23.072 7.468 -42.702 1.00 61.44 392 ARG A CA 1
ATOM 3117 C C . ARG A 1 392 ? 22.891 8.635 -41.708 1.00 61.44 392 ARG A C 1
ATOM 3119 O O . ARG A 1 392 ? 23.856 9.113 -41.110 1.00 61.44 392 ARG A O 1
ATOM 3126 N N . SER A 1 393 ? 21.629 9.086 -41.579 1.00 66.19 393 SER A N 1
ATOM 3127 C CA . SER A 1 393 ? 21.109 10.345 -40.983 1.00 66.19 393 SER A CA 1
ATOM 3128 C C . SER A 1 393 ? 21.689 10.820 -39.627 1.00 66.19 393 SER A C 1
ATOM 3130 O O . SER A 1 393 ? 22.274 10.065 -38.856 1.00 66.19 393 SER A O 1
ATOM 3132 N N . VAL A 1 394 ? 21.460 12.095 -39.270 1.00 66.19 394 VAL A N 1
ATOM 3133 C CA . VAL A 1 394 ? 21.915 12.720 -37.999 1.00 66.19 394 VAL A CA 1
ATOM 3134 C C . VAL A 1 394 ? 21.442 11.962 -36.747 1.00 66.19 394 VAL A C 1
ATOM 3136 O O . VAL A 1 394 ? 22.194 11.844 -35.778 1.00 66.19 394 VAL A O 1
ATOM 3139 N N . ARG A 1 395 ? 20.223 11.403 -36.766 1.00 67.75 395 ARG A N 1
ATOM 3140 C CA . ARG A 1 395 ? 19.662 10.618 -35.649 1.00 67.75 395 ARG A CA 1
ATOM 3141 C C . ARG A 1 395 ? 20.483 9.357 -35.377 1.00 67.75 395 ARG A C 1
ATOM 3143 O O . ARG A 1 395 ? 20.749 9.013 -34.229 1.00 67.75 395 ARG A O 1
ATOM 3150 N N . ASP A 1 396 ? 20.938 8.723 -36.448 1.00 75.56 396 ASP A N 1
ATOM 3151 C CA . ASP A 1 396 ? 21.752 7.513 -36.421 1.00 75.56 396 ASP A CA 1
ATOM 3152 C C . ASP A 1 396 ? 23.161 7.791 -35.859 1.00 75.56 396 ASP A C 1
ATOM 3154 O O . ASP A 1 396 ? 23.719 7.004 -35.094 1.00 75.56 396 ASP A O 1
ATOM 3158 N N . ARG A 1 397 ? 23.708 8.990 -36.115 1.00 78.94 397 ARG A N 1
ATOM 3159 C CA . ARG A 1 397 ? 24.952 9.443 -35.470 1.00 78.94 397 ARG A CA 1
ATOM 3160 C C . ARG A 1 397 ? 24.797 9.592 -33.953 1.00 78.94 397 ARG A C 1
ATOM 3162 O O . ARG A 1 397 ? 25.673 9.134 -33.226 1.00 78.94 397 ARG A O 1
ATOM 3169 N N . GLY A 1 398 ? 23.716 10.211 -33.473 1.00 84.25 398 GLY A N 1
ATOM 3170 C CA . GLY A 1 398 ? 23.474 10.382 -32.034 1.00 84.25 398 GLY A CA 1
ATOM 3171 C C . GLY A 1 398 ? 23.352 9.047 -31.296 1.00 84.25 398 GLY A C 1
ATOM 3172 O O . GLY A 1 398 ? 23.990 8.850 -30.261 1.00 84.25 398 GLY A O 1
ATOM 3173 N N . LEU A 1 399 ? 22.611 8.099 -31.879 1.00 85.88 399 LEU A N 1
ATOM 3174 C CA . LEU A 1 399 ? 22.469 6.752 -31.330 1.00 85.88 399 LEU A CA 1
ATOM 3175 C C . LEU A 1 399 ? 23.818 6.026 -31.244 1.00 85.88 399 LEU A C 1
ATOM 3177 O O . LEU A 1 399 ? 24.129 5.454 -30.203 1.00 85.88 399 LEU A O 1
ATOM 3181 N N . ARG A 1 400 ? 24.658 6.101 -32.285 1.00 85.50 400 ARG A N 1
ATOM 3182 C CA . ARG A 1 400 ? 26.008 5.508 -32.259 1.00 85.50 400 ARG A CA 1
ATOM 3183 C C . ARG A 1 400 ? 26.868 6.033 -31.113 1.00 85.50 400 ARG A C 1
ATOM 3185 O O . ARG A 1 400 ? 27.555 5.245 -30.465 1.00 85.50 400 ARG A O 1
ATOM 3192 N N . VAL A 1 401 ? 26.827 7.341 -30.856 1.00 89.75 401 VAL A N 1
ATOM 3193 C CA . VAL A 1 401 ? 27.568 7.953 -29.742 1.00 89.75 401 VAL A CA 1
ATOM 3194 C C . VAL A 1 401 ? 27.085 7.394 -28.407 1.00 89.75 401 VAL A C 1
ATOM 3196 O O . VAL A 1 401 ? 27.912 6.996 -27.587 1.00 89.75 401 VAL A O 1
ATOM 3199 N N . ILE A 1 402 ? 25.764 7.301 -28.217 1.00 90.69 402 ILE A N 1
ATOM 3200 C CA . ILE A 1 402 ? 25.163 6.742 -27.000 1.00 90.69 402 ILE A CA 1
ATOM 3201 C C . ILE A 1 402 ? 25.561 5.276 -26.824 1.00 90.69 402 ILE A C 1
ATOM 3203 O O . ILE A 1 402 ? 26.043 4.909 -25.757 1.00 90.69 402 ILE A O 1
ATOM 3207 N N . VAL A 1 403 ? 25.417 4.450 -27.863 1.00 89.56 403 VAL A N 1
ATOM 3208 C CA . VAL A 1 403 ? 25.765 3.021 -27.818 1.00 89.56 403 VAL A CA 1
ATOM 3209 C C . VAL A 1 403 ? 27.243 2.837 -27.485 1.00 89.56 403 VAL A C 1
ATOM 3211 O O . VAL A 1 403 ? 27.578 2.068 -26.587 1.00 89.56 403 VAL A O 1
ATOM 3214 N N . ARG A 1 404 ? 28.142 3.579 -28.143 1.00 88.69 404 ARG A N 1
ATOM 3215 C CA . ARG A 1 404 ? 29.579 3.510 -27.850 1.00 88.69 404 ARG A CA 1
ATOM 3216 C C . ARG A 1 404 ? 29.893 3.943 -26.420 1.00 88.69 404 ARG A C 1
ATOM 3218 O O . ARG A 1 404 ? 30.695 3.290 -25.755 1.00 88.69 404 ARG A O 1
ATOM 3225 N N . GLY A 1 405 ? 29.280 5.029 -25.954 1.00 90.44 405 GLY A N 1
ATOM 3226 C CA . GLY A 1 405 ? 29.457 5.502 -24.587 1.00 90.44 405 GLY A CA 1
ATOM 3227 C C . GLY A 1 405 ? 28.963 4.489 -23.557 1.00 90.44 405 GLY A C 1
ATOM 3228 O O . GLY A 1 405 ? 29.660 4.216 -22.583 1.00 90.44 405 GLY A O 1
ATOM 3229 N N . LEU A 1 406 ? 27.794 3.884 -23.787 1.00 90.06 406 LEU A N 1
ATOM 3230 C CA . LEU A 1 406 ? 27.245 2.838 -22.924 1.00 90.06 406 LEU A CA 1
ATOM 3231 C C . LEU A 1 406 ? 28.158 1.614 -22.889 1.00 90.06 406 LEU A C 1
ATOM 3233 O O . LEU A 1 406 ? 28.498 1.164 -21.800 1.00 90.06 406 LEU A O 1
ATOM 3237 N N . LEU A 1 407 ? 28.632 1.126 -24.040 1.00 88.69 407 LEU A N 1
ATOM 3238 C CA . LEU A 1 407 ? 29.595 0.021 -24.091 1.00 88.69 407 LEU A CA 1
ATOM 3239 C C . LEU A 1 407 ? 30.848 0.339 -23.273 1.00 88.69 407 LEU A C 1
ATOM 3241 O O . LEU A 1 407 ? 31.254 -0.479 -22.457 1.00 88.69 407 LEU A O 1
ATOM 3245 N N . SER A 1 408 ? 31.393 1.553 -23.404 1.00 89.25 408 SER A N 1
ATOM 3246 C CA . SER A 1 408 ? 32.540 1.997 -22.605 1.00 89.25 408 SER A CA 1
ATOM 3247 C C . SER A 1 408 ? 32.266 1.986 -21.096 1.00 89.25 408 SER A C 1
ATOM 3249 O O . SER A 1 408 ? 33.185 1.728 -20.322 1.00 89.25 408 SER A O 1
ATOM 3251 N N . LEU A 1 409 ? 31.036 2.282 -20.662 1.00 88.69 409 LEU A N 1
ATOM 3252 C CA . LEU A 1 409 ? 30.632 2.236 -19.250 1.00 88.69 409 LEU A CA 1
ATOM 3253 C C . LEU A 1 409 ? 30.398 0.804 -18.748 1.00 88.69 409 LEU A C 1
ATOM 3255 O O . LEU A 1 409 ? 30.638 0.522 -17.575 1.00 88.69 409 LEU A O 1
ATOM 3259 N N . LEU A 1 410 ? 29.923 -0.092 -19.615 1.00 86.50 410 LEU A N 1
ATOM 3260 C CA . LEU A 1 410 ? 29.711 -1.503 -19.290 1.00 86.50 410 LEU A CA 1
ATOM 3261 C C . LEU A 1 410 ? 31.045 -2.262 -19.198 1.00 86.50 410 LEU A C 1
ATOM 3263 O O . LEU A 1 410 ? 31.222 -3.088 -18.304 1.00 86.50 410 LEU A O 1
ATOM 3267 N N . THR A 1 411 ? 32.001 -1.943 -20.077 1.00 84.00 411 THR A N 1
ATOM 3268 C CA . THR A 1 411 ? 33.312 -2.607 -20.159 1.00 84.00 411 THR A CA 1
ATOM 3269 C C . THR A 1 411 ? 34.376 -1.982 -19.260 1.00 84.00 411 THR A C 1
ATOM 3271 O O . THR A 1 411 ? 35.478 -2.517 -19.171 1.00 84.00 411 THR A O 1
ATOM 3274 N N . SER A 1 412 ? 34.113 -0.834 -18.628 1.00 80.56 412 SER A N 1
ATOM 3275 C CA . SER A 1 412 ? 35.114 -0.178 -17.785 1.00 80.56 412 SER A CA 1
ATOM 3276 C C . SER A 1 412 ? 35.456 -1.044 -16.570 1.00 80.56 412 SER A C 1
ATOM 3278 O O . SER A 1 412 ? 34.577 -1.573 -15.886 1.00 80.56 412 SER A O 1
ATOM 3280 N N . SER A 1 413 ? 36.751 -1.174 -16.278 1.00 69.31 413 SER A N 1
ATOM 3281 C CA . SER A 1 413 ? 37.245 -1.837 -15.060 1.00 69.31 413 SER A CA 1
ATOM 3282 C C . SER A 1 413 ? 36.988 -1.004 -13.803 1.00 69.31 413 SER A C 1
ATOM 3284 O O . SER A 1 413 ? 37.049 -1.519 -12.686 1.00 69.31 413 SER A O 1
ATOM 3286 N N . ASP A 1 414 ? 36.686 0.284 -13.983 1.00 70.31 414 ASP A N 1
ATOM 3287 C CA . ASP A 1 414 ? 36.366 1.188 -12.895 1.00 70.31 414 ASP A CA 1
ATOM 3288 C C . ASP A 1 414 ? 35.059 0.758 -12.204 1.00 70.31 414 ASP A C 1
ATOM 3290 O O . ASP A 1 414 ? 33.983 0.648 -12.802 1.00 70.31 414 ASP A O 1
ATOM 3294 N N . ARG A 1 415 ? 35.159 0.483 -10.902 1.00 56.12 415 ARG A N 1
ATOM 3295 C CA . ARG A 1 415 ? 34.006 0.145 -10.059 1.00 56.12 415 ARG A CA 1
ATOM 3296 C C . ARG A 1 415 ? 33.201 1.398 -9.690 1.00 56.12 415 ARG A C 1
ATOM 3298 O O . ARG A 1 415 ? 32.039 1.258 -9.313 1.00 56.12 415 ARG A O 1
ATOM 3305 N N . GLN A 1 416 ? 33.798 2.586 -9.814 1.00 54.03 416 GLN A N 1
ATOM 3306 C CA . GLN A 1 416 ? 33.245 3.888 -9.424 1.00 54.03 416 GLN A CA 1
ATOM 3307 C C . GLN A 1 416 ? 32.614 4.655 -10.594 1.00 54.03 416 GLN A C 1
ATOM 3309 O O . GLN A 1 416 ? 31.867 5.609 -10.358 1.00 54.03 416 GLN A O 1
ATOM 3314 N N . GLY A 1 417 ? 32.830 4.204 -11.835 1.00 62.47 417 GLY A N 1
ATOM 3315 C CA . GLY A 1 417 ? 32.181 4.720 -13.034 1.00 62.47 417 GLY A CA 1
ATOM 3316 C C . GLY A 1 417 ? 30.661 4.651 -12.898 1.00 62.47 417 GLY A C 1
ATOM 3317 O O . GLY A 1 417 ? 30.038 3.601 -13.093 1.00 62.47 417 GLY A O 1
ATOM 3318 N N . SER A 1 418 ? 30.069 5.775 -12.502 1.00 78.38 418 SER A N 1
ATOM 3319 C CA . SER A 1 418 ? 28.625 5.954 -12.395 1.00 78.38 418 SER A CA 1
ATOM 3320 C C . SER A 1 418 ? 28.064 6.366 -13.747 1.00 78.38 418 SER A C 1
ATOM 3322 O O . SER A 1 418 ? 28.652 7.189 -14.452 1.00 78.38 418 SER A O 1
ATOM 3324 N N . PHE A 1 419 ? 26.917 5.788 -14.097 1.00 86.38 419 PHE A N 1
ATOM 3325 C CA . PHE A 1 419 ? 26.161 6.200 -15.271 1.00 86.38 419 PHE A CA 1
ATOM 3326 C C . PHE A 1 419 ? 25.788 7.692 -15.159 1.00 86.38 419 PHE A C 1
ATOM 3328 O O . PHE A 1 419 ? 25.546 8.172 -14.045 1.00 86.38 419 PHE A O 1
ATOM 3335 N N . PRO A 1 420 ? 25.751 8.438 -16.279 1.00 89.31 420 PRO A N 1
ATOM 3336 C CA . PRO A 1 420 ? 25.250 9.811 -16.289 1.00 89.31 420 PRO A CA 1
ATOM 3337 C C . PRO A 1 420 ? 23.856 9.922 -15.653 1.00 89.31 420 PRO A C 1
ATOM 3339 O O . PRO A 1 420 ? 23.030 9.028 -15.823 1.00 89.31 420 PRO A O 1
ATOM 3342 N N . GLU A 1 421 ? 23.569 11.028 -14.957 1.00 87.25 421 GLU A N 1
ATOM 3343 C CA . GLU A 1 421 ? 22.305 11.222 -14.217 1.00 87.25 421 GLU A CA 1
ATOM 3344 C C . GLU A 1 421 ? 21.064 11.139 -15.124 1.00 87.25 421 GLU A C 1
ATOM 3346 O O . GLU A 1 421 ? 19.979 10.757 -14.690 1.00 87.25 421 GLU A O 1
ATOM 3351 N N . THR A 1 422 ? 21.223 11.418 -16.418 1.00 90.31 422 THR A N 1
ATOM 3352 C CA . THR A 1 422 ? 20.148 11.289 -17.409 1.00 90.31 422 THR A CA 1
ATOM 3353 C C . THR A 1 422 ? 19.668 9.850 -17.612 1.00 90.31 422 THR A C 1
ATOM 3355 O O . THR A 1 422 ? 18.561 9.672 -18.100 1.00 90.31 422 THR A O 1
ATOM 3358 N N . PHE A 1 423 ? 20.437 8.835 -17.199 1.00 90.56 423 PHE A N 1
ATOM 3359 C CA . PHE A 1 423 ? 20.039 7.421 -17.242 1.00 90.56 423 PHE A CA 1
ATOM 3360 C C . PHE A 1 423 ? 19.321 6.943 -15.972 1.00 90.56 423 PHE A C 1
ATOM 3362 O O . PHE A 1 423 ? 19.183 5.740 -15.773 1.00 90.56 423 PHE A O 1
ATOM 3369 N N . TYR A 1 424 ? 18.883 7.836 -15.077 1.00 90.19 424 TYR A N 1
ATOM 3370 C CA . TYR A 1 424 ? 18.370 7.409 -13.769 1.00 90.19 424 TYR A CA 1
ATOM 3371 C C . TYR A 1 424 ? 17.174 6.439 -13.838 1.00 90.19 424 TYR A C 1
ATOM 3373 O O . TYR A 1 424 ? 17.019 5.606 -12.947 1.00 90.19 424 TYR A O 1
ATOM 3381 N N . LEU A 1 425 ? 16.354 6.516 -14.894 1.00 93.00 425 LEU A N 1
ATOM 3382 C CA . LEU A 1 425 ? 15.249 5.582 -15.138 1.00 93.00 425 LEU A CA 1
ATOM 3383 C C . LEU A 1 425 ? 15.734 4.171 -15.509 1.00 93.00 425 LEU A C 1
ATOM 3385 O O . LEU A 1 425 ? 15.048 3.191 -15.220 1.00 93.00 425 LEU A O 1
ATOM 3389 N N . ASP A 1 426 ? 16.935 4.066 -16.070 1.00 92.44 426 ASP A N 1
ATOM 3390 C CA . ASP A 1 426 ? 17.568 2.839 -16.549 1.00 92.44 426 ASP A CA 1
ATOM 3391 C C . ASP A 1 426 ? 18.627 2.278 -15.592 1.00 92.44 426 ASP A C 1
ATOM 3393 O O . ASP A 1 426 ? 19.177 1.212 -15.861 1.00 92.44 426 ASP A O 1
ATOM 3397 N N . PHE A 1 427 ? 18.948 2.959 -14.486 1.00 90.31 427 PHE A N 1
ATOM 3398 C CA . PHE A 1 427 ? 20.086 2.594 -13.633 1.00 90.31 427 PHE A CA 1
ATOM 3399 C C . PHE A 1 427 ? 20.086 1.134 -13.192 1.00 90.31 427 PHE A C 1
ATOM 3401 O O . PHE A 1 427 ? 21.130 0.490 -13.273 1.00 90.31 427 PHE A O 1
ATOM 3408 N N . ASP A 1 428 ? 18.951 0.597 -12.752 1.00 89.19 428 ASP A N 1
ATOM 3409 C CA . ASP A 1 428 ? 18.889 -0.795 -12.306 1.00 89.19 428 ASP A CA 1
ATOM 3410 C C . ASP A 1 428 ? 19.136 -1.766 -13.467 1.00 89.19 428 ASP A C 1
ATOM 3412 O O . ASP A 1 428 ? 19.967 -2.665 -13.340 1.00 89.19 428 ASP A O 1
ATOM 3416 N N . ARG A 1 429 ? 18.528 -1.522 -14.637 1.00 90.19 429 ARG A N 1
ATOM 3417 C CA . ARG A 1 429 ? 18.759 -2.333 -15.844 1.00 90.19 429 ARG A CA 1
ATOM 3418 C C . ARG A 1 429 ? 20.208 -2.258 -16.314 1.00 90.19 429 ARG A C 1
ATOM 3420 O O . ARG A 1 429 ? 20.818 -3.286 -16.581 1.00 90.19 429 ARG A O 1
ATOM 3427 N N . LEU A 1 430 ? 20.791 -1.062 -16.358 1.00 90.56 430 LEU A N 1
ATOM 3428 C CA . LEU A 1 430 ? 22.186 -0.861 -16.755 1.00 90.56 430 LEU A CA 1
ATOM 3429 C C . LEU A 1 430 ? 23.169 -1.491 -15.761 1.00 90.56 430 LEU A C 1
ATOM 3431 O O . LEU A 1 430 ? 24.223 -1.989 -16.157 1.00 90.56 430 LEU A O 1
ATOM 3435 N N . ARG A 1 431 ? 22.838 -1.497 -14.464 1.00 88.69 431 ARG A N 1
ATOM 3436 C CA . ARG A 1 431 ? 23.634 -2.182 -13.438 1.00 88.69 431 ARG A CA 1
ATOM 3437 C C . ARG A 1 431 ? 23.598 -3.694 -13.605 1.00 88.69 431 ARG A C 1
ATOM 3439 O O . ARG A 1 431 ? 24.663 -4.300 -13.503 1.00 88.69 431 ARG A O 1
ATOM 3446 N N . VAL A 1 432 ? 22.420 -4.269 -13.852 1.00 90.25 432 VAL A N 1
ATOM 3447 C CA . VAL A 1 432 ? 22.261 -5.704 -14.133 1.00 90.25 432 VAL A CA 1
ATOM 3448 C C . VAL A 1 432 ? 23.028 -6.070 -15.400 1.00 90.25 432 VAL A C 1
ATOM 3450 O O . VAL A 1 432 ? 23.906 -6.922 -15.339 1.00 90.25 432 VAL A O 1
ATOM 3453 N N . LEU A 1 433 ? 22.826 -5.330 -16.492 1.00 90.56 433 LEU A N 1
ATOM 3454 C CA . LEU A 1 433 ? 23.529 -5.552 -17.757 1.00 90.56 433 LEU A CA 1
ATOM 3455 C C . LEU A 1 433 ? 25.057 -5.498 -17.596 1.00 90.56 433 LEU A C 1
ATOM 3457 O O . LEU A 1 433 ? 25.780 -6.310 -18.167 1.00 90.56 433 LEU A O 1
ATOM 3461 N N . ARG A 1 434 ? 25.573 -4.559 -16.790 1.00 89.00 434 ARG A N 1
ATOM 3462 C CA . ARG A 1 434 ? 27.010 -4.478 -16.489 1.00 89.00 434 ARG A CA 1
ATOM 3463 C C . ARG A 1 434 ? 27.509 -5.684 -15.697 1.00 89.00 434 ARG A C 1
ATOM 3465 O O . ARG A 1 434 ? 28.638 -6.112 -15.920 1.00 89.00 434 ARG A O 1
ATOM 3472 N N . ALA A 1 435 ? 26.721 -6.178 -14.744 1.00 89.00 435 ALA A N 1
ATOM 3473 C CA . ALA A 1 435 ? 27.073 -7.361 -13.967 1.00 89.00 435 ALA A CA 1
ATOM 3474 C C . ALA A 1 435 ? 27.107 -8.602 -14.868 1.00 89.00 435 ALA A C 1
ATOM 3476 O O . ALA A 1 435 ? 28.143 -9.251 -14.943 1.00 89.00 435 ALA A O 1
ATOM 3477 N N . GLU A 1 436 ? 26.050 -8.833 -15.649 1.00 91.31 436 GLU A N 1
ATOM 3478 C CA . GLU A 1 436 ? 25.963 -9.950 -16.596 1.00 91.31 436 GLU A CA 1
ATOM 3479 C C . GLU A 1 436 ? 27.104 -9.931 -17.617 1.00 91.31 436 GLU A C 1
ATOM 3481 O O . GLU A 1 436 ? 27.754 -10.949 -17.847 1.00 91.31 436 GLU A O 1
ATOM 3486 N N . PHE A 1 437 ? 27.407 -8.764 -18.195 1.00 88.88 437 PHE A N 1
ATOM 3487 C CA . PHE A 1 437 ? 28.517 -8.627 -19.137 1.00 88.88 437 PHE A CA 1
ATOM 3488 C C . PHE A 1 437 ? 29.859 -9.012 -18.497 1.00 88.88 437 PHE A C 1
ATOM 3490 O O . PHE A 1 437 ? 30.658 -9.729 -19.098 1.00 88.88 437 PHE A O 1
ATOM 3497 N N . ARG A 1 438 ? 30.113 -8.557 -17.265 1.00 87.50 438 ARG A N 1
ATOM 3498 C CA . ARG A 1 438 ? 31.344 -8.888 -16.534 1.00 87.50 438 ARG A CA 1
ATOM 3499 C C . ARG A 1 438 ? 31.413 -10.367 -16.179 1.00 87.50 438 ARG A C 1
ATOM 3501 O O . ARG A 1 438 ? 32.477 -10.953 -16.344 1.00 87.50 438 ARG A O 1
ATOM 3508 N N . ASP A 1 439 ? 30.305 -10.969 -15.762 1.00 90.50 439 ASP A N 1
ATOM 3509 C CA . ASP A 1 439 ? 30.241 -12.397 -15.449 1.00 90.50 439 ASP A CA 1
ATOM 3510 C C . ASP A 1 439 ? 30.578 -13.247 -16.681 1.00 90.50 439 ASP A C 1
ATOM 3512 O O . ASP A 1 439 ? 31.370 -14.183 -16.582 1.00 90.50 439 ASP A O 1
ATOM 3516 N N . GLN A 1 440 ? 30.077 -12.867 -17.863 1.00 91.19 440 GLN A N 1
ATOM 3517 C CA . GLN A 1 440 ? 30.433 -13.525 -19.127 1.00 91.19 440 GLN A CA 1
ATOM 3518 C C . GLN A 1 440 ? 31.923 -13.378 -19.463 1.00 91.19 440 GLN A C 1
ATOM 3520 O O . GLN A 1 440 ? 32.573 -14.357 -19.832 1.00 91.19 440 GLN A O 1
ATOM 3525 N N . VAL A 1 441 ? 32.494 -12.179 -19.298 1.00 89.31 441 VAL A N 1
ATOM 3526 C CA . VAL A 1 441 ? 33.932 -11.948 -19.525 1.00 89.31 441 VAL A CA 1
ATOM 3527 C C . VAL A 1 441 ? 34.780 -12.771 -18.552 1.00 89.31 441 VAL A C 1
ATOM 3529 O O . VAL A 1 441 ? 35.736 -13.420 -18.973 1.00 89.31 441 VAL A O 1
ATOM 3532 N N . TYR A 1 442 ? 34.434 -12.785 -17.264 1.00 90.88 442 TYR A N 1
ATOM 3533 C CA . TYR A 1 442 ? 35.164 -13.547 -16.251 1.00 90.88 442 TYR A CA 1
ATOM 3534 C C . TYR A 1 442 ? 35.076 -15.051 -16.481 1.00 90.88 442 TYR A C 1
ATOM 3536 O O . TYR A 1 442 ? 36.089 -15.739 -16.354 1.00 90.88 442 TYR A O 1
ATOM 3544 N N . LEU A 1 443 ? 33.906 -15.558 -16.875 1.00 95.25 443 LEU A N 1
ATOM 3545 C CA . LEU A 1 443 ? 33.745 -16.958 -17.246 1.00 95.25 443 LEU A CA 1
ATOM 3546 C C . LEU A 1 443 ? 34.605 -17.312 -18.466 1.00 95.25 443 LEU A C 1
ATOM 3548 O O . LEU A 1 443 ? 35.294 -18.329 -18.442 1.00 95.25 443 LEU A O 1
ATOM 3552 N N . GLY A 1 444 ? 34.625 -16.460 -19.496 1.00 95.06 444 GLY A N 1
ATOM 3553 C CA . GLY A 1 444 ? 35.478 -16.645 -20.674 1.00 95.06 444 GLY A CA 1
ATOM 3554 C C . GLY A 1 444 ? 36.964 -16.716 -20.314 1.00 95.06 444 GLY A C 1
ATOM 3555 O O . GLY A 1 444 ? 37.636 -17.688 -20.650 1.00 95.06 444 GLY A O 1
ATOM 3556 N N . VAL A 1 445 ? 37.454 -15.749 -19.531 1.00 93.56 445 VAL A N 1
ATOM 3557 C CA . VAL A 1 445 ? 38.846 -15.729 -19.046 1.00 93.56 445 VAL A CA 1
ATOM 3558 C C . VAL A 1 445 ? 39.166 -16.971 -18.209 1.00 93.56 445 VAL A C 1
ATOM 3560 O O . VAL A 1 445 ? 40.235 -17.562 -18.376 1.00 93.56 445 VAL A O 1
ATOM 3563 N N . ALA A 1 446 ? 38.258 -17.399 -17.328 1.00 95.50 446 ALA A N 1
ATOM 3564 C CA . ALA A 1 446 ? 38.443 -18.598 -16.514 1.00 95.50 446 ALA A CA 1
ATOM 3565 C C . ALA A 1 446 ? 38.531 -19.868 -17.376 1.00 95.50 446 ALA A C 1
ATOM 3567 O O . ALA A 1 446 ? 39.419 -20.692 -17.155 1.00 95.50 446 ALA A O 1
ATOM 3568 N N . ILE A 1 447 ? 37.666 -20.004 -18.386 1.00 96.19 447 ILE A N 1
ATOM 3569 C CA . ILE A 1 447 ? 37.680 -21.130 -19.329 1.00 96.19 447 ILE A CA 1
ATOM 3570 C C . ILE A 1 447 ? 38.982 -21.148 -20.136 1.00 96.19 447 ILE A C 1
ATOM 3572 O O . ILE A 1 447 ? 39.608 -22.200 -20.255 1.00 96.19 447 ILE A O 1
ATOM 3576 N N . ASP A 1 448 ? 39.414 -20.008 -20.672 1.00 95.75 448 ASP A N 1
ATOM 3577 C CA . ASP A 1 448 ? 40.636 -19.931 -21.479 1.00 95.75 448 ASP A CA 1
ATOM 3578 C C . ASP A 1 448 ? 41.893 -20.195 -20.641 1.00 95.75 448 ASP A C 1
ATOM 3580 O O . ASP A 1 448 ? 42.812 -20.895 -21.081 1.00 95.75 448 ASP A O 1
ATOM 3584 N N . THR A 1 449 ? 41.902 -19.726 -19.392 1.00 94.69 449 THR A N 1
ATOM 3585 C CA . THR A 1 449 ? 42.960 -20.040 -18.423 1.00 94.69 449 THR A CA 1
ATOM 3586 C C . THR A 1 449 ? 42.972 -21.535 -18.097 1.00 94.69 449 THR A C 1
ATOM 3588 O O . THR A 1 449 ? 44.029 -22.161 -18.135 1.00 94.69 449 THR A O 1
ATOM 3591 N N . PHE A 1 450 ? 41.807 -22.138 -17.844 1.00 95.00 450 PHE A N 1
ATOM 3592 C CA . PHE A 1 450 ? 41.679 -23.570 -17.570 1.00 95.00 450 PHE A CA 1
ATOM 3593 C C . PHE A 1 450 ? 42.157 -24.431 -18.748 1.00 95.00 450 PHE A C 1
ATOM 3595 O O . PHE A 1 450 ? 42.955 -25.346 -18.553 1.00 95.00 450 PHE A O 1
ATOM 3602 N N . LYS A 1 451 ? 41.752 -24.098 -19.981 1.00 94.31 451 LYS A N 1
ATOM 3603 C CA . LYS A 1 451 ? 42.237 -24.763 -21.205 1.00 94.31 451 LYS A CA 1
ATOM 3604 C C . LYS A 1 451 ? 43.754 -24.655 -21.346 1.00 94.31 451 LYS A C 1
ATOM 3606 O O . LYS A 1 451 ? 44.412 -25.644 -21.656 1.00 94.31 451 LYS A O 1
ATOM 3611 N N . SER A 1 452 ? 44.308 -23.471 -21.091 1.00 93.31 452 SER A N 1
ATOM 3612 C CA . SER A 1 452 ? 45.753 -23.233 -21.164 1.00 93.31 452 SER A CA 1
ATOM 3613 C C . SER A 1 452 ? 46.525 -24.058 -20.130 1.00 93.31 452 SER A C 1
ATOM 3615 O O . SER A 1 452 ? 47.590 -24.587 -20.441 1.00 93.31 452 SER A O 1
ATOM 3617 N N . LEU A 1 453 ? 45.990 -24.200 -18.914 1.00 93.19 453 LEU A N 1
ATOM 3618 C CA . LEU A 1 453 ? 46.577 -25.043 -17.870 1.00 93.19 453 LEU A CA 1
ATOM 3619 C C . LEU A 1 453 ? 46.490 -26.532 -18.223 1.00 93.19 453 LEU A C 1
ATOM 3621 O O . LEU A 1 453 ? 47.493 -27.226 -18.099 1.00 93.19 453 LEU A O 1
ATOM 3625 N N . LEU A 1 454 ? 45.350 -27.009 -18.734 1.00 91.62 454 LEU A N 1
ATOM 3626 C CA . LEU A 1 454 ? 45.208 -28.394 -19.198 1.00 91.62 454 LEU A CA 1
ATOM 3627 C C . LEU A 1 454 ? 46.204 -28.736 -20.309 1.00 91.62 454 LEU A C 1
ATOM 3629 O O . LEU A 1 454 ? 46.872 -29.760 -20.228 1.00 91.62 454 LEU A O 1
ATOM 3633 N N . LEU A 1 455 ? 46.345 -27.869 -21.316 1.00 87.06 455 LEU A N 1
ATOM 3634 C CA . LEU A 1 455 ? 47.315 -28.070 -22.396 1.00 87.06 455 LEU A CA 1
ATOM 3635 C C . LEU A 1 455 ? 48.749 -28.152 -21.863 1.00 87.06 455 LEU A C 1
ATOM 3637 O O . LEU A 1 455 ? 49.519 -28.994 -22.312 1.00 87.06 455 LEU A O 1
ATOM 3641 N N . ARG A 1 456 ? 49.102 -27.324 -20.873 1.00 84.12 456 ARG A N 1
ATOM 3642 C CA . ARG A 1 456 ? 50.418 -27.387 -20.220 1.00 84.12 456 ARG A CA 1
ATOM 3643 C C . ARG A 1 456 ? 50.613 -28.662 -19.401 1.00 84.12 456 ARG A C 1
ATOM 3645 O O . ARG A 1 456 ? 51.722 -29.170 -19.384 1.00 84.12 456 ARG A O 1
ATOM 3652 N N . CYS A 1 457 ? 49.570 -29.186 -18.761 1.00 75.94 457 CYS A N 1
ATOM 3653 C CA . CYS A 1 457 ? 49.634 -30.455 -18.032 1.00 75.94 457 CYS A CA 1
ATOM 3654 C C . CYS A 1 457 ? 49.673 -31.691 -18.942 1.00 75.94 457 CYS A C 1
ATOM 3656 O O . CYS A 1 457 ? 50.095 -32.738 -18.482 1.00 75.94 457 CYS A O 1
ATOM 3658 N N . ILE A 1 458 ? 49.206 -31.594 -20.191 1.00 72.69 458 ILE A N 1
ATOM 3659 C CA . ILE A 1 458 ? 49.262 -32.691 -21.176 1.00 72.69 458 ILE A CA 1
ATOM 3660 C C . ILE A 1 458 ? 50.616 -32.714 -21.915 1.00 72.69 458 ILE A C 1
ATOM 3662 O O . ILE A 1 458 ? 51.013 -33.747 -22.443 1.00 72.69 458 ILE A O 1
ATOM 3666 N N . LEU A 1 459 ? 51.313 -31.574 -21.978 1.00 58.34 459 LEU A N 1
ATOM 3667 C CA . LEU A 1 459 ? 52.621 -31.422 -22.635 1.00 58.34 459 LEU A CA 1
ATOM 3668 C C . LEU A 1 459 ? 53.828 -31.679 -21.708 1.00 58.34 459 LEU A C 1
ATOM 3670 O O . LEU A 1 459 ? 54.963 -31.620 -22.181 1.00 58.34 459 LEU A O 1
ATOM 3674 N N . VAL A 1 460 ? 53.588 -31.938 -20.419 1.00 51.84 460 VAL A N 1
ATOM 3675 C CA . VAL A 1 460 ? 54.564 -32.420 -19.422 1.00 51.84 460 VAL A CA 1
ATOM 3676 C C . VAL A 1 460 ? 54.230 -33.869 -19.120 1.00 51.84 460 VAL A C 1
ATOM 3678 O O . VAL A 1 460 ? 55.181 -34.674 -19.027 1.00 51.84 460 VAL A O 1
#

Foldseek 3Di:
DDDDDDDDDDDDDDDDDDDDDDDDDDDDDDDDDDDDDDDDDDDDDDDDDDDDDDDDDDDDDDDDDDDDDDDDDDDDDDDDDDDPPVVVVVVVVVVVVVVVCPAQDLVQLLVLLLVVQCVVVPNDPLSNLLSCLLPPAALAALFFPVVLVCLDLVNCLQPLLNLVVLQPDPPDADDDDLDDPVNVVSVVSNVSNLSNQLSLVVSLCPLQVDDDDSPRDPNDDSVSSVVSSNRHQLNLLVRLLVLLCVQDDPVCNVVSCVLSVSVVQVVCSSNVNHDVLVSLVVVLVSLCVRDDVVCSVLSVQLSVLCCCCSVVVPSSSNSVSSVSSSVSSSVSSRVVSRVSCVVCSVVSNVCSVVSVVVVVVVCVVVVVFDCPVVVVLLVVLLVVLPPPDDPDDPVVSSVVSVVSSLVCLLPDPDPPSDDHPSCVSCRVVSVVSSVVVVVVVVVVVVVVVVVVVVVVVVVD

Organism: NCBI:txid420778

Radius of gyration: 35.06 Å; chains: 1; bounding box: 79×85×103 Å

pLDDT: mean 76.74, std 25.42, range [23.86, 97.94]

InterPro domains:
  IPR008862 T-complex 11 [PF05794] (162-454)
  IPR008862 T-complex 11 [PTHR12832] (112-455)

Sequence (460 aa):
MASQTQDKSRRGSYISSAGDSSDQPSLRYSGATSERTARAVQQQPSTKPAPATQPGETYHRRPELMNVRRKRSGSEFREEGFCDEEQEKEARKAIALEADKAHVTDAEILSDLCQWIEMSTGGSNKGTRLAHSFAQASSHPPITKHSLSELDIGAIINNPKLRHDVNFDRELHFRPNFDGAKGKFKLKTAEEYWNALAAELELYTFLFNGAPSVTLRKGATWPRIIEIAQRRIPPMFDTIRDIIKSLVPERDQSRVDEQLDTKMLMQQIEKGVCDLVSVAKWLSHLLKAHCAPVRDEWVDKMVDQIDLGTRGGSGRSLVNGLRELLGILEAMKLDVANHQIRHLRALLIEDTINFEQKYHLDRISRRRILVERSQCWFAQHAITCRSIPADRSVRDRGLRVIVRGLLSLLTSSDRQGSFPETFYLDFDRLRVLRAEFRDQVYLGVAIDTFKSLLLRCILV